Protein AF-0000000069277000 (afdb_homodimer)

InterPro domains:
  IPR004839 Aminotransferase, class I/classII, large domain [PF00155] (6-322)
  IPR015421 Pyridoxal phosphate-dependent transferase, major domain [G3DSA:3.40.640.10] (12-234)
  IPR015422 Pyridoxal phosphate-dependent transferase, small domain [G3DSA:3.90.1150.10] (4-322)
  IPR015424 Pyridoxal phosphate-dependent transferase [SSF53383] (3-326)

Organism: Polarella glacialis (NCBI:txid89957)

Sequence (652 aa):
MLLDFNERTIGVPSSITDALKAYIDKGGLQKYPAYGHLQANIAEYSGVPKEQCMFTNGSDQGIDLIFRCCCDKGTEVIIPAPTFAMYEQAADSEDLVIRRPHFTQEKGFPTEEVLALVSEKTSLIVLSNPNNPTGTLIPKDVIIKIATACPNVAILVDECYFEFMDPSTTVVHEVAALPNLLVCRTFSKTWGIPSLRLGYLISAKENIDALTCVRGPYDINQLAVVAVEAAMKDSAYVFDYVKEVNEISLPLFKEYLDKKGVGYWPTWANFIFCYFEDPVRLEAGMRERGILVRQKKDANNVLGLRISIGTEQQMRKVVEALDELLMLLDFNERTIGVPSSITDALKAYIDKGGLQKYPAYGHLQANIAEYSGVPKEQCMFTNGSDQGIDLIFRCCCDKGTEVIIPAPTFAMYEQAADSEDLVIRRPHFTQEKGFPTEEVLALVSEKTSLIVLSNPNNPTGTLIPKDVIIKIATACPNVAILVDECYFEFMDPSTTVVHEVAALPNLLVCRTFSKTWGIPSLRLGYLISAKENIDALTCVRGPYDINQLAVVAVEAAMKDSAYVFDYVKEVNEISLPLFKEYLDKKGVGYWPTWANFIFCYFEDPVRLEAGMRERGILVRQKKDANNVLGLRISIGTEQQMRKVVEALDELL

Structure (mmCIF, N/CA/C/O backbone):
data_AF-0000000069277000-model_v1
#
loop_
_entity.id
_entity.type
_entity.pdbx_description
1 polymer 'histidinol-phosphate transaminase'
#
loop_
_atom_site.group_PDB
_atom_site.id
_atom_site.type_symbol
_atom_site.label_atom_id
_atom_site.label_alt_id
_atom_site.label_comp_id
_atom_site.label_asym_id
_atom_site.label_entity_id
_atom_site.label_seq_id
_atom_site.pdbx_PDB_ins_code
_atom_site.Cartn_x
_atom_site.Cartn_y
_atom_site.Cartn_z
_atom_site.occupancy
_atom_site.B_iso_or_equiv
_atom_site.auth_seq_id
_atom_site.auth_comp_id
_atom_site.auth_asym_id
_atom_site.auth_atom_id
_atom_site.pdbx_PDB_model_num
ATOM 1 N N . MET A 1 1 ? 0.048 -18.016 -21.359 1 94.25 1 MET A N 1
ATOM 2 C CA . MET A 1 1 ? 0.824 -18.609 -20.281 1 94.25 1 MET A CA 1
ATOM 3 C C . MET A 1 1 ? 1.942 -17.672 -19.828 1 94.25 1 MET A C 1
ATOM 5 O O . MET A 1 1 ? 2.797 -17.281 -20.641 1 94.25 1 MET A O 1
ATOM 9 N N . LEU A 1 2 ? 1.937 -17.281 -18.594 1 92.5 2 LEU A N 1
ATOM 10 C CA . LEU A 1 2 ? 2.883 -16.312 -18.047 1 92.5 2 LEU A CA 1
ATOM 11 C C . LEU A 1 2 ? 4.059 -17.016 -17.375 1 92.5 2 LEU A C 1
ATOM 13 O O . LEU A 1 2 ? 3.938 -17.5 -16.25 1 92.5 2 LEU A O 1
ATOM 17 N N . LEU A 1 3 ? 5.121 -17.047 -18.094 1 97.25 3 LEU A N 1
ATOM 18 C CA . LEU A 1 3 ? 6.34 -17.688 -17.609 1 97.25 3 LEU A CA 1
ATOM 19 C C . LEU A 1 3 ? 7.52 -16.719 -17.656 1 97.25 3 LEU A C 1
ATOM 21 O O . LEU A 1 3 ? 8.641 -17.125 -17.969 1 97.25 3 LEU A O 1
ATOM 25 N N . ASP A 1 4 ? 7.156 -15.445 -17.406 1 96.25 4 ASP A N 1
ATOM 26 C CA . ASP A 1 4 ? 8.203 -14.438 -17.609 1 96.25 4 ASP A CA 1
ATOM 27 C C . ASP A 1 4 ? 8.492 -13.688 -16.312 1 96.25 4 ASP A C 1
ATOM 29 O O . ASP A 1 4 ? 9.523 -13.023 -16.188 1 96.25 4 ASP A O 1
ATOM 33 N N . PHE A 1 5 ? 7.738 -13.766 -15.234 1 93.69 5 PHE A N 1
ATOM 34 C CA . PHE A 1 5 ? 7.957 -13 -14.016 1 93.69 5 PHE A CA 1
ATOM 35 C C . PHE A 1 5 ? 8.164 -13.922 -12.82 1 93.69 5 PHE A C 1
ATOM 37 O O . PHE A 1 5 ? 8.258 -13.461 -11.68 1 93.69 5 PHE A O 1
ATOM 44 N N . ASN A 1 6 ? 8.258 -15.18 -13.023 1 96.88 6 ASN A N 1
ATOM 45 C CA . ASN A 1 6 ? 8.578 -16.188 -12.023 1 96.88 6 ASN A CA 1
ATOM 46 C C . ASN A 1 6 ? 7.488 -16.297 -10.969 1 96.88 6 ASN A C 1
ATOM 48 O O . ASN A 1 6 ? 7.75 -16.719 -9.836 1 96.88 6 ASN A O 1
ATOM 52 N N . GLU A 1 7 ? 6.258 -15.906 -11.266 1 93.44 7 GLU A N 1
ATOM 53 C CA . GLU A 1 7 ? 5.133 -16.031 -10.344 1 93.44 7 GLU A CA 1
ATOM 54 C C . GLU A 1 7 ? 4.512 -17.422 -10.406 1 93.44 7 GLU A C 1
ATOM 56 O O . GLU A 1 7 ? 4.805 -18.188 -11.32 1 93.44 7 GLU A O 1
ATOM 61 N N . ARG A 1 8 ? 3.729 -17.719 -9.352 1 95.25 8 ARG A N 1
ATOM 62 C CA . ARG A 1 8 ? 2.84 -18.875 -9.445 1 95.25 8 ARG A CA 1
ATOM 63 C C . ARG A 1 8 ? 1.986 -18.812 -10.711 1 95.25 8 ARG A C 1
ATOM 65 O O . ARG A 1 8 ? 1.4 -17.766 -11.016 1 95.25 8 ARG A O 1
ATOM 72 N N . THR A 1 9 ? 1.949 -19.938 -11.391 1 96.25 9 THR A N 1
ATOM 73 C CA . THR A 1 9 ? 1.362 -19.891 -12.727 1 96.25 9 THR A CA 1
ATOM 74 C C . THR A 1 9 ? -0.093 -20.344 -12.703 1 96.25 9 THR A C 1
ATOM 76 O O . THR A 1 9 ? -0.776 -20.312 -13.727 1 96.25 9 THR A O 1
ATOM 79 N N . ILE A 1 10 ? -0.607 -20.766 -11.641 1 94.44 10 ILE A N 1
ATOM 80 C CA . ILE A 1 10 ? -2.002 -21.172 -11.516 1 94.44 10 ILE A CA 1
ATOM 81 C C . ILE A 1 10 ? -2.689 -20.344 -10.438 1 94.44 10 ILE A C 1
ATOM 83 O O . ILE A 1 10 ? -2.023 -19.734 -9.602 1 94.44 10 ILE A O 1
ATOM 87 N N . GLY A 1 11 ? -3.883 -20.391 -10.422 1 94.44 11 GLY A N 1
ATOM 88 C CA . GLY A 1 11 ? -4.672 -19.562 -9.523 1 94.44 11 GLY A CA 1
ATOM 89 C C . GLY A 1 11 ? -4.562 -20 -8.07 1 94.44 11 GLY A C 1
ATOM 90 O O . GLY A 1 11 ? -4.121 -21.109 -7.777 1 94.44 11 GLY A O 1
ATOM 91 N N . VAL A 1 12 ? -5.012 -19.047 -7.188 1 97.06 12 VAL A N 1
ATOM 92 C CA . VAL A 1 12 ? -5.066 -19.344 -5.758 1 97.06 12 VAL A CA 1
ATOM 93 C C . VAL A 1 12 ? -6.375 -20.062 -5.434 1 97.06 12 VAL A C 1
ATOM 95 O O . VAL A 1 12 ? -7.32 -20.031 -6.223 1 97.06 12 VAL A O 1
ATOM 98 N N . PRO A 1 13 ? -6.41 -20.797 -4.309 1 96.38 13 PRO A N 1
ATOM 99 C CA . PRO A 1 13 ? -7.645 -21.5 -3.934 1 96.38 13 PRO A CA 1
ATOM 100 C C . PRO A 1 13 ? -8.812 -20.531 -3.713 1 96.38 13 PRO A C 1
ATOM 102 O O . PRO A 1 13 ? -8.602 -19.359 -3.406 1 96.38 13 PRO A O 1
ATOM 105 N N . SER A 1 14 ? -9.961 -21.078 -3.857 1 97.12 14 SER A N 1
ATOM 106 C CA . SER A 1 14 ? -11.188 -20.297 -3.738 1 97.12 14 SER A CA 1
ATOM 107 C C . SER A 1 14 ? -11.352 -19.734 -2.33 1 97.12 14 SER A C 1
ATOM 109 O O . SER A 1 14 ? -12.016 -18.719 -2.139 1 97.12 14 SER A O 1
ATOM 111 N N . SER A 1 15 ? -10.766 -20.391 -1.353 1 98 15 SER A N 1
ATOM 112 C CA . SER A 1 15 ? -10.859 -19.875 0.014 1 98 15 SER A CA 1
ATOM 113 C C . SER A 1 15 ? -10.289 -18.469 0.121 1 98 15 SER A C 1
ATOM 115 O O . SER A 1 15 ? -10.773 -17.656 0.911 1 98 15 SER A O 1
ATOM 117 N N . ILE A 1 16 ? -9.289 -18.141 -0.665 1 98.19 16 ILE A N 1
ATOM 118 C CA . ILE A 1 16 ? -8.672 -16.812 -0.679 1 98.19 16 ILE A CA 1
ATOM 119 C C . ILE A 1 16 ? -9.57 -15.828 -1.421 1 98.19 16 ILE A C 1
ATOM 121 O O . ILE A 1 16 ? -9.859 -14.742 -0.913 1 98.19 16 ILE A O 1
ATOM 125 N N . THR A 1 17 ? -10.047 -16.234 -2.674 1 98.38 17 THR A N 1
ATOM 126 C CA . THR A 1 17 ? -10.914 -15.352 -3.457 1 98.38 17 THR A CA 1
ATOM 127 C C . THR A 1 17 ? -12.227 -15.094 -2.727 1 98.38 17 THR A C 1
ATOM 129 O O . THR A 1 17 ? -12.742 -13.977 -2.744 1 98.38 17 THR A O 1
ATOM 132 N N . ASP A 1 18 ? -12.773 -16.078 -2.057 1 98.44 18 ASP A N 1
ATOM 133 C CA . ASP A 1 18 ? -14.023 -15.938 -1.32 1 98.44 18 ASP A CA 1
ATOM 134 C C . ASP A 1 18 ? -13.859 -14.992 -0.136 1 98.44 18 ASP A C 1
ATOM 136 O O . ASP A 1 18 ? -14.742 -14.18 0.145 1 98.44 18 ASP A O 1
ATOM 140 N N . ALA A 1 19 ? -12.773 -15.07 0.537 1 98.5 19 ALA A N 1
ATOM 141 C CA . ALA A 1 19 ? -12.5 -14.172 1.661 1 98.5 19 ALA A CA 1
ATOM 142 C C . ALA A 1 19 ? -12.422 -12.719 1.202 1 98.5 19 ALA A C 1
ATOM 144 O O . ALA A 1 19 ? -12.953 -11.828 1.864 1 98.5 19 ALA A O 1
ATOM 145 N N . LEU A 1 20 ? -11.773 -12.508 0.091 1 98.62 20 LEU A N 1
ATOM 146 C CA . LEU A 1 20 ? -11.656 -11.164 -0.467 1 98.62 20 LEU A CA 1
ATOM 147 C C . LEU A 1 20 ? -13.031 -10.609 -0.839 1 98.62 20 LEU A C 1
ATOM 149 O O . LEU A 1 20 ? -13.367 -9.477 -0.475 1 98.62 20 LEU A O 1
ATOM 153 N N . LYS A 1 21 ? -13.844 -11.438 -1.537 1 98.38 21 LYS A N 1
ATOM 154 C CA . LYS A 1 21 ? -15.164 -11 -1.975 1 98.38 21 LYS A CA 1
ATOM 155 C C . LYS A 1 21 ? -16.078 -10.727 -0.782 1 98.38 21 LYS A C 1
ATOM 157 O O . LYS A 1 21 ? -16.844 -9.766 -0.785 1 98.38 21 LYS A O 1
ATOM 162 N N . ALA A 1 22 ? -15.945 -11.555 0.169 1 98.5 22 ALA A N 1
ATOM 163 C CA . ALA A 1 22 ? -16.75 -11.359 1.375 1 98.5 22 ALA A CA 1
ATOM 164 C C . ALA A 1 22 ? -16.391 -10.047 2.066 1 98.5 22 ALA A C 1
ATOM 166 O O . ALA A 1 22 ? -17.281 -9.32 2.527 1 98.5 22 ALA A O 1
ATOM 167 N N . TYR A 1 23 ? -15.172 -9.727 2.152 1 98.06 23 TYR A N 1
ATOM 168 C CA . TYR A 1 23 ? -14.727 -8.477 2.756 1 98.06 23 TYR A CA 1
ATOM 169 C C . TYR A 1 23 ? -15.273 -7.277 1.988 1 98.06 23 TYR A C 1
ATOM 171 O O . TYR A 1 23 ? -15.742 -6.309 2.59 1 98.06 23 TYR A O 1
ATOM 179 N N . ILE A 1 24 ? -15.164 -7.312 0.656 1 97.94 24 ILE A N 1
ATOM 180 C CA . ILE A 1 24 ? -15.656 -6.254 -0.217 1 97.94 24 ILE A CA 1
ATOM 181 C C . ILE A 1 24 ? -17.156 -6.066 -0.005 1 97.94 24 ILE A C 1
ATOM 183 O O . ILE A 1 24 ? -17.641 -4.941 0.153 1 97.94 24 ILE A O 1
ATOM 187 N N . ASP A 1 25 ? -17.875 -7.172 0.177 1 97.06 25 ASP A N 1
ATOM 188 C CA . ASP A 1 25 ? -19.328 -7.148 0.302 1 97.06 25 ASP A CA 1
ATOM 189 C C . ASP A 1 25 ? -19.75 -6.586 1.658 1 97.06 25 ASP A C 1
ATOM 191 O O . ASP A 1 25 ? -20.844 -6.023 1.79 1 97.06 25 ASP A O 1
ATOM 195 N N . LYS A 1 26 ? -18.953 -6.633 2.549 1 95.94 26 LYS A N 1
ATOM 196 C CA . LYS A 1 26 ? -19.297 -6.199 3.898 1 95.94 26 LYS A CA 1
ATOM 197 C C . LYS A 1 26 ? -18.922 -4.734 4.117 1 95.94 26 LYS A C 1
ATOM 199 O O . LYS A 1 26 ? -19 -4.234 5.242 1 95.94 26 LYS A O 1
ATOM 204 N N . GLY A 1 27 ? -18.531 -4.121 3.096 1 94.06 27 GLY A N 1
ATOM 205 C CA . GLY A 1 27 ? -18.25 -2.697 3.188 1 94.06 27 GLY A CA 1
ATOM 206 C C . GLY A 1 27 ? -16.891 -2.393 3.758 1 94.06 27 GLY A C 1
ATOM 207 O O . GLY A 1 27 ? -16.719 -1.414 4.488 1 94.06 27 GLY A O 1
ATOM 208 N N . GLY A 1 28 ? -15.945 -3.227 3.443 1 94.19 28 GLY A N 1
ATOM 209 C CA . GLY A 1 28 ? -14.609 -3.082 4 1 94.19 28 GLY A CA 1
ATOM 210 C C . GLY A 1 28 ? -13.781 -2.02 3.301 1 94.19 28 GLY A C 1
ATOM 211 O O . GLY A 1 28 ? -12.781 -1.546 3.846 1 94.19 28 GLY A O 1
ATOM 212 N N . LEU A 1 29 ? -14.219 -1.561 2.109 1 95.69 29 LEU A N 1
ATOM 213 C CA . LEU A 1 29 ? -13.398 -0.687 1.279 1 95.69 29 LEU A CA 1
ATOM 214 C C . LEU A 1 29 ? -13.25 0.69 1.917 1 95.69 29 LEU A C 1
ATOM 216 O O . LEU A 1 29 ? -12.227 1.357 1.739 1 95.69 29 LEU A O 1
ATOM 220 N N . GLN A 1 30 ? -14.234 1.127 2.734 1 92.5 30 GLN A N 1
ATOM 221 C CA . GLN A 1 30 ? -14.242 2.486 3.266 1 92.5 30 GLN A CA 1
ATOM 222 C C . GLN A 1 30 ? -13.555 2.545 4.629 1 92.5 30 GLN A C 1
ATOM 224 O O . GLN A 1 30 ? -13.586 3.58 5.297 1 92.5 30 GLN A O 1
ATOM 229 N N . LYS A 1 31 ? -12.883 1.53 5.012 1 93.12 31 LYS A N 1
ATOM 230 C CA . LYS A 1 31 ? -12.172 1.473 6.281 1 93.12 31 LYS A CA 1
ATOM 231 C C . LYS A 1 31 ? -10.664 1.417 6.062 1 93.12 31 LYS A C 1
ATOM 233 O O . LYS A 1 31 ? -10.188 0.76 5.133 1 93.12 31 LYS A O 1
ATOM 238 N N . TYR A 1 32 ? -10.031 2.086 6.895 1 93.69 32 TYR A N 1
ATOM 239 C CA . TYR A 1 32 ? -8.578 1.993 6.855 1 93.69 32 TYR A CA 1
ATOM 240 C C . TYR A 1 32 ? -8.109 0.6 7.258 1 93.69 32 TYR A C 1
ATOM 242 O O . TYR A 1 32 ? -8.805 -0.11 7.988 1 93.69 32 TYR A O 1
ATOM 250 N N . PRO A 1 33 ? -6.891 0.246 6.863 1 95.88 33 PRO A N 1
ATOM 251 C CA . PRO A 1 33 ? -6.398 -1.102 7.152 1 95.88 33 PRO A CA 1
ATOM 252 C C . PRO A 1 33 ? -6.195 -1.346 8.648 1 95.88 33 PRO A C 1
ATOM 254 O O . PRO A 1 33 ? -5.77 -0.442 9.367 1 95.88 33 PRO A O 1
ATOM 257 N N . ALA A 1 34 ? -6.59 -2.504 9.023 1 94 34 ALA A N 1
ATOM 258 C CA . ALA A 1 34 ? -6.301 -3.08 10.336 1 94 34 ALA A CA 1
ATOM 259 C C . ALA A 1 34 ? -5.492 -4.367 10.203 1 94 34 ALA A C 1
ATOM 261 O O . ALA A 1 34 ? -5.93 -5.32 9.555 1 94 34 ALA A O 1
ATOM 262 N N . TYR A 1 35 ? -4.344 -4.41 10.805 1 95.5 35 TYR A N 1
ATOM 263 C CA . TYR A 1 35 ? -3.4 -5.469 10.461 1 95.5 35 TYR A CA 1
ATOM 264 C C . TYR A 1 35 ? -3.514 -6.629 11.445 1 95.5 35 TYR A C 1
ATOM 266 O O . TYR A 1 35 ? -3.064 -7.742 11.156 1 95.5 35 TYR A O 1
ATOM 274 N N . GLY A 1 36 ? -4.121 -6.434 12.641 1 93.56 36 GLY A N 1
ATOM 275 C CA . GLY A 1 36 ? -4.426 -7.508 13.578 1 93.56 36 GLY A CA 1
ATOM 276 C C . GLY A 1 36 ? -3.252 -8.438 13.812 1 93.56 36 GLY A C 1
ATOM 277 O O . GLY A 1 36 ? -2.193 -8.008 14.281 1 93.56 36 GLY A O 1
ATOM 278 N N . HIS A 1 37 ? -3.418 -9.648 13.414 1 95.31 37 HIS A N 1
ATOM 279 C CA . HIS A 1 37 ? -2.455 -10.703 13.703 1 95.31 37 HIS A CA 1
ATOM 280 C C . HIS A 1 37 ? -1.522 -10.938 12.516 1 95.31 37 HIS A C 1
ATOM 282 O O . HIS A 1 37 ? -0.811 -11.945 12.469 1 95.31 37 HIS A O 1
ATOM 288 N N . LEU A 1 38 ? -1.492 -10.047 11.602 1 97 38 LEU A N 1
ATOM 289 C CA . LEU A 1 38 ? -0.722 -10.242 10.383 1 97 38 LEU A CA 1
ATOM 290 C C . LEU A 1 38 ? 0.749 -10.492 10.695 1 97 38 LEU A C 1
ATOM 292 O O . LEU A 1 38 ? 1.334 -11.461 10.211 1 97 38 LEU A O 1
ATOM 296 N N . GLN A 1 39 ? 1.376 -9.641 11.539 1 96.5 39 GLN A N 1
ATOM 297 C CA . GLN A 1 39 ? 2.783 -9.781 11.898 1 96.5 39 GLN A CA 1
ATOM 298 C C . GLN A 1 39 ? 3.041 -11.117 12.594 1 96.5 39 GLN A C 1
ATOM 300 O O . GLN A 1 39 ? 4.004 -11.812 12.266 1 96.5 39 GLN A O 1
ATOM 305 N N . ALA A 1 40 ? 2.156 -11.5 13.516 1 97.19 40 ALA A N 1
ATOM 306 C CA . ALA A 1 40 ? 2.297 -12.75 14.258 1 97.19 40 ALA A CA 1
ATOM 307 C C . ALA A 1 40 ? 2.184 -13.953 13.32 1 97.19 40 ALA A C 1
ATOM 309 O O . ALA A 1 40 ? 2.945 -14.914 13.445 1 97.19 40 ALA A O 1
ATOM 310 N N . ASN A 1 41 ? 1.223 -13.891 12.43 1 97.38 41 ASN A N 1
ATOM 311 C CA . ASN A 1 41 ? 1.029 -14.984 11.484 1 97.38 41 ASN A CA 1
ATOM 312 C C . ASN A 1 41 ? 2.246 -15.164 10.578 1 97.38 41 ASN A C 1
ATOM 314 O O . ASN A 1 41 ? 2.693 -16.281 10.352 1 97.38 41 ASN A O 1
ATOM 318 N N . ILE A 1 42 ? 2.801 -14.055 10.086 1 97.75 42 ILE A N 1
ATOM 319 C CA . ILE A 1 42 ? 3.967 -14.109 9.211 1 97.75 42 ILE A CA 1
ATOM 320 C C . ILE A 1 42 ? 5.18 -14.602 10 1 97.75 42 ILE A C 1
ATOM 322 O O . ILE A 1 42 ? 5.961 -15.414 9.492 1 97.75 42 ILE A O 1
ATOM 326 N N . ALA A 1 43 ? 5.352 -14.141 11.195 1 98.12 43 ALA A N 1
ATOM 327 C CA . ALA A 1 43 ? 6.445 -14.594 12.055 1 98.12 43 ALA A CA 1
ATOM 328 C C . ALA A 1 43 ? 6.363 -16.094 12.305 1 98.12 43 ALA A C 1
ATOM 330 O O . ALA A 1 43 ? 7.375 -16.797 12.25 1 98.12 43 ALA A O 1
ATOM 331 N N . GLU A 1 44 ? 5.113 -16.594 12.57 1 97.44 44 GLU A N 1
ATOM 332 C CA . GLU A 1 44 ? 4.902 -18.016 12.781 1 97.44 44 GLU A CA 1
ATOM 333 C C . GLU A 1 44 ? 5.277 -18.828 11.547 1 97.44 44 GLU A C 1
ATOM 335 O O . GLU A 1 44 ? 5.988 -19.828 11.641 1 97.44 44 GLU A O 1
ATOM 340 N N . TYR A 1 45 ? 4.883 -18.344 10.484 1 96.56 45 TYR A N 1
ATOM 341 C CA . TYR A 1 45 ? 5.234 -19 9.234 1 96.56 45 TYR A CA 1
ATOM 342 C C . TYR A 1 45 ? 6.742 -19.031 9.039 1 96.56 45 TYR A C 1
ATOM 344 O O . TYR A 1 45 ? 7.293 -20.016 8.547 1 96.56 45 TYR A O 1
ATOM 352 N N . SER A 1 46 ? 7.418 -18 9.391 1 96.88 46 SER A N 1
ATOM 353 C CA . SER A 1 46 ? 8.852 -17.844 9.164 1 96.88 46 SER A CA 1
ATOM 354 C C . SER A 1 46 ? 9.656 -18.547 10.258 1 96.88 46 SER A C 1
ATOM 356 O O . SER A 1 46 ? 10.883 -18.656 10.148 1 96.88 46 SER A O 1
ATOM 358 N N . GLY A 1 47 ? 9 -19 11.344 1 97.31 47 GLY A N 1
ATOM 359 C CA . GLY A 1 47 ? 9.68 -19.672 12.445 1 97.31 47 GLY A CA 1
ATOM 360 C C . GLY A 1 47 ? 10.539 -18.734 13.273 1 97.31 47 GLY A C 1
ATOM 361 O O . GLY A 1 47 ? 11.602 -19.125 13.758 1 97.31 47 GLY A O 1
ATOM 362 N N . VAL A 1 48 ? 10.133 -17.469 13.352 1 97.94 48 VAL A N 1
ATOM 363 C CA . VAL A 1 48 ? 10.898 -16.484 14.125 1 97.94 48 VAL A CA 1
ATOM 364 C C . VAL A 1 48 ? 9.977 -15.773 15.109 1 97.94 48 VAL A C 1
ATOM 366 O O . VAL A 1 48 ? 8.758 -15.805 14.961 1 97.94 48 VAL A O 1
ATOM 369 N N . PRO A 1 49 ? 10.562 -15.18 16.172 1 98 49 PRO A N 1
ATOM 370 C CA . PRO A 1 49 ? 9.75 -14.336 17.047 1 98 49 PRO A CA 1
ATOM 371 C C . PRO A 1 49 ? 9.109 -13.164 16.312 1 98 49 PRO A C 1
ATOM 373 O O . PRO A 1 49 ? 9.695 -12.633 15.367 1 98 49 PRO A O 1
ATOM 376 N N . LYS A 1 50 ? 7.887 -12.859 16.781 1 97.44 50 LYS A N 1
ATOM 377 C CA . LYS A 1 50 ? 7.109 -11.789 16.156 1 97.44 50 LYS A CA 1
ATOM 378 C C . LYS A 1 50 ? 7.918 -10.492 16.078 1 97.44 50 LYS A C 1
ATOM 380 O O . LYS A 1 50 ? 7.82 -9.75 15.109 1 97.44 50 LYS A O 1
ATOM 385 N N . GLU A 1 51 ? 8.812 -10.148 17.031 1 97.75 51 GLU A N 1
ATOM 386 C CA . GLU A 1 51 ? 9.594 -8.922 17.125 1 97.75 51 GLU A CA 1
ATOM 387 C C . GLU A 1 51 ? 10.703 -8.883 16.078 1 97.75 51 GLU A C 1
ATOM 389 O O . GLU A 1 51 ? 11.305 -7.836 15.836 1 97.75 51 GLU A O 1
ATOM 394 N N . GLN A 1 52 ? 10.953 -10.031 15.383 1 98.5 52 GLN A N 1
ATOM 395 C CA . GLN A 1 52 ? 12 -10.109 14.367 1 98.5 52 GLN A CA 1
ATOM 396 C C . GLN A 1 52 ? 11.414 -10.031 12.961 1 98.5 52 GLN A C 1
ATOM 398 O O . GLN A 1 52 ? 12.125 -10.25 11.977 1 98.5 52 GLN A O 1
ATOM 403 N N . CYS A 1 53 ? 10.133 -9.719 12.992 1 98.12 53 CYS A N 1
ATOM 404 C CA . CYS A 1 53 ? 9.438 -9.75 11.703 1 98.12 53 CYS A CA 1
ATOM 405 C C . CYS A 1 53 ? 8.633 -8.477 11.492 1 98.12 53 CYS A C 1
ATOM 407 O O . CYS A 1 53 ? 8.008 -7.969 12.422 1 98.12 53 CYS A O 1
ATOM 409 N N . MET A 1 54 ? 8.68 -7.93 10.281 1 97.44 54 MET A N 1
ATOM 410 C CA . MET A 1 54 ? 7.773 -6.867 9.859 1 97.44 54 MET A CA 1
ATOM 411 C C . MET A 1 54 ? 7.25 -7.121 8.453 1 97.44 54 MET A C 1
ATOM 413 O O . MET A 1 54 ? 7.902 -7.793 7.652 1 97.44 54 MET A O 1
ATOM 417 N N . PHE A 1 55 ? 6.027 -6.789 8.188 1 97.25 55 PHE A N 1
ATOM 418 C CA . PHE A 1 55 ? 5.48 -6.906 6.84 1 97.25 55 PHE A CA 1
ATOM 419 C C . PHE A 1 55 ? 5.73 -5.633 6.039 1 97.25 55 PHE A C 1
ATOM 421 O O . PHE A 1 55 ? 5.914 -4.559 6.613 1 97.25 55 PHE A O 1
ATOM 428 N N . THR A 1 56 ? 5.789 -5.699 4.77 1 96.69 56 THR A N 1
ATOM 429 C CA . THR A 1 56 ? 6.113 -4.629 3.836 1 96.69 56 THR A CA 1
ATOM 430 C C . THR A 1 56 ? 5.223 -4.699 2.6 1 96.69 56 THR A C 1
ATOM 432 O O . THR A 1 56 ? 4.625 -5.738 2.316 1 96.69 56 THR A O 1
ATOM 435 N N . ASN A 1 57 ? 5.055 -3.631 1.869 1 96.31 57 ASN A N 1
ATOM 436 C CA . ASN A 1 57 ? 4.344 -3.562 0.595 1 96.31 57 ASN A CA 1
ATOM 437 C C . ASN A 1 57 ? 5.141 -4.227 -0.525 1 96.31 57 ASN A C 1
ATOM 439 O O . ASN A 1 57 ? 5.699 -3.545 -1.386 1 96.31 57 ASN A O 1
ATOM 443 N N . GLY A 1 58 ? 5.07 -5.551 -0.529 1 95.5 58 GLY A N 1
ATOM 444 C CA . GLY A 1 58 ? 6.004 -6.301 -1.353 1 95.5 58 GLY A CA 1
ATOM 445 C C . GLY A 1 58 ? 7.418 -6.305 -0.804 1 95.5 58 GLY A C 1
ATOM 446 O O . GLY A 1 58 ? 7.754 -5.492 0.06 1 95.5 58 GLY A O 1
ATOM 447 N N . SER A 1 59 ? 8.203 -7.262 -1.253 1 95.69 59 SER A N 1
ATOM 448 C CA . SER A 1 59 ? 9.602 -7.281 -0.817 1 95.69 59 SER A CA 1
ATOM 449 C C . SER A 1 59 ? 10.359 -6.07 -1.349 1 95.69 59 SER A C 1
ATOM 451 O O . SER A 1 59 ? 11.391 -5.691 -0.795 1 95.69 59 SER A O 1
ATOM 453 N N . ASP A 1 60 ? 9.797 -5.434 -2.441 1 94.75 60 ASP A N 1
ATOM 454 C CA . ASP A 1 60 ? 10.43 -4.234 -2.996 1 94.75 60 ASP A CA 1
ATOM 455 C C . ASP A 1 60 ? 10.555 -3.141 -1.939 1 94.75 60 ASP A C 1
ATOM 457 O O . ASP A 1 60 ? 11.594 -2.492 -1.828 1 94.75 60 ASP A O 1
ATOM 461 N N . GLN A 1 61 ? 9.516 -2.998 -1.163 1 94.88 61 GLN A N 1
ATOM 462 C CA . GLN A 1 61 ? 9.594 -1.991 -0.111 1 94.88 61 GLN A CA 1
ATOM 463 C C . GLN A 1 61 ? 10.633 -2.375 0.942 1 94.88 61 GLN A C 1
ATOM 465 O O . GLN A 1 61 ? 11.328 -1.51 1.48 1 94.88 61 GLN A O 1
ATOM 470 N N . GLY A 1 62 ? 10.664 -3.67 1.336 1 95.69 62 GLY A N 1
ATOM 471 C CA . GLY A 1 62 ? 11.695 -4.125 2.254 1 95.69 62 GLY A CA 1
ATOM 472 C C . GLY A 1 62 ? 13.102 -3.807 1.776 1 95.69 62 GLY A C 1
ATOM 473 O O . GLY A 1 62 ? 13.93 -3.312 2.547 1 95.69 62 GLY A O 1
ATOM 474 N N . ILE A 1 63 ? 13.367 -4.074 0.504 1 96.81 63 ILE A N 1
ATOM 475 C CA . ILE A 1 63 ? 14.664 -3.789 -0.103 1 96.81 63 ILE A CA 1
ATOM 476 C C . ILE A 1 63 ? 14.945 -2.289 -0.041 1 96.81 63 ILE A C 1
ATOM 478 O O . ILE A 1 63 ? 16.016 -1.867 0.393 1 96.81 63 ILE A O 1
ATOM 482 N N . ASP A 1 64 ? 14 -1.532 -0.406 1 94.56 64 ASP A N 1
ATOM 483 C CA . ASP A 1 64 ? 14.141 -0.08 -0.397 1 94.56 64 ASP A CA 1
ATOM 484 C C . ASP A 1 64 ? 14.461 0.432 1.007 1 94.56 64 ASP A C 1
ATOM 486 O O . ASP A 1 64 ? 15.352 1.263 1.185 1 94.56 64 ASP A O 1
ATOM 490 N N . LEU A 1 65 ? 13.711 -0.059 2.01 1 94.38 65 LEU A N 1
ATOM 491 C CA . LEU A 1 65 ? 13.906 0.36 3.393 1 94.38 65 LEU A CA 1
ATOM 492 C C . LEU A 1 65 ? 15.32 0.034 3.863 1 94.38 65 LEU A C 1
ATOM 494 O O . LEU A 1 65 ? 15.945 0.833 4.562 1 94.38 65 LEU A O 1
ATOM 498 N N . ILE A 1 66 ? 15.82 -1.108 3.473 1 96.94 66 ILE A N 1
ATOM 499 C CA . ILE A 1 66 ? 17.156 -1.521 3.879 1 96.94 66 ILE A CA 1
ATOM 500 C C . ILE A 1 66 ? 18.188 -0.576 3.277 1 96.94 66 ILE A C 1
ATOM 502 O O . ILE A 1 66 ? 19.078 -0.094 3.98 1 96.94 66 ILE A O 1
ATOM 506 N N . PHE A 1 67 ? 18.094 -0.319 1.982 1 95.62 67 PHE A N 1
ATOM 507 C CA . PHE A 1 67 ? 19.031 0.594 1.346 1 95.62 67 PHE A CA 1
ATOM 508 C C . PHE A 1 67 ? 18.969 1.976 1.986 1 95.62 67 PHE A C 1
ATOM 510 O O . PHE A 1 67 ? 20 2.584 2.273 1 95.62 67 PHE A O 1
ATOM 517 N N . ARG A 1 68 ? 17.734 2.432 2.199 1 91.62 68 ARG A N 1
ATOM 518 C CA . ARG A 1 68 ? 17.5 3.77 2.734 1 91.62 68 ARG A CA 1
ATOM 519 C C . ARG A 1 68 ? 18.047 3.896 4.148 1 91.62 68 ARG A C 1
ATOM 521 O O . ARG A 1 68 ? 18.625 4.93 4.508 1 91.62 68 ARG A O 1
ATOM 528 N N . CYS A 1 69 ? 17.938 2.861 4.93 1 92.75 69 CYS A N 1
ATOM 529 C CA . CYS A 1 69 ? 18.219 2.979 6.355 1 92.75 69 CYS A CA 1
ATOM 530 C C . CYS A 1 69 ? 19.641 2.525 6.672 1 92.75 69 CYS A C 1
ATOM 532 O O . CYS A 1 69 ? 20.234 2.961 7.664 1 92.75 69 CYS A O 1
ATOM 534 N N . CYS A 1 70 ? 20.203 1.693 5.824 1 94.69 70 CYS A N 1
ATOM 535 C CA . CYS A 1 70 ? 21.484 1.104 6.172 1 94.69 70 CYS A CA 1
ATOM 536 C C . CYS A 1 70 ? 22.609 1.775 5.406 1 94.69 70 CYS A C 1
ATOM 538 O O . CYS A 1 70 ? 23.797 1.534 5.688 1 94.69 70 CYS A O 1
ATOM 540 N N . CYS A 1 71 ? 22.312 2.586 4.473 1 94.06 71 CYS A N 1
ATOM 541 C CA . CYS A 1 71 ? 23.375 3.137 3.625 1 94.06 71 CYS A CA 1
ATOM 542 C C . CYS A 1 71 ? 23.344 4.66 3.648 1 94.06 71 CYS A C 1
ATOM 544 O O . CYS A 1 71 ? 22.281 5.27 3.539 1 94.06 71 CYS A O 1
ATOM 546 N N . ASP A 1 72 ? 24.516 5.207 3.742 1 91.88 72 ASP A N 1
ATOM 547 C CA . ASP A 1 72 ? 24.688 6.645 3.578 1 91.88 72 ASP A CA 1
ATOM 548 C C . ASP A 1 72 ? 25.156 6.98 2.16 1 91.88 72 ASP A C 1
ATOM 550 O O . ASP A 1 72 ? 25.859 6.199 1.53 1 91.88 72 ASP A O 1
ATOM 554 N N . LYS A 1 73 ? 24.688 8.133 1.714 1 91.25 73 LYS A N 1
ATOM 555 C CA . LYS A 1 73 ? 25.109 8.625 0.407 1 91.25 73 LYS A CA 1
ATOM 556 C C . LYS A 1 73 ? 26.625 8.508 0.234 1 91.25 73 LYS A C 1
ATOM 558 O O . LYS A 1 73 ? 27.375 8.805 1.157 1 91.25 73 LYS A O 1
ATOM 563 N N . GLY A 1 74 ? 26.984 7.938 -0.935 1 95.06 74 GLY A N 1
ATOM 564 C CA . GLY A 1 74 ? 28.391 7.871 -1.27 1 95.06 74 GLY A CA 1
ATOM 565 C C . GLY A 1 74 ? 29.047 6.586 -0.803 1 95.06 74 GLY A C 1
ATOM 566 O O . GLY A 1 74 ? 30.156 6.262 -1.233 1 95.06 74 GLY A O 1
ATOM 567 N N . THR A 1 75 ? 28.422 5.852 0.028 1 97.94 75 THR A N 1
ATOM 568 C CA . THR A 1 75 ? 29 4.574 0.436 1 97.94 75 THR A CA 1
ATOM 569 C C . THR A 1 75 ? 28.844 3.531 -0.668 1 97.94 75 THR A C 1
ATOM 571 O O . THR A 1 75 ? 28.203 3.791 -1.687 1 97.94 75 THR A O 1
ATOM 574 N N . GLU A 1 76 ? 29.547 2.43 -0.389 1 98.5 76 GLU A N 1
ATOM 575 C CA . GLU A 1 76 ? 29.594 1.39 -1.413 1 98.5 76 GLU A CA 1
ATOM 576 C C . GLU A 1 76 ? 28.641 0.25 -1.09 1 98.5 76 GLU A C 1
ATOM 578 O O . GLU A 1 76 ? 28.5 -0.146 0.07 1 98.5 76 GLU A O 1
ATOM 583 N N . VAL A 1 77 ? 27.969 -0.201 -2.09 1 98.81 77 VAL A N 1
ATOM 584 C CA . VAL A 1 77 ? 27.156 -1.413 -2.002 1 98.81 77 VAL A CA 1
ATOM 585 C C . VAL A 1 77 ? 27.703 -2.463 -2.973 1 98.81 77 VAL A C 1
ATOM 587 O O . VAL A 1 77 ? 28.062 -2.141 -4.105 1 98.81 77 VAL A O 1
ATOM 590 N N . ILE A 1 78 ? 27.859 -3.686 -2.484 1 98.88 78 ILE A N 1
ATOM 591 C CA . ILE A 1 78 ? 28.281 -4.809 -3.312 1 98.88 78 ILE A CA 1
ATOM 592 C C . ILE A 1 78 ? 27.062 -5.605 -3.775 1 98.88 78 ILE A C 1
ATOM 594 O O . ILE A 1 78 ? 26.359 -6.191 -2.957 1 98.88 78 ILE A O 1
ATOM 598 N N . ILE A 1 79 ? 26.797 -5.57 -5.062 1 98.75 79 ILE A N 1
ATOM 599 C CA . ILE A 1 79 ? 25.672 -6.254 -5.699 1 98.75 79 ILE A CA 1
ATOM 600 C C . ILE A 1 79 ? 26.188 -7.195 -6.785 1 98.75 79 ILE A C 1
ATOM 602 O O . ILE A 1 79 ? 26.438 -6.77 -7.914 1 98.75 79 ILE A O 1
ATOM 606 N N . PRO A 1 80 ? 26.469 -8.5 -6.441 1 98.62 80 PRO A N 1
ATOM 607 C CA . PRO A 1 80 ? 26.875 -9.438 -7.492 1 98.62 80 PRO A CA 1
ATOM 608 C C . PRO A 1 80 ? 25.906 -9.438 -8.672 1 98.62 80 PRO A C 1
ATOM 610 O O . PRO A 1 80 ? 24.688 -9.336 -8.484 1 98.62 80 PRO A O 1
ATOM 613 N N . ALA A 1 81 ? 26.422 -9.516 -9.93 1 97.38 81 ALA A N 1
ATOM 614 C CA . ALA A 1 81 ? 25.641 -9.359 -11.148 1 97.38 81 ALA A CA 1
ATOM 615 C C . ALA A 1 81 ? 25.891 -10.516 -12.117 1 97.38 81 ALA A C 1
ATOM 617 O O . ALA A 1 81 ? 26.922 -11.172 -12.055 1 97.38 81 ALA A O 1
ATOM 618 N N . PRO A 1 82 ? 25 -10.789 -12.992 1 97.81 82 PRO A N 1
ATOM 619 C CA . PRO A 1 82 ? 23.688 -10.141 -13.094 1 97.81 82 PRO A CA 1
ATOM 620 C C . PRO A 1 82 ? 22.719 -10.57 -11.992 1 97.81 82 PRO A C 1
ATOM 622 O O . PRO A 1 82 ? 22.859 -11.664 -11.445 1 97.81 82 PRO A O 1
ATOM 625 N N . THR A 1 83 ? 21.859 -9.75 -11.625 1 97.81 83 THR A N 1
ATOM 626 C CA . THR A 1 83 ? 20.891 -10.023 -10.57 1 97.81 83 THR A CA 1
ATOM 627 C C . THR A 1 83 ? 19.641 -9.172 -10.758 1 97.81 83 THR A C 1
ATOM 629 O O . THR A 1 83 ? 19.422 -8.602 -11.828 1 97.81 83 THR A O 1
ATOM 632 N N . PHE A 1 84 ? 18.781 -9.25 -9.859 1 96.56 84 PHE A N 1
ATOM 633 C CA . PHE A 1 84 ? 17.516 -8.523 -9.891 1 96.56 84 PHE A CA 1
ATOM 634 C C . PHE A 1 84 ? 17.75 -7.023 -9.922 1 96.56 84 PHE A C 1
ATOM 636 O O . PHE A 1 84 ? 18.5 -6.484 -9.102 1 96.56 84 PHE A O 1
ATOM 643 N N . ALA A 1 85 ? 17.109 -6.215 -10.828 1 93.25 85 ALA A N 1
ATOM 644 C CA . ALA A 1 85 ? 17.391 -4.828 -11.188 1 93.25 85 ALA A CA 1
ATOM 645 C C . ALA A 1 85 ? 17.031 -3.879 -10.047 1 93.25 85 ALA A C 1
ATOM 647 O O . ALA A 1 85 ? 17.609 -2.793 -9.938 1 93.25 85 ALA A O 1
ATOM 648 N N . MET A 1 86 ? 16.188 -4.305 -9.125 1 93.88 86 MET A N 1
ATOM 649 C CA . MET A 1 86 ? 15.68 -3.414 -8.078 1 93.88 86 MET A CA 1
ATOM 650 C C . MET A 1 86 ? 16.781 -3.059 -7.094 1 93.88 86 MET A C 1
ATOM 652 O O . MET A 1 86 ? 16.766 -1.986 -6.484 1 93.88 86 MET A O 1
ATOM 656 N N . TYR A 1 87 ? 17.75 -3.871 -6.871 1 97.31 87 TYR A N 1
ATOM 657 C CA . TYR A 1 87 ? 18.844 -3.566 -5.965 1 97.31 87 TYR A CA 1
ATOM 658 C C . TYR A 1 87 ? 19.609 -2.336 -6.434 1 97.31 87 TYR A C 1
ATOM 660 O O . TYR A 1 87 ? 19.875 -1.422 -5.645 1 97.31 87 TYR A O 1
ATOM 668 N N . GLU A 1 88 ? 20 -2.387 -7.77 1 96.12 88 GLU A N 1
ATOM 669 C CA . GLU A 1 88 ? 20.766 -1.258 -8.297 1 96.12 88 GLU A CA 1
ATOM 670 C C . GLU A 1 88 ? 19.906 0.007 -8.352 1 96.12 88 GLU A C 1
ATOM 672 O O . GLU A 1 88 ? 20.406 1.112 -8.148 1 96.12 88 GLU A O 1
ATOM 677 N N . GLN A 1 89 ? 18.609 -0.159 -8.641 1 93.38 89 GLN A N 1
ATOM 678 C CA . GLN A 1 89 ? 17.719 0.994 -8.609 1 93.38 89 GLN A CA 1
ATOM 679 C C . GLN A 1 89 ? 17.688 1.633 -7.223 1 93.38 89 GLN A C 1
ATOM 681 O O . GLN A 1 89 ? 17.766 2.857 -7.098 1 93.38 89 GLN A O 1
ATOM 686 N N . ALA A 1 90 ? 17.531 0.836 -6.168 1 94.31 90 ALA A N 1
ATOM 687 C CA . ALA A 1 90 ? 17.531 1.337 -4.793 1 94.31 90 ALA A CA 1
ATOM 688 C C . ALA A 1 90 ? 18.859 1.996 -4.445 1 94.31 90 ALA A C 1
ATOM 690 O O . ALA A 1 90 ? 18.891 3.037 -3.787 1 94.31 90 ALA A O 1
ATOM 691 N N . ALA A 1 91 ? 19.969 1.391 -4.891 1 96.69 91 ALA A N 1
ATOM 692 C CA . ALA A 1 91 ? 21.297 1.953 -4.656 1 96.69 91 ALA A CA 1
ATOM 693 C C . ALA A 1 91 ? 21.422 3.33 -5.301 1 96.69 91 ALA A C 1
ATOM 695 O O . ALA A 1 91 ? 21.953 4.262 -4.684 1 96.69 91 ALA A O 1
ATOM 696 N N . ASP A 1 92 ? 20.984 3.395 -6.562 1 93.62 92 ASP A N 1
ATOM 697 C CA . ASP A 1 92 ? 21.062 4.656 -7.293 1 93.62 92 ASP A CA 1
ATOM 698 C C . ASP A 1 92 ? 20.219 5.738 -6.609 1 93.62 92 ASP A C 1
ATOM 700 O O . ASP A 1 92 ? 20.641 6.895 -6.531 1 93.62 92 ASP A O 1
ATOM 704 N N . SER A 1 93 ? 19.047 5.352 -6.105 1 89.56 93 SER A N 1
ATOM 705 C CA . SER A 1 93 ? 18.172 6.293 -5.418 1 89.56 93 SER A CA 1
ATOM 706 C C . SER A 1 93 ? 18.859 6.891 -4.191 1 89.56 93 SER A C 1
ATOM 708 O O . SER A 1 93 ? 18.562 8.023 -3.805 1 89.56 93 SER A O 1
ATOM 710 N N . GLU A 1 94 ? 19.719 6.109 -3.566 1 90.69 94 GLU A N 1
ATOM 711 C CA . GLU A 1 94 ? 20.438 6.566 -2.375 1 90.69 94 GLU A CA 1
ATOM 712 C C . GLU A 1 94 ? 21.828 7.086 -2.723 1 90.69 94 GLU A C 1
ATOM 714 O O . GLU A 1 94 ? 22.625 7.379 -1.832 1 90.69 94 GLU A O 1
ATOM 719 N N . ASP A 1 95 ? 22.172 7.121 -4.102 1 93.06 95 ASP A N 1
ATOM 720 C CA . ASP A 1 95 ? 23.438 7.648 -4.59 1 93.06 95 ASP A CA 1
ATOM 721 C C . ASP A 1 95 ? 24.625 6.855 -4.031 1 93.06 95 ASP A C 1
ATOM 723 O O . ASP A 1 95 ? 25.578 7.438 -3.504 1 93.06 95 ASP A O 1
ATOM 727 N N . LEU A 1 96 ? 24.547 5.586 -4.121 1 97.19 96 LEU A N 1
ATOM 728 C CA . LEU A 1 96 ? 25.609 4.699 -3.656 1 97.19 96 LEU A CA 1
ATOM 729 C C . LEU A 1 96 ? 26.547 4.328 -4.801 1 97.19 96 LEU A C 1
ATOM 731 O O . LEU A 1 96 ? 26.172 4.418 -5.973 1 97.19 96 LEU A O 1
ATOM 735 N N . VAL A 1 97 ? 27.781 3.998 -4.465 1 98.44 97 VAL A N 1
ATOM 736 C CA . VAL A 1 97 ? 28.734 3.426 -5.418 1 98.44 97 VAL A CA 1
ATOM 737 C C . VAL A 1 97 ? 28.531 1.914 -5.5 1 98.44 97 VAL A C 1
ATOM 739 O O . VAL A 1 97 ? 28.641 1.209 -4.496 1 98.44 97 VAL A O 1
ATOM 742 N N . ILE A 1 98 ? 28.25 1.387 -6.641 1 98.56 98 ILE A N 1
ATOM 743 C CA . ILE A 1 98 ? 27.906 -0.019 -6.816 1 98.56 98 ILE A CA 1
ATOM 744 C C . ILE A 1 98 ? 29.125 -0.805 -7.27 1 98.56 98 ILE A C 1
ATOM 746 O O . ILE A 1 98 ? 29.781 -0.43 -8.242 1 98.56 98 ILE A O 1
ATOM 750 N N . ARG A 1 99 ? 29.531 -1.826 -6.559 1 98.69 99 ARG A N 1
ATOM 751 C CA . ARG A 1 99 ? 30.516 -2.83 -6.938 1 98.69 99 ARG A CA 1
ATOM 752 C C . ARG A 1 99 ? 29.844 -4.125 -7.379 1 98.69 99 ARG A C 1
ATOM 754 O O . ARG A 1 99 ? 29.016 -4.684 -6.648 1 98.69 99 ARG A O 1
ATOM 761 N N . ARG A 1 100 ? 30.203 -4.629 -8.609 1 98 100 ARG A N 1
ATOM 762 C CA . ARG A 1 100 ? 29.469 -5.719 -9.242 1 98 100 ARG A CA 1
ATOM 763 C C . ARG A 1 100 ? 30.375 -6.922 -9.484 1 98 100 ARG A C 1
ATOM 765 O O . ARG A 1 100 ? 30.828 -7.148 -10.602 1 98 100 ARG A O 1
ATOM 772 N N . PRO A 1 101 ? 30.688 -7.695 -8.5 1 98.38 101 PRO A N 1
ATOM 773 C CA . PRO A 1 101 ? 31.281 -8.992 -8.852 1 98.38 101 PRO A CA 1
ATOM 774 C C . PRO A 1 101 ? 30.312 -9.875 -9.641 1 98.38 101 PRO A C 1
ATOM 776 O O . PRO A 1 101 ? 29.094 -9.68 -9.57 1 98.38 101 PRO A O 1
ATOM 779 N N . HIS A 1 102 ? 30.859 -10.805 -10.367 1 97.19 102 HIS A N 1
ATOM 780 C CA . HIS A 1 102 ? 30.016 -11.438 -11.367 1 97.19 102 HIS A CA 1
ATOM 781 C C . HIS A 1 102 ? 29.703 -12.883 -10.992 1 97.19 102 HIS A C 1
ATOM 783 O O . HIS A 1 102 ? 30.594 -13.625 -10.57 1 97.19 102 HIS A O 1
ATOM 789 N N . PHE A 1 103 ? 28.453 -13.242 -11.109 1 96.19 103 PHE A N 1
ATOM 790 C CA . PHE A 1 103 ? 28.062 -14.648 -11.211 1 96.19 103 PHE A CA 1
ATOM 791 C C . PHE A 1 103 ? 28.547 -15.25 -12.523 1 96.19 103 PHE A C 1
ATOM 793 O O . PHE A 1 103 ? 28.453 -14.609 -13.578 1 96.19 103 PHE A O 1
ATOM 800 N N . THR A 1 104 ? 29.078 -16.438 -12.453 1 93.94 104 THR A N 1
ATOM 801 C CA . THR A 1 104 ? 29.391 -17.219 -13.641 1 93.94 104 THR A CA 1
ATOM 802 C C . THR A 1 104 ? 28.828 -18.641 -13.516 1 93.94 104 THR A C 1
ATOM 804 O O . THR A 1 104 ? 28.594 -19.125 -12.406 1 93.94 104 THR A O 1
ATOM 807 N N . GLN A 1 105 ? 28.594 -19.172 -14.602 1 92 105 GLN A N 1
ATOM 808 C CA . GLN A 1 105 ? 28.078 -20.531 -14.586 1 92 105 GLN A CA 1
ATOM 809 C C . GLN A 1 105 ? 29.047 -21.484 -13.891 1 92 105 GLN A C 1
ATOM 811 O O . GLN A 1 105 ? 28.625 -22.422 -13.211 1 92 105 GLN A O 1
ATOM 816 N N . GLU A 1 106 ? 30.328 -21.25 -14.07 1 89.94 106 GLU A N 1
ATOM 817 C CA . GLU A 1 106 ? 31.359 -22.125 -13.547 1 89.94 106 GLU A CA 1
ATOM 818 C C . GLU A 1 106 ? 31.5 -21.984 -12.031 1 89.94 106 GLU A C 1
ATOM 820 O O . GLU A 1 106 ? 31.562 -22.969 -11.305 1 89.94 106 GLU A O 1
ATOM 825 N N . LYS A 1 107 ? 31.422 -20.812 -11.547 1 91.75 107 LYS A N 1
ATOM 826 C CA . LYS A 1 107 ? 31.766 -20.547 -10.148 1 91.75 107 LYS A CA 1
ATOM 827 C C . LYS A 1 107 ? 30.516 -20.359 -9.297 1 91.75 107 LYS A C 1
ATOM 829 O O . LYS A 1 107 ? 30.547 -20.562 -8.078 1 91.75 107 LYS A O 1
ATOM 834 N N . GLY A 1 108 ? 29.422 -20 -10.016 1 95.25 108 GLY A N 1
ATOM 835 C CA . GLY A 1 108 ? 28.25 -19.594 -9.242 1 95.25 108 GLY A CA 1
ATOM 836 C C . GLY A 1 108 ? 28.438 -18.266 -8.531 1 95.25 108 GLY A C 1
ATOM 837 O O . GLY A 1 108 ? 28.812 -17.281 -9.148 1 95.25 108 GLY A O 1
ATOM 838 N N . PHE A 1 109 ? 28.156 -18.188 -7.234 1 97 109 PHE A N 1
ATOM 839 C CA . PHE A 1 109 ? 28.297 -16.984 -6.438 1 97 109 PHE A CA 1
ATOM 840 C C . PHE A 1 109 ? 29.766 -16.656 -6.211 1 97 109 PHE A C 1
ATOM 842 O O . PHE A 1 109 ? 30.547 -17.531 -5.816 1 97 109 PHE A O 1
ATOM 849 N N . PRO A 1 110 ? 30.141 -15.406 -6.395 1 97.81 110 PRO A N 1
ATOM 850 C CA . PRO A 1 110 ? 31.547 -15.016 -6.309 1 97.81 110 PRO A CA 1
ATOM 851 C C . PRO A 1 110 ? 31.969 -14.633 -4.891 1 97.81 110 PRO A C 1
ATOM 853 O O . PRO A 1 110 ? 32.281 -13.469 -4.633 1 97.81 110 PRO A O 1
ATOM 856 N N . THR A 1 111 ? 32.062 -15.562 -4.113 1 97.44 111 THR A N 1
ATOM 857 C CA . THR A 1 111 ? 32.344 -15.375 -2.695 1 97.44 111 THR A CA 1
ATOM 858 C C . THR A 1 111 ? 33.656 -14.594 -2.5 1 97.44 111 THR A C 1
ATOM 860 O O . THR A 1 111 ? 33.688 -13.586 -1.785 1 97.44 111 THR A O 1
ATOM 863 N N . GLU A 1 112 ? 34.75 -15.047 -3.098 1 96.56 112 GLU A N 1
ATOM 864 C CA . GLU A 1 112 ? 36.031 -14.422 -2.891 1 96.56 112 GLU A CA 1
ATOM 865 C C . GLU A 1 112 ? 36.062 -12.992 -3.412 1 96.56 112 GLU A C 1
ATOM 867 O O . GLU A 1 112 ? 36.625 -12.102 -2.775 1 96.56 112 GLU A O 1
ATOM 872 N N . GLU A 1 113 ? 35.438 -12.828 -4.516 1 97.75 113 GLU A N 1
ATOM 873 C CA . GLU A 1 113 ? 35.375 -11.484 -5.082 1 97.75 113 GLU A CA 1
ATOM 874 C C . GLU A 1 113 ? 34.562 -10.539 -4.195 1 97.75 113 GLU A C 1
ATOM 876 O O . GLU A 1 113 ? 34.938 -9.367 -4.039 1 97.75 113 GLU A O 1
ATOM 881 N N . VAL A 1 114 ? 33.5 -11.031 -3.658 1 98.5 114 VAL A N 1
ATOM 882 C CA . VAL A 1 114 ? 32.656 -10.234 -2.756 1 98.5 114 VAL A CA 1
ATOM 883 C C . VAL A 1 114 ? 33.5 -9.828 -1.532 1 98.5 114 VAL A C 1
ATOM 885 O O . VAL A 1 114 ? 33.531 -8.648 -1.178 1 98.5 114 VAL A O 1
ATOM 888 N N . LEU A 1 115 ? 34.125 -10.773 -0.969 1 97.94 115 LEU A N 1
ATOM 889 C CA . LEU A 1 115 ? 34.906 -10.5 0.239 1 97.94 115 LEU A CA 1
ATOM 890 C C . LEU A 1 115 ? 36.062 -9.562 -0.064 1 97.94 115 LEU A C 1
ATOM 892 O O . LEU A 1 115 ? 36.406 -8.711 0.756 1 97.94 115 LEU A O 1
ATOM 896 N N . ALA A 1 116 ? 36.656 -9.672 -1.199 1 97.94 116 ALA A N 1
ATOM 897 C CA . ALA A 1 116 ? 37.812 -8.852 -1.581 1 97.94 116 ALA A CA 1
ATOM 898 C C . ALA A 1 116 ? 37.375 -7.398 -1.808 1 97.94 116 ALA A C 1
ATOM 900 O O . ALA A 1 116 ? 38.219 -6.484 -1.717 1 97.94 116 ALA A O 1
ATOM 901 N N . LEU A 1 117 ? 36.125 -7.195 -2.08 1 98.31 117 LEU A N 1
ATOM 902 C CA . LEU A 1 117 ? 35.656 -5.859 -2.412 1 98.31 117 LEU A CA 1
ATOM 903 C C . LEU A 1 117 ? 35.25 -5.102 -1.153 1 98.31 117 LEU A C 1
ATOM 905 O O . LEU A 1 117 ? 35.062 -3.881 -1.188 1 98.31 117 LEU A O 1
ATOM 909 N N . VAL A 1 118 ? 35.094 -5.809 -0.079 1 97.94 118 VAL A N 1
ATOM 910 C CA . VAL A 1 118 ? 34.656 -5.176 1.164 1 97.94 118 VAL A CA 1
ATOM 911 C C . VAL A 1 118 ? 35.719 -4.176 1.621 1 97.94 118 VAL A C 1
ATOM 913 O O . VAL A 1 118 ? 36.906 -4.469 1.591 1 97.94 118 VAL A O 1
ATOM 916 N N . SER A 1 119 ? 35.281 -3.059 1.973 1 97.38 119 SER A N 1
ATOM 917 C CA . SER A 1 119 ? 36.156 -1.988 2.492 1 97.38 119 SER A CA 1
ATOM 918 C C . SER A 1 119 ? 35.438 -1.194 3.58 1 97.38 119 SER A C 1
ATOM 920 O O . SER A 1 119 ? 34.281 -1.517 3.947 1 97.38 119 SER A O 1
ATOM 922 N N . GLU A 1 120 ? 36.125 -0.115 4.074 1 96.69 120 GLU A N 1
ATOM 923 C CA . GLU A 1 120 ? 35.531 0.752 5.094 1 96.69 120 GLU A CA 1
ATOM 924 C C . GLU A 1 120 ? 34.344 1.538 4.543 1 96.69 120 GLU A C 1
ATOM 926 O O . GLU A 1 120 ? 33.531 2.045 5.305 1 96.69 120 GLU A O 1
ATOM 931 N N . LYS A 1 121 ? 34.281 1.511 3.225 1 97.81 121 LYS A N 1
ATOM 932 C CA . LYS A 1 121 ? 33.219 2.285 2.578 1 97.81 121 LYS A CA 1
ATOM 933 C C . LYS A 1 121 ? 32 1.419 2.299 1 97.81 121 LYS A C 1
ATOM 935 O O . LYS A 1 121 ? 30.938 1.932 1.926 1 97.81 121 LYS A O 1
ATOM 940 N N . THR A 1 122 ? 32.125 0.145 2.494 1 98.69 122 THR A N 1
ATOM 941 C CA . THR A 1 122 ? 31.016 -0.766 2.193 1 98.69 122 THR A CA 1
ATOM 942 C C . THR A 1 122 ? 29.938 -0.682 3.266 1 98.69 122 THR A C 1
ATOM 944 O O . THR A 1 122 ? 30.219 -0.867 4.453 1 98.69 122 THR A O 1
ATOM 947 N N . SER A 1 123 ? 28.75 -0.419 2.842 1 98.5 123 SER A N 1
ATOM 948 C CA . SER A 1 123 ? 27.656 -0.285 3.803 1 98.5 123 SER A CA 1
ATOM 949 C C . SER A 1 123 ? 26.641 -1.42 3.656 1 98.5 123 SER A C 1
ATOM 951 O O . SER A 1 123 ? 25.906 -1.719 4.59 1 98.5 123 SER A O 1
ATOM 953 N N . LEU A 1 124 ? 26.641 -2.057 2.492 1 98.75 124 LEU A N 1
ATOM 954 C CA . LEU A 1 124 ? 25.625 -3.078 2.23 1 98.75 124 LEU A CA 1
ATOM 955 C C . LEU A 1 124 ? 26.141 -4.105 1.226 1 98.75 124 LEU A C 1
ATOM 957 O O . LEU A 1 124 ? 26.828 -3.75 0.263 1 98.75 124 LEU A O 1
ATOM 961 N N . ILE A 1 125 ? 25.953 -5.344 1.496 1 98.94 125 ILE A N 1
ATOM 962 C CA . ILE A 1 125 ? 26.141 -6.445 0.557 1 98.94 125 ILE A CA 1
ATOM 963 C C . ILE A 1 125 ? 24.812 -7.125 0.27 1 98.94 125 ILE A C 1
ATOM 965 O O . ILE A 1 125 ? 24.078 -7.484 1.194 1 98.94 125 ILE A O 1
ATOM 969 N N . VAL A 1 126 ? 24.453 -7.254 -0.988 1 98.88 126 VAL A N 1
ATOM 970 C CA . VAL A 1 126 ? 23.203 -7.871 -1.412 1 98.88 126 VAL A CA 1
ATOM 971 C C . VAL A 1 126 ? 23.453 -9.328 -1.809 1 98.88 126 VAL A C 1
ATOM 973 O O . VAL A 1 126 ? 24.312 -9.609 -2.645 1 98.88 126 VAL A O 1
ATOM 976 N N . LEU A 1 127 ? 22.812 -10.188 -1.19 1 98.81 127 LEU A N 1
ATOM 977 C CA . LEU A 1 127 ? 22.844 -11.617 -1.477 1 98.81 127 LEU A CA 1
ATOM 978 C C . LEU A 1 127 ? 21.469 -12.133 -1.883 1 98.81 127 LEU A C 1
ATOM 980 O O . LEU A 1 127 ? 20.625 -12.406 -1.024 1 98.81 127 LEU A O 1
ATOM 984 N N . SER A 1 128 ? 21.203 -12.148 -3.162 1 98.44 128 SER A N 1
ATOM 985 C CA . SER A 1 128 ? 19.984 -12.727 -3.721 1 98.44 128 SER A CA 1
ATOM 986 C C . SER A 1 128 ? 20.078 -14.25 -3.795 1 98.44 128 SER A C 1
ATOM 988 O O . SER A 1 128 ? 20.906 -14.789 -4.52 1 98.44 128 SER A O 1
ATOM 990 N N . ASN A 1 129 ? 19.266 -15 -3.07 1 98.25 129 ASN A N 1
ATOM 991 C CA . ASN A 1 129 ? 19.406 -16.438 -2.885 1 98.25 129 ASN A CA 1
ATOM 992 C C . ASN A 1 129 ? 18.047 -17.156 -2.941 1 98.25 129 ASN A C 1
ATOM 994 O O . ASN A 1 129 ? 17.312 -17.156 -1.962 1 98.25 129 ASN A O 1
ATOM 998 N N . PRO A 1 130 ? 17.719 -17.906 -3.951 1 97.94 130 PRO A N 1
ATOM 999 C CA . PRO A 1 130 ? 18.578 -18.016 -5.133 1 97.94 130 PRO A CA 1
ATOM 1000 C C . PRO A 1 130 ? 18.562 -16.75 -5.992 1 97.94 130 PRO A C 1
ATOM 1002 O O . PRO A 1 130 ? 17.641 -15.938 -5.871 1 97.94 130 PRO A O 1
ATOM 1005 N N . ASN A 1 131 ? 19.516 -16.609 -6.77 1 98.31 131 ASN A N 1
ATOM 1006 C CA . ASN A 1 131 ? 19.703 -15.375 -7.535 1 98.31 131 ASN A CA 1
ATOM 1007 C C . ASN A 1 131 ? 18.844 -15.367 -8.797 1 98.31 131 ASN A C 1
ATOM 1009 O O . ASN A 1 131 ? 18.766 -16.375 -9.508 1 98.31 131 ASN A O 1
ATOM 1013 N N . ASN A 1 132 ? 18.141 -14.406 -9.031 1 97.88 132 ASN A N 1
ATOM 1014 C CA . ASN A 1 132 ? 17.516 -14.086 -10.305 1 97.88 132 ASN A CA 1
ATOM 1015 C C . ASN A 1 132 ? 18.406 -13.195 -11.172 1 97.88 132 ASN A C 1
ATOM 1017 O O . ASN A 1 132 ? 18.766 -12.094 -10.758 1 97.88 132 ASN A O 1
ATOM 1021 N N . PRO A 1 133 ? 18.828 -13.672 -12.281 1 97.88 133 PRO A N 1
ATOM 1022 C CA . PRO A 1 133 ? 18.141 -14.664 -13.117 1 97.88 133 PRO A CA 1
ATOM 1023 C C . PRO A 1 133 ? 18.859 -16.016 -13.141 1 97.88 133 PRO A C 1
ATOM 1025 O O . PRO A 1 133 ? 18.406 -16.953 -13.797 1 97.88 133 PRO A O 1
ATOM 1028 N N . THR A 1 134 ? 19.969 -16.203 -12.445 1 97.94 134 THR A N 1
ATOM 1029 C CA . THR A 1 134 ? 20.844 -17.344 -12.68 1 97.94 134 THR A CA 1
ATOM 1030 C C . THR A 1 134 ? 20.328 -18.578 -11.961 1 97.94 134 THR A C 1
ATOM 1032 O O . THR A 1 134 ? 20.75 -19.703 -12.242 1 97.94 134 THR A O 1
ATOM 1035 N N . GLY A 1 135 ? 19.406 -18.297 -10.961 1 97.75 135 GLY A N 1
ATOM 1036 C CA . GLY A 1 135 ? 18.906 -19.422 -10.18 1 97.75 135 GLY A CA 1
ATOM 1037 C C . GLY A 1 135 ? 19.922 -19.969 -9.195 1 97.75 135 GLY A C 1
ATOM 1038 O O . GLY A 1 135 ? 19.641 -20.953 -8.508 1 97.75 135 GLY A O 1
ATOM 1039 N N . THR A 1 136 ? 21.047 -19.344 -9.086 1 96.44 136 THR A N 1
ATOM 1040 C CA . THR A 1 136 ? 22.203 -19.844 -8.352 1 96.44 136 THR A CA 1
ATOM 1041 C C . THR A 1 136 ? 21.953 -19.766 -6.844 1 96.44 136 THR A C 1
ATOM 1043 O O . THR A 1 136 ? 21.5 -18.734 -6.344 1 96.44 136 THR A O 1
ATOM 1046 N N . LEU A 1 137 ? 22.281 -20.781 -6.172 1 96.5 137 LEU A N 1
ATOM 1047 C CA . LEU A 1 137 ? 22.219 -20.844 -4.715 1 96.5 137 LEU A CA 1
ATOM 1048 C C . LEU A 1 137 ? 23.484 -20.25 -4.094 1 96.5 137 LEU A C 1
ATOM 1050 O O . LEU A 1 137 ? 24.578 -20.422 -4.633 1 96.5 137 LEU A O 1
ATOM 1054 N N . ILE A 1 138 ? 23.312 -19.594 -3.053 1 97.88 138 ILE A N 1
ATOM 1055 C CA . ILE A 1 138 ? 24.406 -19.234 -2.156 1 97.88 138 ILE A CA 1
ATOM 1056 C C . ILE A 1 138 ? 24.359 -20.109 -0.902 1 97.88 138 ILE A C 1
ATOM 1058 O O . ILE A 1 138 ? 23.391 -20.031 -0.134 1 97.88 138 ILE A O 1
ATOM 1062 N N . PRO A 1 139 ? 25.359 -21 -0.733 1 96.94 139 PRO A N 1
ATOM 1063 C CA . PRO A 1 139 ? 25.344 -21.859 0.449 1 96.94 139 PRO A CA 1
ATOM 1064 C C . PRO A 1 139 ? 25.203 -21.078 1.752 1 96.94 139 PRO A C 1
ATOM 1066 O O . PRO A 1 139 ? 25.781 -19.984 1.888 1 96.94 139 PRO A O 1
ATOM 1069 N N . LYS A 1 140 ? 24.406 -21.562 2.645 1 97.75 140 LYS A N 1
ATOM 1070 C CA . LYS A 1 140 ? 24.125 -20.922 3.926 1 97.75 140 LYS A CA 1
ATOM 1071 C C . LYS A 1 140 ? 25.422 -20.547 4.648 1 97.75 140 LYS A C 1
ATOM 1073 O O . LYS A 1 140 ? 25.531 -19.469 5.207 1 97.75 140 LYS A O 1
ATOM 1078 N N . ASP A 1 141 ? 26.391 -21.422 4.73 1 97.69 141 ASP A N 1
ATOM 1079 C CA . ASP A 1 141 ? 27.641 -21.188 5.426 1 97.69 141 ASP A CA 1
ATOM 1080 C C . ASP A 1 141 ? 28.391 -20 4.812 1 97.69 141 ASP A C 1
ATOM 1082 O O . ASP A 1 141 ? 29.094 -19.266 5.516 1 97.69 141 ASP A O 1
ATOM 1086 N N . VAL A 1 142 ? 28.234 -19.875 3.498 1 98.06 142 VAL A N 1
ATOM 1087 C CA . VAL A 1 142 ? 28.859 -18.75 2.83 1 98.06 142 VAL A CA 1
ATOM 1088 C C . VAL A 1 142 ? 28.203 -17.438 3.273 1 98.06 142 VAL A C 1
ATOM 1090 O O . VAL A 1 142 ? 28.891 -16.453 3.555 1 98.06 142 VAL A O 1
ATOM 1093 N N . ILE A 1 143 ? 26.891 -17.406 3.363 1 98.69 143 ILE A N 1
ATOM 1094 C CA . ILE A 1 143 ? 26.172 -16.219 3.818 1 98.69 143 ILE A CA 1
ATOM 1095 C C . ILE A 1 143 ? 26.578 -15.883 5.25 1 98.69 143 ILE A C 1
ATOM 1097 O O . ILE A 1 143 ? 26.859 -14.727 5.562 1 98.69 143 ILE A O 1
ATOM 1101 N N . ILE A 1 144 ? 26.656 -16.891 6.059 1 98.44 144 ILE A N 1
ATOM 1102 C CA . ILE A 1 144 ? 27.047 -16.703 7.453 1 98.44 144 ILE A CA 1
ATOM 1103 C C . ILE A 1 144 ? 28.484 -16.203 7.516 1 98.44 144 ILE A C 1
ATOM 1105 O O . ILE A 1 144 ? 28.797 -15.297 8.297 1 98.44 144 ILE A O 1
ATOM 1109 N N . LYS A 1 145 ? 29.328 -16.766 6.715 1 98.19 145 LYS A N 1
ATOM 1110 C CA . LYS A 1 145 ? 30.719 -16.328 6.652 1 98.19 145 LYS A CA 1
ATOM 1111 C C . LYS A 1 145 ? 30.812 -14.852 6.293 1 98.19 145 LYS A C 1
ATOM 1113 O O . LYS A 1 145 ? 31.562 -14.102 6.93 1 98.19 145 LYS A O 1
ATOM 1118 N N . ILE A 1 146 ? 30.094 -14.445 5.324 1 98.5 146 ILE A N 1
ATOM 1119 C CA . ILE A 1 146 ? 30.125 -13.047 4.891 1 98.5 146 ILE A CA 1
ATOM 1120 C C . ILE A 1 146 ? 29.594 -12.148 6 1 98.5 146 ILE A C 1
ATOM 1122 O O . ILE A 1 146 ? 30.203 -11.133 6.332 1 98.5 146 ILE A O 1
ATOM 1126 N N . ALA A 1 147 ? 28.5 -12.539 6.574 1 98.5 147 ALA A N 1
ATOM 1127 C CA . ALA A 1 147 ? 27.891 -11.742 7.641 1 98.5 147 ALA A CA 1
ATOM 1128 C C . ALA A 1 147 ? 28.828 -11.625 8.836 1 98.5 147 ALA A C 1
ATOM 1130 O O . ALA A 1 147 ? 28.922 -10.562 9.453 1 98.5 147 ALA A O 1
ATOM 1131 N N . THR A 1 148 ? 29.5 -12.703 9.156 1 98.06 148 THR A N 1
ATOM 1132 C CA . THR A 1 148 ? 30.406 -12.727 10.289 1 98.06 148 THR A CA 1
ATOM 1133 C C . THR A 1 148 ? 31.672 -11.914 9.992 1 98.06 148 THR A C 1
ATOM 1135 O O . THR A 1 148 ? 32.188 -11.234 10.875 1 98.06 148 THR A O 1
ATOM 1138 N N . ALA A 1 149 ? 32.125 -11.953 8.828 1 97.25 149 ALA A N 1
ATOM 1139 C CA . ALA A 1 149 ? 33.344 -11.266 8.438 1 97.25 149 ALA A CA 1
ATOM 1140 C C . ALA A 1 149 ? 33.125 -9.758 8.359 1 97.25 149 ALA A C 1
ATOM 1142 O O . ALA A 1 149 ? 34.094 -8.984 8.445 1 97.25 149 ALA A O 1
ATOM 1143 N N . CYS A 1 150 ? 31.844 -9.391 8.203 1 97.62 150 CYS A N 1
ATOM 1144 C CA . CYS A 1 150 ? 31.547 -7.977 8.008 1 97.62 150 CYS A CA 1
ATOM 1145 C C . CYS A 1 150 ? 30.484 -7.504 8.984 1 97.62 150 CYS A C 1
ATOM 1147 O O . CYS A 1 150 ? 29.422 -7.047 8.562 1 97.62 150 CYS A O 1
ATOM 1149 N N . PRO A 1 151 ? 30.844 -7.469 10.211 1 95.75 151 PRO A N 1
ATOM 1150 C CA . PRO A 1 151 ? 29.812 -7.207 11.219 1 95.75 151 PRO A CA 1
ATOM 1151 C C . PRO A 1 151 ? 29.25 -5.793 11.133 1 95.75 151 PRO A C 1
ATOM 1153 O O . PRO A 1 151 ? 28.156 -5.527 11.633 1 95.75 151 PRO A O 1
ATOM 1156 N N . ASN A 1 152 ? 29.938 -4.863 10.477 1 96.56 152 ASN A N 1
ATOM 1157 C CA . ASN A 1 152 ? 29.484 -3.48 10.391 1 96.56 152 ASN A CA 1
ATOM 1158 C C . ASN A 1 152 ? 28.812 -3.189 9.055 1 96.56 152 ASN A C 1
ATOM 1160 O O . ASN A 1 152 ? 28.469 -2.041 8.758 1 96.56 152 ASN A O 1
ATOM 1164 N N . VAL A 1 153 ? 28.688 -4.145 8.227 1 98.56 153 VAL A N 1
ATOM 1165 C CA . VAL A 1 153 ? 28.062 -4.043 6.91 1 98.56 153 VAL A CA 1
ATOM 1166 C C . VAL A 1 153 ? 26.719 -4.758 6.922 1 98.56 153 VAL A C 1
ATOM 1168 O O . VAL A 1 153 ? 26.625 -5.902 7.363 1 98.56 153 VAL A O 1
ATOM 1171 N N . ALA A 1 154 ? 25.688 -4.082 6.535 1 98.75 154 ALA A N 1
ATOM 1172 C CA . ALA A 1 154 ? 24.391 -4.73 6.402 1 98.75 154 ALA A CA 1
ATOM 1173 C C . ALA A 1 154 ? 24.422 -5.793 5.305 1 98.75 154 ALA A C 1
ATOM 1175 O O . ALA A 1 154 ? 25.031 -5.594 4.254 1 98.75 154 ALA A O 1
ATOM 1176 N N . ILE A 1 155 ? 23.875 -6.914 5.578 1 98.94 155 ILE A N 1
ATOM 1177 C CA . ILE A 1 155 ? 23.766 -8 4.609 1 98.94 155 ILE A CA 1
ATOM 1178 C C . ILE A 1 155 ? 2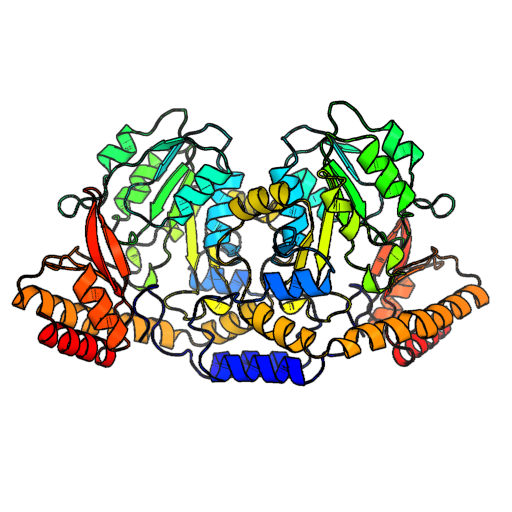2.297 -8.227 4.273 1 98.94 155 ILE A C 1
ATOM 1180 O O . ILE A 1 155 ? 21.531 -8.727 5.102 1 98.94 155 ILE A O 1
ATOM 1184 N N . LEU A 1 156 ? 21.875 -7.812 3.137 1 98.88 156 LEU A N 1
ATOM 1185 C CA . LEU A 1 156 ? 20.547 -8.094 2.631 1 98.88 156 LEU A CA 1
ATOM 1186 C C . LEU A 1 156 ? 20.484 -9.453 1.952 1 98.88 156 LEU A C 1
ATOM 1188 O O . LEU A 1 156 ? 21.172 -9.68 0.952 1 98.88 156 LEU A O 1
ATOM 1192 N N . VAL A 1 157 ? 19.797 -10.336 2.49 1 98.88 157 VAL A N 1
ATOM 1193 C CA . VAL A 1 157 ? 19.562 -11.633 1.87 1 98.88 157 VAL A CA 1
ATOM 1194 C C . VAL A 1 157 ? 18.125 -11.68 1.318 1 98.88 157 VAL A C 1
ATOM 1196 O O . VAL A 1 157 ? 17.156 -11.68 2.082 1 98.88 157 VAL A O 1
ATOM 1199 N N . ASP A 1 158 ? 18.031 -11.672 0.065 1 98.75 158 ASP A N 1
ATOM 1200 C CA . ASP A 1 158 ? 16.734 -11.758 -0.598 1 98.75 158 ASP A CA 1
ATOM 1201 C C . ASP A 1 158 ? 16.328 -13.211 -0.839 1 98.75 158 ASP A C 1
ATOM 1203 O O . ASP A 1 158 ? 16.891 -13.875 -1.71 1 98.75 158 ASP A O 1
ATOM 1207 N N . GLU A 1 159 ? 15.398 -13.656 -0.111 1 98.62 159 GLU A N 1
ATOM 1208 C CA . GLU A 1 159 ? 14.898 -15.031 -0.184 1 98.62 159 GLU A CA 1
ATOM 1209 C C . GLU A 1 159 ? 13.523 -15.086 -0.841 1 98.62 159 GLU A C 1
ATOM 1211 O O . GLU A 1 159 ? 12.648 -15.828 -0.396 1 98.62 159 GLU A O 1
ATOM 1216 N N . CYS A 1 160 ? 13.391 -14.336 -1.917 1 97.38 160 CYS A N 1
ATOM 1217 C CA . CYS A 1 160 ? 12.148 -14.227 -2.682 1 97.38 160 CYS A CA 1
ATOM 1218 C C . CYS A 1 160 ? 11.672 -15.602 -3.137 1 97.38 160 CYS A C 1
ATOM 1220 O O . CYS A 1 160 ? 10.469 -15.836 -3.244 1 97.38 160 CYS A O 1
ATOM 1222 N N . TYR A 1 161 ? 12.602 -16.531 -3.432 1 98.12 161 TYR A N 1
ATOM 1223 C CA . TYR A 1 161 ? 12.266 -17.828 -4.004 1 98.12 161 TYR A CA 1
ATOM 1224 C C . TYR A 1 161 ? 12.594 -18.953 -3.027 1 98.12 161 TYR A C 1
ATOM 1226 O O . TYR A 1 161 ? 12.711 -20.125 -3.426 1 98.12 161 TYR A O 1
ATOM 1234 N N . PHE A 1 162 ? 12.688 -18.688 -1.716 1 94.75 162 PHE A N 1
ATOM 1235 C CA . PHE A 1 162 ? 13.25 -19.625 -0.759 1 94.75 162 PHE A CA 1
ATOM 1236 C C . PHE A 1 162 ? 12.391 -20.891 -0.665 1 94.75 162 PHE A C 1
ATOM 1238 O O . PHE A 1 162 ? 12.891 -21.969 -0.354 1 94.75 162 PHE A O 1
ATOM 1245 N N . GLU A 1 163 ? 11.102 -20.766 -0.988 1 97.56 163 GLU A N 1
ATOM 1246 C CA . GLU A 1 163 ? 10.211 -21.906 -0.86 1 97.56 163 GLU A CA 1
ATOM 1247 C C . GLU A 1 163 ? 10.586 -23.016 -1.837 1 97.56 163 GLU A C 1
ATOM 1249 O O . GLU A 1 163 ? 10.242 -24.188 -1.627 1 97.56 163 GLU A O 1
ATOM 1254 N N . PHE A 1 164 ? 11.273 -22.641 -2.838 1 98 164 PHE A N 1
ATOM 1255 C CA . PHE A 1 164 ? 11.695 -23.625 -3.83 1 98 164 PHE A CA 1
ATOM 1256 C C . PHE A 1 164 ? 12.984 -24.312 -3.402 1 98 164 PHE A C 1
ATOM 1258 O O . PHE A 1 164 ? 13.414 -25.281 -4.027 1 98 164 PHE A O 1
ATOM 1265 N N . MET A 1 165 ? 13.586 -23.812 -2.385 1 97.31 165 MET A N 1
ATOM 1266 C CA . MET A 1 165 ? 14.852 -24.359 -1.91 1 97.31 165 MET A CA 1
ATOM 1267 C C . MET A 1 165 ? 14.633 -25.281 -0.712 1 97.31 165 MET A C 1
ATOM 1269 O O . MET A 1 165 ? 13.539 -25.312 -0.142 1 97.31 165 MET A O 1
ATOM 1273 N N . ASP A 1 166 ? 15.688 -26.078 -0.435 1 96.19 166 ASP A N 1
ATOM 1274 C CA . ASP A 1 166 ? 15.68 -26.797 0.831 1 96.19 166 ASP A CA 1
ATOM 1275 C C . ASP A 1 166 ? 15.523 -25.844 2.012 1 96.19 166 ASP A C 1
ATOM 1277 O O . ASP A 1 166 ? 16.219 -24.828 2.094 1 96.19 166 ASP A O 1
ATOM 1281 N N . PRO A 1 167 ? 14.547 -26.156 2.873 1 92.81 167 PRO A N 1
ATOM 1282 C CA . PRO A 1 167 ? 14.242 -25.25 3.986 1 92.81 167 PRO A CA 1
ATOM 1283 C C . PRO A 1 167 ? 15.469 -24.938 4.848 1 92.81 167 PRO A C 1
ATOM 1285 O O . PRO A 1 167 ? 15.516 -23.906 5.52 1 92.81 167 PRO A O 1
ATOM 1288 N N . SER A 1 168 ? 16.469 -25.797 4.852 1 94.81 168 SER A N 1
ATOM 1289 C CA . SER A 1 168 ? 17.656 -25.594 5.68 1 94.81 168 SER A CA 1
ATOM 1290 C C . SER A 1 168 ? 18.547 -24.5 5.113 1 94.81 168 SER A C 1
ATOM 1292 O O . SER A 1 168 ? 19.469 -24.016 5.797 1 94.81 168 SER A O 1
ATOM 1294 N N . THR A 1 169 ? 18.234 -24.062 3.918 1 95.94 169 THR A N 1
ATOM 1295 C CA . THR A 1 169 ? 19.109 -23.094 3.246 1 95.94 169 THR A CA 1
ATOM 1296 C C . THR A 1 169 ? 18.859 -21.688 3.752 1 95.94 169 THR A C 1
ATOM 1298 O O . THR A 1 169 ? 19.688 -20.797 3.58 1 95.94 169 THR A O 1
ATOM 1301 N N . THR A 1 170 ? 17.734 -21.453 4.336 1 97.56 170 THR A N 1
ATOM 1302 C CA . THR A 1 170 ? 17.359 -20.109 4.773 1 97.56 170 THR A CA 1
ATOM 1303 C C . THR A 1 170 ? 18.234 -19.672 5.949 1 97.56 170 THR A C 1
ATOM 1305 O O . THR A 1 170 ? 18.688 -20.5 6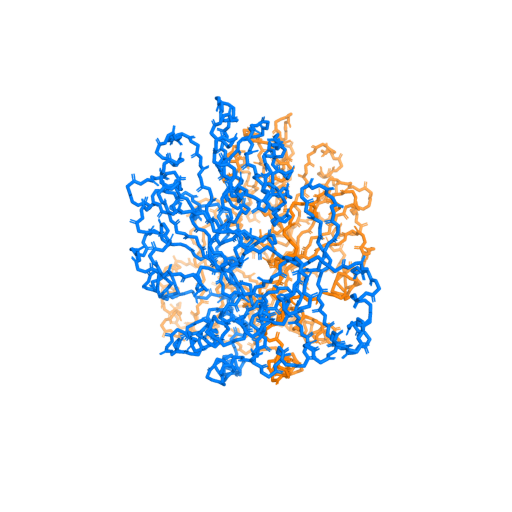.734 1 97.56 170 THR A O 1
ATOM 1308 N N . VAL A 1 171 ? 18.469 -18.328 6.078 1 98.31 171 VAL A N 1
ATOM 1309 C CA . VAL A 1 171 ? 19.312 -17.812 7.152 1 98.31 171 VAL A CA 1
ATOM 1310 C C . VAL A 1 171 ? 18.453 -17.047 8.156 1 98.31 171 VAL A C 1
ATOM 1312 O O . VAL A 1 171 ? 18.969 -16.328 9.016 1 98.31 171 VAL A O 1
ATOM 1315 N N . VAL A 1 172 ? 17.078 -17.25 8.133 1 98.06 172 VAL A N 1
ATOM 1316 C CA . VAL A 1 172 ? 16.188 -16.469 8.992 1 98.06 172 VAL A CA 1
ATOM 1317 C C . VAL A 1 172 ? 16.453 -16.812 10.453 1 98.06 172 VAL A C 1
ATOM 1319 O O . VAL A 1 172 ? 16.266 -15.969 11.336 1 98.06 172 VAL A O 1
ATOM 1322 N N . HIS A 1 173 ? 16.891 -18 10.75 1 97.5 173 HIS A N 1
ATOM 1323 C CA . HIS A 1 173 ? 17.094 -18.422 12.125 1 97.5 173 HIS A CA 1
ATOM 1324 C C . HIS A 1 173 ? 18.438 -17.922 12.664 1 97.5 173 HIS A C 1
ATOM 1326 O O . HIS A 1 173 ? 18.734 -18.109 13.844 1 97.5 173 HIS A O 1
ATOM 1332 N N . GLU A 1 174 ? 19.234 -17.266 11.773 1 98.19 174 GLU A N 1
ATOM 1333 C CA . GLU A 1 174 ? 20.547 -16.766 12.172 1 98.19 174 GLU A CA 1
ATOM 1334 C C . GLU A 1 174 ? 20.484 -15.281 12.539 1 98.19 174 GLU A C 1
ATOM 1336 O O . GLU A 1 174 ? 21.453 -14.719 13.047 1 98.19 174 GLU A O 1
ATOM 1341 N N . VAL A 1 175 ? 19.312 -14.641 12.422 1 97.94 175 VAL A N 1
ATOM 1342 C CA . VAL A 1 175 ? 19.266 -13.188 12.484 1 97.94 175 VAL A CA 1
ATOM 1343 C C . VAL A 1 175 ? 19.469 -12.719 13.922 1 97.94 175 VAL A C 1
ATOM 1345 O O . VAL A 1 175 ? 19.938 -11.602 14.156 1 97.94 175 VAL A O 1
ATOM 1348 N N . ALA A 1 176 ? 19.141 -13.508 14.898 1 95.62 176 ALA A N 1
ATOM 1349 C CA . ALA A 1 176 ? 19.359 -13.141 16.297 1 95.62 176 ALA A CA 1
ATOM 1350 C C . ALA A 1 176 ? 20.844 -13.086 16.625 1 95.62 176 ALA A C 1
ATOM 1352 O O . ALA A 1 176 ? 21.297 -12.195 17.344 1 95.62 176 ALA A O 1
ATOM 1353 N N . ALA A 1 177 ? 21.625 -13.961 16.078 1 96.88 177 ALA A N 1
ATOM 1354 C CA . ALA A 1 177 ? 23.062 -14.047 16.344 1 96.88 177 ALA A CA 1
ATOM 1355 C C . ALA A 1 177 ? 23.844 -13.133 15.406 1 96.88 177 ALA A C 1
ATOM 1357 O O . ALA A 1 177 ? 24.984 -12.773 15.695 1 96.88 177 ALA A O 1
ATOM 1358 N N . LEU A 1 178 ? 23.281 -12.766 14.312 1 98.31 178 LEU A N 1
ATOM 1359 C CA . LEU A 1 178 ? 23.906 -11.906 13.32 1 98.31 178 LEU A CA 1
ATOM 1360 C C . LEU A 1 178 ? 23.047 -10.688 13.023 1 98.31 178 LEU A C 1
ATOM 1362 O O . LEU A 1 178 ? 22.328 -10.664 12.016 1 98.31 178 LEU A O 1
ATOM 1366 N N . PRO A 1 179 ? 23.203 -9.711 13.805 1 96.62 179 PRO A N 1
ATOM 1367 C CA . PRO A 1 179 ? 22.281 -8.578 13.75 1 96.62 179 PRO A CA 1
ATOM 1368 C C . PRO A 1 179 ? 22.406 -7.766 12.461 1 96.62 179 PRO A C 1
ATOM 1370 O O . PRO A 1 179 ? 21.578 -6.91 12.172 1 96.62 179 PRO A O 1
ATOM 1373 N N . ASN A 1 180 ? 23.438 -8.023 11.648 1 98.44 180 ASN A N 1
ATOM 1374 C CA . ASN A 1 180 ? 23.578 -7.297 10.391 1 98.44 180 ASN A CA 1
ATOM 1375 C C . ASN A 1 180 ? 22.859 -8.016 9.25 1 98.44 180 ASN A C 1
ATOM 1377 O O . ASN A 1 180 ? 22.875 -7.559 8.109 1 98.44 180 ASN A O 1
ATOM 1381 N N . LEU A 1 181 ? 22.219 -9.172 9.562 1 98.62 181 LEU A N 1
ATOM 1382 C CA . LEU A 1 181 ? 21.453 -9.914 8.57 1 98.62 181 LEU A CA 1
ATOM 1383 C C . LEU A 1 181 ? 20.031 -9.359 8.453 1 98.62 181 LEU A C 1
ATOM 1385 O O . LEU A 1 181 ? 19.344 -9.211 9.461 1 98.62 181 LEU A O 1
ATOM 1389 N N . LEU A 1 182 ? 19.609 -9.008 7.277 1 98.88 182 LEU A N 1
ATOM 1390 C CA . LEU A 1 182 ? 18.25 -8.609 6.922 1 98.88 182 LEU A CA 1
ATOM 1391 C C . LEU A 1 182 ? 17.719 -9.453 5.773 1 98.88 182 LEU A C 1
ATOM 1393 O O . LEU A 1 182 ? 18.25 -9.406 4.66 1 98.88 182 LEU A O 1
ATOM 1397 N N . VAL A 1 183 ? 16.688 -10.234 6.062 1 98.88 183 VAL A N 1
ATOM 1398 C CA . VAL A 1 183 ? 16.172 -11.195 5.094 1 98.88 183 VAL A CA 1
ATOM 1399 C C . VAL A 1 183 ? 14.828 -10.711 4.555 1 98.88 183 VAL A C 1
ATOM 1401 O O . VAL A 1 183 ? 13.914 -10.406 5.324 1 98.88 183 VAL A O 1
ATOM 1404 N N . CYS A 1 184 ? 14.695 -10.594 3.26 1 98.69 184 CYS A N 1
ATOM 1405 C CA . CYS A 1 184 ? 13.453 -10.188 2.605 1 98.69 184 CYS A CA 1
ATOM 1406 C C . CYS A 1 184 ? 12.75 -11.391 1.976 1 98.69 184 CYS A C 1
ATOM 1408 O O . CYS A 1 184 ? 13.406 -12.242 1.371 1 98.69 184 CYS A O 1
ATOM 1410 N N . ARG A 1 185 ? 11.461 -11.453 2.119 1 98.5 185 ARG A N 1
ATOM 1411 C CA . ARG A 1 185 ? 10.617 -12.469 1.502 1 98.5 185 ARG A CA 1
ATOM 1412 C C . ARG A 1 185 ? 9.328 -11.859 0.952 1 98.5 185 ARG A C 1
ATOM 1414 O O . ARG A 1 185 ? 9.031 -10.695 1.211 1 98.5 185 ARG A O 1
ATOM 1421 N N . THR A 1 186 ? 8.602 -12.578 0.153 1 97.75 186 THR A N 1
ATOM 1422 C CA . THR A 1 186 ? 7.445 -12.047 -0.556 1 97.75 186 THR A CA 1
ATOM 1423 C C . THR A 1 186 ? 6.316 -13.078 -0.587 1 97.75 186 THR A C 1
ATOM 1425 O O . THR A 1 186 ? 6.555 -14.273 -0.395 1 97.75 186 THR A O 1
ATOM 1428 N N . PHE A 1 187 ? 5.156 -12.641 -0.845 1 98.06 187 PHE A N 1
ATOM 1429 C CA . PHE A 1 187 ? 4.012 -13.508 -1.099 1 98.06 187 PHE A CA 1
ATOM 1430 C C . PHE A 1 187 ? 3.643 -13.5 -2.576 1 98.06 187 PHE A C 1
ATOM 143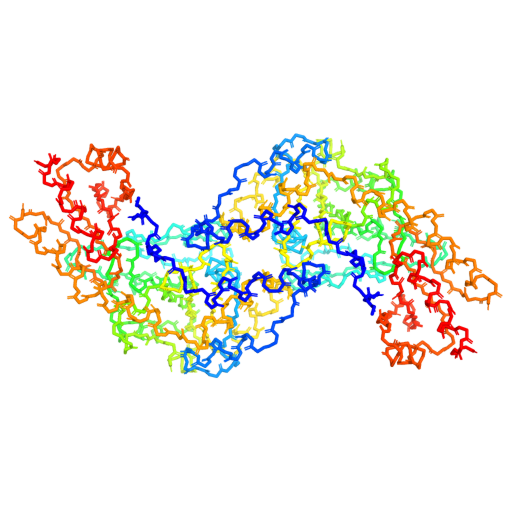2 O O . PHE A 1 187 ? 2.613 -14.055 -2.969 1 98.06 187 PHE A O 1
ATOM 1439 N N . SER A 1 188 ? 4.465 -12.938 -3.4 1 96.56 188 SER A N 1
ATOM 1440 C CA . SER A 1 188 ? 4.164 -12.711 -4.809 1 96.56 188 SER A CA 1
ATOM 1441 C C . SER A 1 188 ? 4.398 -13.969 -5.637 1 96.56 188 SER A C 1
ATOM 1443 O O . SER A 1 188 ? 3.848 -14.117 -6.73 1 96.56 188 SER A O 1
ATOM 1445 N N . LYS A 1 189 ? 5.332 -14.82 -5.18 1 96.69 189 LYS A N 1
ATOM 1446 C CA . LYS A 1 189 ? 5.766 -15.945 -6 1 96.69 189 LYS A CA 1
ATOM 1447 C C . LYS A 1 189 ? 4.961 -17.203 -5.672 1 96.69 189 LYS A C 1
ATOM 1449 O O . LYS A 1 189 ? 3.855 -17.391 -6.184 1 96.69 189 LYS A O 1
ATOM 1454 N N . THR A 1 190 ? 5.336 -17.953 -4.668 1 96.94 190 THR A N 1
ATOM 1455 C CA . THR A 1 190 ? 4.707 -19.234 -4.391 1 96.94 190 THR A CA 1
ATOM 1456 C C . THR A 1 190 ? 3.293 -19.031 -3.848 1 96.94 190 THR A C 1
ATOM 1458 O O . THR A 1 190 ? 2.404 -19.859 -4.102 1 96.94 190 THR A O 1
ATOM 1461 N N . TRP A 1 191 ? 3.07 -17.953 -3.162 1 97.5 191 TRP A N 1
ATOM 1462 C CA . TRP A 1 191 ? 1.766 -17.734 -2.547 1 97.5 191 TRP A CA 1
ATOM 1463 C C . TRP A 1 191 ? 0.771 -17.188 -3.564 1 97.5 191 TRP A C 1
ATOM 1465 O O . TRP A 1 191 ? -0.441 -17.219 -3.34 1 97.5 191 TRP A O 1
ATOM 1475 N N . GLY A 1 192 ? 1.214 -16.594 -4.598 1 97.06 192 GLY A N 1
ATOM 1476 C CA . GLY A 1 192 ? 0.405 -16.344 -5.777 1 97.06 192 GLY A CA 1
ATOM 1477 C C . GLY A 1 192 ? -0.42 -15.07 -5.668 1 97.06 192 GLY A C 1
ATOM 1478 O O . GLY A 1 192 ? -1.511 -14.984 -6.234 1 97.06 192 GLY A O 1
ATOM 1479 N N . ILE A 1 193 ? 0.112 -14.109 -4.965 1 97.06 193 ILE A N 1
ATOM 1480 C CA . ILE A 1 193 ? -0.708 -12.914 -4.84 1 97.06 193 ILE A CA 1
ATOM 1481 C C . ILE A 1 193 ? 0.151 -11.672 -5.074 1 97.06 193 ILE A C 1
ATOM 1483 O O . ILE A 1 193 ? 0.12 -10.727 -4.281 1 97.06 193 ILE A O 1
ATOM 1487 N N . PRO A 1 194 ? 0.873 -11.633 -6.234 1 97.06 194 PRO A N 1
ATOM 1488 C CA . PRO A 1 194 ? 1.697 -10.461 -6.547 1 97.06 194 PRO A CA 1
ATOM 1489 C C . PRO A 1 194 ? 0.872 -9.195 -6.734 1 97.06 194 PRO A C 1
ATOM 1491 O O . PRO A 1 194 ? 1.376 -8.086 -6.523 1 97.06 194 PRO A O 1
ATOM 1494 N N . SER A 1 195 ? -0.42 -9.344 -7.121 1 97.38 195 SER A N 1
ATOM 1495 C CA . SER A 1 195 ? -1.288 -8.203 -7.395 1 97.38 195 SER A CA 1
ATOM 1496 C C . SER A 1 195 ? -1.562 -7.402 -6.129 1 97.38 195 SER A C 1
ATOM 1498 O O . SER A 1 195 ? -1.962 -6.238 -6.199 1 97.38 195 SER A O 1
ATOM 1500 N N . LEU A 1 196 ? -1.395 -7.996 -4.969 1 98.12 196 LEU A N 1
ATOM 1501 C CA . LEU A 1 196 ? -1.829 -7.395 -3.713 1 98.12 196 LEU A CA 1
ATOM 1502 C C . LEU A 1 196 ? -0.664 -6.707 -3.008 1 98.12 196 LEU A C 1
ATOM 1504 O O . LEU A 1 196 ? -0.872 -5.898 -2.102 1 98.12 196 LEU A O 1
ATOM 1508 N N . ARG A 1 197 ? 0.569 -6.969 -3.447 1 97.06 197 ARG A N 1
ATOM 1509 C CA . ARG A 1 197 ? 1.789 -6.324 -2.971 1 97.06 197 ARG A CA 1
ATOM 1510 C C . ARG A 1 197 ? 1.977 -6.543 -1.474 1 97.06 197 ARG A C 1
ATOM 1512 O O . ARG A 1 197 ? 1.777 -5.625 -0.677 1 97.06 197 ARG A O 1
ATOM 1519 N N . LEU A 1 198 ? 2.434 -7.727 -1.062 1 97.81 198 LEU A N 1
ATOM 1520 C CA . LEU A 1 198 ? 2.73 -8.047 0.33 1 97.81 198 LEU A CA 1
ATOM 1521 C C . LEU A 1 198 ? 4.035 -8.828 0.443 1 97.81 198 LEU A C 1
ATOM 1523 O O . LEU A 1 198 ? 4.254 -9.789 -0.293 1 97.81 198 LEU A O 1
ATOM 1527 N N . GLY A 1 199 ? 4.91 -8.352 1.185 1 97.75 199 GLY A N 1
ATOM 1528 C CA . GLY A 1 199 ? 6.156 -9 1.565 1 97.75 199 GLY A CA 1
ATOM 1529 C C . GLY A 1 199 ? 6.496 -8.82 3.033 1 97.75 199 GLY A C 1
ATOM 1530 O O . GLY A 1 199 ? 5.66 -8.367 3.82 1 97.75 199 GLY A O 1
ATOM 1531 N N . TYR A 1 200 ? 7.676 -9.289 3.404 1 98.19 200 TYR A N 1
ATOM 1532 C CA . TYR A 1 200 ? 8.062 -9.133 4.801 1 98.19 200 TYR A CA 1
ATOM 1533 C C . TYR A 1 200 ? 9.578 -9.203 4.957 1 98.19 200 TYR A C 1
ATOM 1535 O O . TYR A 1 200 ? 10.281 -9.633 4.039 1 98.19 200 TYR A O 1
ATOM 1543 N N . LEU A 1 201 ? 10.008 -8.672 5.977 1 98.19 201 LEU A N 1
ATOM 1544 C CA . LEU A 1 201 ? 11.414 -8.57 6.352 1 98.19 201 LEU A CA 1
ATOM 1545 C C . LEU A 1 201 ? 11.648 -9.195 7.723 1 98.19 201 LEU A C 1
ATOM 1547 O O . LEU A 1 201 ? 10.867 -8.992 8.648 1 98.19 201 LEU A O 1
ATOM 1551 N N . ILE A 1 202 ? 12.695 -10.047 7.855 1 98.75 202 ILE A N 1
ATOM 1552 C CA . ILE A 1 202 ? 13.109 -10.695 9.094 1 98.75 202 ILE A CA 1
ATOM 1553 C C . ILE A 1 202 ? 14.523 -10.25 9.461 1 98.75 202 ILE A C 1
ATOM 1555 O O . ILE A 1 202 ? 15.43 -10.266 8.625 1 98.75 202 ILE A O 1
ATOM 1559 N N . SER A 1 203 ? 14.711 -9.82 10.609 1 98.81 203 SER A N 1
ATOM 1560 C CA . SER A 1 203 ? 16 -9.414 11.148 1 98.81 203 SER A CA 1
ATOM 1561 C C . SER A 1 203 ? 15.977 -9.352 12.672 1 98.81 203 SER A C 1
ATOM 1563 O O . SER A 1 203 ? 14.992 -9.766 13.289 1 98.81 203 SER A O 1
ATOM 1565 N N . ALA A 1 204 ? 17.141 -8.984 13.258 1 98.31 204 ALA A N 1
ATOM 1566 C CA . ALA A 1 204 ? 17.172 -8.758 14.703 1 98.31 204 ALA A CA 1
ATOM 1567 C C . ALA A 1 204 ? 16.141 -7.719 15.117 1 98.31 204 ALA A C 1
ATOM 1569 O O . ALA A 1 204 ? 15.805 -6.824 14.344 1 98.31 204 ALA A O 1
ATOM 1570 N N . LYS A 1 205 ? 15.562 -7.922 16.328 1 97.31 205 LYS A N 1
ATOM 1571 C CA . LYS A 1 205 ? 14.516 -7.062 16.859 1 97.31 205 LYS A CA 1
ATOM 1572 C C . LYS A 1 205 ? 14.891 -5.59 16.734 1 97.31 205 LYS A C 1
ATOM 1574 O O . LYS A 1 205 ? 14.055 -4.762 16.359 1 97.31 205 LYS A O 1
ATOM 1579 N N . GLU A 1 206 ? 16.125 -5.223 17.031 1 97 206 GLU A N 1
ATOM 1580 C CA . GLU A 1 206 ? 16.562 -3.832 17 1 97 206 GLU A CA 1
ATOM 1581 C C . GLU A 1 206 ? 16.453 -3.246 15.594 1 97 206 GLU A C 1
ATOM 1583 O O . GLU A 1 206 ? 16.078 -2.082 15.43 1 97 206 GLU A O 1
ATOM 1588 N N . ASN A 1 207 ? 16.812 -4.055 14.562 1 97.56 207 ASN A N 1
ATOM 1589 C CA . ASN A 1 207 ? 16.672 -3.623 13.172 1 97.56 207 ASN A CA 1
ATOM 1590 C C . ASN A 1 207 ? 15.203 -3.402 12.812 1 97.56 207 ASN A C 1
ATOM 1592 O O . ASN A 1 207 ? 14.859 -2.4 12.18 1 97.56 207 ASN A O 1
ATOM 1596 N N . ILE A 1 208 ? 14.32 -4.352 13.227 1 97.62 208 ILE A N 1
ATOM 1597 C CA . ILE A 1 208 ? 12.891 -4.277 12.914 1 97.62 208 ILE A CA 1
ATOM 1598 C C . ILE A 1 208 ? 12.281 -3.037 13.562 1 97.62 208 ILE A C 1
ATOM 1600 O O . ILE A 1 208 ? 11.508 -2.316 12.93 1 97.62 208 ILE A O 1
ATOM 1604 N N . ASP A 1 209 ? 12.641 -2.787 14.812 1 95.06 209 ASP A N 1
ATOM 1605 C CA . ASP A 1 209 ? 12.164 -1.591 15.5 1 95.06 209 ASP A CA 1
ATOM 1606 C C . ASP A 1 209 ? 12.562 -0.327 14.742 1 95.06 209 ASP A C 1
ATOM 1608 O O . ASP A 1 209 ? 11.742 0.574 14.555 1 95.06 209 ASP A O 1
ATOM 1612 N N . ALA A 1 210 ? 13.789 -0.262 14.266 1 92.94 210 ALA A N 1
ATOM 1613 C CA . ALA A 1 210 ? 14.289 0.903 13.539 1 92.94 210 ALA A CA 1
ATOM 1614 C C . ALA A 1 210 ? 13.578 1.057 12.195 1 92.94 210 ALA A C 1
ATOM 1616 O O . ALA A 1 210 ? 13.164 2.158 11.828 1 92.94 210 ALA A O 1
ATOM 1617 N N . LEU A 1 211 ? 13.422 -0.076 11.531 1 94.38 211 LEU A N 1
ATOM 1618 C CA . LEU A 1 211 ? 12.812 -0.039 10.203 1 94.38 211 LEU A CA 1
ATOM 1619 C C . LEU A 1 211 ? 11.328 0.319 10.297 1 94.38 211 LEU A C 1
ATOM 1621 O O . LEU A 1 211 ? 10.797 0.985 9.406 1 94.38 211 LEU A O 1
ATOM 1625 N N . THR A 1 212 ? 10.688 -0.109 11.336 1 90.75 212 THR A N 1
ATOM 1626 C CA . THR A 1 212 ? 9.273 0.168 11.539 1 90.75 212 THR A CA 1
ATOM 1627 C C . THR A 1 212 ? 9.039 1.661 11.75 1 90.75 212 THR A C 1
ATOM 1629 O O . THR A 1 212 ? 7.984 2.188 11.391 1 90.75 212 THR A O 1
ATOM 1632 N N . CYS A 1 213 ? 9.961 2.365 12.258 1 85.75 213 CYS A N 1
ATOM 1633 C CA . CYS A 1 213 ? 9.852 3.799 12.5 1 85.75 213 CYS A CA 1
ATOM 1634 C C . CYS A 1 213 ? 9.891 4.578 11.195 1 85.75 213 CYS A C 1
ATOM 1636 O O . CYS A 1 213 ? 9.445 5.723 11.133 1 85.75 213 CYS A O 1
ATOM 1638 N N . VAL A 1 214 ? 10.43 4.051 10.18 1 84.56 214 VAL A N 1
ATOM 1639 C CA . VAL A 1 214 ? 10.617 4.723 8.898 1 84.56 214 VAL A CA 1
ATOM 1640 C C . VAL A 1 214 ? 9.414 4.445 7.992 1 84.56 214 VAL A C 1
ATOM 1642 O O . VAL A 1 214 ? 9.016 5.309 7.211 1 84.56 214 VAL A O 1
ATOM 1645 N N . ARG A 1 215 ? 8.812 3.293 8.234 1 79.5 215 ARG A N 1
ATOM 1646 C CA . ARG A 1 215 ? 7.695 2.908 7.379 1 79.5 215 ARG A CA 1
ATOM 1647 C C . ARG A 1 215 ? 6.414 3.633 7.781 1 79.5 215 ARG A C 1
ATOM 1649 O O . ARG A 1 215 ? 6.262 4.031 8.938 1 79.5 215 ARG A O 1
ATOM 1656 N N . GLY A 1 216 ? 5.547 3.902 6.785 1 75.5 216 GLY A N 1
ATOM 1657 C CA . GLY A 1 216 ? 4.262 4.512 7.074 1 75.5 216 GLY A CA 1
ATOM 1658 C C . GLY A 1 216 ? 3.307 3.578 7.793 1 75.5 216 GLY A C 1
ATOM 1659 O O . GLY A 1 216 ? 3.492 2.359 7.777 1 75.5 216 GLY A O 1
ATOM 1660 N N . PRO A 1 217 ? 2.299 4.148 8.477 1 73.19 217 PRO A N 1
ATOM 1661 C CA . PRO A 1 217 ? 1.356 3.365 9.281 1 73.19 217 PRO A CA 1
ATOM 1662 C C . PRO A 1 217 ? 0.469 2.457 8.43 1 73.19 217 PRO A C 1
ATOM 1664 O O . PRO A 1 217 ? -0.011 1.43 8.914 1 73.19 217 PRO A O 1
ATOM 1667 N N . TYR A 1 218 ? 0.243 2.799 7.242 1 85.88 218 TYR A N 1
ATOM 1668 C CA . TYR A 1 218 ? -0.713 2.059 6.426 1 85.88 218 TYR A CA 1
ATOM 1669 C C . TYR A 1 218 ? -0.121 1.721 5.062 1 85.88 218 TYR A C 1
ATOM 1671 O O . TYR A 1 218 ? -0.783 1.883 4.035 1 85.88 218 TYR A O 1
ATOM 1679 N N . ASP A 1 219 ? 1.009 1.134 5.125 1 90.81 219 ASP A N 1
ATOM 1680 C CA . ASP A 1 219 ? 1.688 0.83 3.869 1 90.81 219 ASP A CA 1
ATOM 1681 C C . ASP A 1 219 ? 1.022 -0.346 3.156 1 90.81 219 ASP A C 1
ATOM 1683 O O . ASP A 1 219 ? 1.11 -0.468 1.934 1 90.81 219 ASP A O 1
ATOM 1687 N N . ILE A 1 220 ? 0.317 -1.142 3.936 1 96.19 220 ILE A N 1
ATOM 1688 C CA . ILE A 1 220 ? -0.239 -2.359 3.355 1 96.19 220 ILE A CA 1
ATOM 1689 C C . ILE A 1 220 ? -1.75 -2.209 3.191 1 96.19 220 ILE A C 1
ATOM 1691 O O . ILE A 1 220 ? -2.445 -1.812 4.129 1 96.19 220 ILE A O 1
ATOM 1695 N N . ASN A 1 221 ? -2.215 -2.477 2.006 1 97.94 221 ASN A N 1
ATOM 1696 C CA . ASN A 1 221 ? -3.654 -2.443 1.775 1 97.94 221 ASN A CA 1
ATOM 1697 C C . ASN A 1 221 ? -4.363 -3.592 2.488 1 97.94 221 ASN A C 1
ATOM 1699 O O . ASN A 1 221 ? -3.766 -4.645 2.723 1 97.94 221 ASN A O 1
ATOM 1703 N N . GLN A 1 222 ? -5.57 -3.393 2.85 1 98.25 222 GLN A N 1
ATOM 1704 C CA . GLN A 1 222 ? -6.32 -4.328 3.678 1 98.25 222 GLN A CA 1
ATOM 1705 C C . GLN A 1 222 ? -6.59 -5.633 2.93 1 98.25 222 GLN A C 1
ATOM 1707 O O . GLN A 1 222 ? -6.695 -6.695 3.543 1 98.25 222 GLN A O 1
ATOM 1712 N N . LEU A 1 223 ? -6.742 -5.574 1.641 1 98.62 223 LEU A N 1
ATOM 1713 C CA . LEU A 1 223 ? -7.059 -6.777 0.882 1 98.62 223 LEU A CA 1
ATOM 1714 C C . LEU A 1 223 ? -5.887 -7.758 0.901 1 98.62 223 LEU A C 1
ATOM 1716 O O . LEU A 1 223 ? -6.09 -8.969 0.884 1 98.62 223 LEU A O 1
ATOM 1720 N N . ALA A 1 224 ? -4.641 -7.246 0.944 1 98.44 224 ALA A N 1
ATOM 1721 C CA . ALA A 1 224 ? -3.482 -8.117 1.114 1 98.44 224 ALA A CA 1
ATOM 1722 C C . ALA A 1 224 ? -3.555 -8.875 2.441 1 98.44 224 ALA A C 1
ATOM 1724 O O . ALA A 1 224 ? -3.264 -10.07 2.498 1 98.44 224 ALA A O 1
ATOM 1725 N N . VAL A 1 225 ? -4.035 -8.188 3.488 1 98.19 225 VAL A N 1
ATOM 1726 C CA . VAL A 1 225 ? -4.176 -8.781 4.816 1 98.19 225 VAL A CA 1
ATOM 1727 C C . VAL A 1 225 ? -5.227 -9.883 4.777 1 98.19 225 VAL A C 1
ATOM 1729 O O . VAL A 1 225 ? -4.98 -11 5.238 1 98.19 225 VAL A O 1
ATOM 1732 N N . VAL A 1 226 ? -6.324 -9.578 4.184 1 98.25 226 VAL A N 1
ATOM 1733 C CA . VAL A 1 226 ? -7.422 -10.531 4.082 1 98.25 226 VAL A CA 1
ATOM 1734 C C . VAL A 1 226 ? -6.965 -11.766 3.316 1 98.25 226 VAL A C 1
ATOM 1736 O O . VAL A 1 226 ? -7.207 -12.898 3.748 1 98.25 226 VAL A O 1
ATOM 1739 N N . ALA A 1 227 ? -6.305 -11.547 2.25 1 98.25 227 ALA A N 1
ATOM 1740 C CA . ALA A 1 227 ? -5.883 -12.641 1.386 1 98.25 227 ALA A CA 1
ATOM 1741 C C . ALA A 1 227 ? -4.867 -13.539 2.092 1 98.25 227 ALA A C 1
ATOM 1743 O O . ALA A 1 227 ? -4.992 -14.766 2.07 1 98.25 227 ALA A O 1
ATOM 1744 N N . VAL A 1 228 ? -3.865 -12.961 2.699 1 97.94 228 VAL A N 1
ATOM 1745 C CA . VAL A 1 228 ? -2.791 -13.758 3.281 1 97.94 228 VAL A CA 1
ATOM 1746 C C . VAL A 1 228 ? -3.307 -14.5 4.512 1 97.94 228 VAL A C 1
ATOM 1748 O O . VAL A 1 228 ? -2.9 -15.633 4.773 1 97.94 228 VAL A O 1
ATOM 1751 N N . GLU A 1 229 ? -4.191 -13.906 5.316 1 97 229 GLU A N 1
ATOM 1752 C CA . GLU A 1 229 ? -4.793 -14.594 6.457 1 97 229 GLU A CA 1
ATOM 1753 C C . GLU A 1 229 ? -5.582 -15.82 6.012 1 97 229 GLU A C 1
ATOM 1755 O O . GLU A 1 229 ? -5.504 -16.875 6.641 1 97 229 GLU A O 1
ATOM 1760 N N . ALA A 1 230 ? -6.305 -15.641 4.984 1 97.44 230 ALA A N 1
ATOM 1761 C CA . ALA A 1 230 ? -7.02 -16.781 4.426 1 97.44 230 ALA A CA 1
ATOM 1762 C C . ALA A 1 230 ? -6.047 -17.844 3.896 1 97.44 230 ALA A C 1
ATOM 1764 O O . ALA A 1 230 ? -6.238 -19.031 4.113 1 97.44 230 ALA A O 1
ATOM 1765 N N . ALA A 1 231 ? -5.039 -17.422 3.195 1 97.25 231 ALA A N 1
ATOM 1766 C CA . ALA A 1 231 ? -4.062 -18.312 2.584 1 97.25 231 ALA A CA 1
ATOM 1767 C C . ALA A 1 231 ? -3.312 -19.109 3.646 1 97.25 231 ALA A C 1
ATOM 1769 O O . ALA A 1 231 ? -3.031 -20.297 3.453 1 97.25 231 ALA A O 1
ATOM 1770 N N . MET A 1 232 ? -2.992 -18.531 4.742 1 95.94 232 MET A N 1
ATOM 1771 C CA . MET A 1 232 ? -2.162 -19.156 5.77 1 95.94 232 MET A CA 1
ATOM 1772 C C . MET A 1 232 ? -2.959 -20.172 6.562 1 95.94 232 MET A C 1
ATOM 1774 O O . MET A 1 232 ? -2.381 -21.031 7.234 1 95.94 232 MET A O 1
ATOM 1778 N N . LYS A 1 233 ? -4.281 -20.141 6.539 1 94.5 233 LYS A N 1
ATOM 1779 C CA . LYS A 1 233 ? -5.105 -21.141 7.191 1 94.5 233 LYS A CA 1
ATOM 1780 C C . LYS A 1 233 ? -4.926 -22.516 6.535 1 94.5 233 LYS A C 1
ATOM 1782 O O . LYS A 1 233 ? -5.07 -23.547 7.188 1 94.5 233 LYS A O 1
ATOM 1787 N N . ASP A 1 234 ? -4.637 -22.516 5.34 1 93.19 234 ASP A N 1
ATOM 1788 C CA . ASP A 1 234 ? -4.324 -23.734 4.594 1 93.19 234 ASP A CA 1
ATOM 1789 C C . ASP A 1 234 ? -3.264 -23.469 3.527 1 93.19 234 ASP A C 1
ATOM 1791 O O . ASP A 1 234 ? -3.594 -23.219 2.369 1 93.19 234 ASP A O 1
ATOM 1795 N N . SER A 1 235 ? -2.043 -23.594 3.959 1 94.81 235 SER A N 1
ATOM 1796 C CA . SER A 1 235 ? -0.93 -23.203 3.098 1 94.81 235 SER A CA 1
ATOM 1797 C C . SER A 1 235 ? -0.464 -24.375 2.238 1 94.81 235 SER A C 1
ATOM 1799 O O . SER A 1 235 ? 0.516 -24.266 1.499 1 94.81 235 SER A O 1
ATOM 1801 N N . ALA A 1 236 ? -1.169 -25.562 2.203 1 96.31 236 ALA A N 1
ATOM 1802 C CA . ALA A 1 236 ? -0.775 -26.75 1.45 1 96.31 236 ALA A CA 1
ATOM 1803 C C . ALA A 1 236 ? -0.658 -26.438 -0.04 1 96.31 236 ALA A C 1
ATOM 1805 O O . ALA A 1 236 ? 0.2 -26.984 -0.729 1 96.31 236 ALA A O 1
ATOM 1806 N N . TYR A 1 237 ? -1.54 -25.531 -0.484 1 96.62 237 TYR A N 1
ATOM 1807 C CA . TYR A 1 237 ? -1.544 -25.25 -1.914 1 96.62 237 TYR A CA 1
ATOM 1808 C C . TYR A 1 237 ? -0.214 -24.641 -2.354 1 96.62 237 TYR A C 1
ATOM 1810 O O . TYR A 1 237 ? 0.193 -24.797 -3.508 1 96.62 237 TYR A O 1
ATOM 1818 N N . VAL A 1 238 ? 0.465 -23.984 -1.515 1 97.5 238 VAL A N 1
ATOM 1819 C CA . VAL A 1 238 ? 1.767 -23.391 -1.812 1 97.5 238 VAL A CA 1
ATOM 1820 C C . VAL A 1 238 ? 2.799 -24.5 -2.02 1 97.5 238 VAL A C 1
ATOM 1822 O O . VAL A 1 238 ? 3.492 -24.531 -3.039 1 97.5 238 VAL A O 1
ATOM 1825 N N . PHE A 1 239 ? 2.846 -25.422 -1.137 1 97.12 239 PHE A N 1
ATOM 1826 C CA . PHE A 1 239 ? 3.896 -26.438 -1.119 1 97.12 239 PHE A CA 1
ATOM 1827 C C . PHE A 1 239 ? 3.602 -27.531 -2.127 1 97.12 239 PHE A C 1
ATOM 1829 O O . PHE A 1 239 ? 4.523 -28.156 -2.66 1 97.12 239 PHE A O 1
ATOM 1836 N N . ASP A 1 240 ? 2.277 -27.75 -2.346 1 97.44 240 ASP A N 1
ATOM 1837 C CA . ASP A 1 240 ? 1.932 -28.656 -3.432 1 97.44 240 ASP A CA 1
ATOM 1838 C C . ASP A 1 240 ? 2.451 -28.141 -4.773 1 97.44 240 ASP A C 1
ATOM 1840 O O . ASP A 1 240 ? 2.986 -28.906 -5.574 1 97.44 240 ASP A O 1
ATOM 1844 N N . TYR A 1 241 ? 2.287 -26.922 -4.973 1 97.62 241 TYR A N 1
ATOM 1845 C CA . TYR A 1 241 ? 2.779 -26.312 -6.199 1 97.62 241 TYR A CA 1
ATOM 1846 C C . TYR A 1 241 ? 4.301 -26.375 -6.273 1 97.62 241 TYR A C 1
ATOM 1848 O O . TYR A 1 241 ? 4.859 -26.766 -7.297 1 97.62 241 TYR A O 1
ATOM 1856 N N . VAL A 1 242 ? 4.98 -26.047 -5.191 1 98.25 242 VAL A N 1
ATOM 1857 C CA . VAL A 1 242 ? 6.438 -26.094 -5.125 1 98.25 242 VAL A CA 1
ATOM 1858 C C . VAL A 1 242 ? 6.934 -27.5 -5.402 1 98.25 242 VAL A C 1
ATOM 1860 O O . VAL A 1 242 ? 7.891 -27.703 -6.156 1 98.25 242 VAL A O 1
ATOM 1863 N N . LYS A 1 243 ? 6.297 -28.438 -4.816 1 98.25 243 LYS A N 1
ATOM 1864 C CA . LYS A 1 243 ? 6.66 -29.844 -5.023 1 98.25 243 LYS A CA 1
ATOM 1865 C C . LYS A 1 243 ? 6.559 -30.234 -6.496 1 98.25 243 LYS A C 1
ATOM 1867 O O . LYS A 1 243 ? 7.461 -30.875 -7.039 1 98.25 243 LYS A O 1
ATOM 1872 N N . GLU A 1 244 ? 5.484 -29.859 -7.035 1 98.44 244 GLU A N 1
ATOM 1873 C CA . GLU A 1 244 ? 5.328 -30.188 -8.453 1 98.44 244 GLU A CA 1
ATOM 1874 C C . GLU A 1 244 ? 6.406 -29.5 -9.297 1 98.44 244 GLU A C 1
ATOM 1876 O O . GLU A 1 244 ? 7.016 -30.141 -10.156 1 98.44 244 GLU A O 1
ATOM 1881 N N . VAL A 1 245 ? 6.641 -28.328 -9.078 1 98.5 245 VAL A N 1
ATOM 1882 C CA . VAL A 1 245 ? 7.641 -27.578 -9.844 1 98.5 245 VAL A CA 1
ATOM 1883 C C . VAL A 1 245 ? 9.016 -28.219 -9.664 1 98.5 245 VAL A C 1
ATOM 1885 O O . VAL A 1 245 ? 9.703 -28.516 -10.641 1 98.5 245 VAL A O 1
ATOM 1888 N N . ASN A 1 246 ? 9.375 -28.516 -8.438 1 98.38 246 ASN A N 1
ATOM 1889 C CA . ASN A 1 246 ? 10.703 -29.016 -8.117 1 98.38 246 ASN A CA 1
ATOM 1890 C C . ASN A 1 246 ? 10.891 -30.453 -8.586 1 98.38 246 ASN A C 1
ATOM 1892 O O . ASN A 1 246 ? 11.961 -30.812 -9.078 1 98.38 246 ASN A O 1
ATOM 1896 N N . GLU A 1 247 ? 9.906 -31.281 -8.438 1 98.44 247 GLU A N 1
ATOM 1897 C CA . GLU A 1 247 ? 10.094 -32.719 -8.578 1 98.44 247 GLU A CA 1
ATOM 1898 C C . GLU A 1 247 ? 9.672 -33.188 -9.961 1 98.44 247 GLU A C 1
ATOM 1900 O O . GLU A 1 247 ? 10.062 -34.281 -10.398 1 98.44 247 GLU A O 1
ATOM 1905 N N . ILE A 1 248 ? 8.844 -32.375 -10.508 1 98.56 248 ILE A N 1
ATOM 1906 C CA . ILE A 1 248 ? 8.305 -32.875 -11.766 1 98.56 248 ILE A CA 1
ATOM 1907 C C . ILE A 1 248 ? 8.664 -31.922 -12.906 1 98.56 248 ILE A C 1
ATOM 1909 O O . ILE A 1 248 ? 9.391 -32.281 -13.828 1 98.56 248 ILE A O 1
ATOM 1913 N N . SER A 1 249 ? 8.219 -30.766 -12.867 1 98.75 249 SER A N 1
ATOM 1914 C CA . SER A 1 249 ? 8.281 -29.844 -13.992 1 98.75 249 SER A CA 1
ATOM 1915 C C . SER A 1 249 ? 9.719 -29.453 -14.312 1 98.75 249 SER A C 1
ATOM 1917 O O . SER A 1 249 ? 10.125 -29.453 -15.477 1 98.75 249 SER A O 1
ATOM 1919 N N . LEU A 1 250 ? 10.438 -29.062 -13.266 1 98.56 250 LEU A N 1
ATOM 1920 C CA . LEU A 1 250 ? 11.812 -28.641 -13.461 1 98.56 250 LEU A CA 1
ATOM 1921 C C . LEU A 1 250 ? 12.664 -29.766 -14.031 1 98.56 250 LEU A C 1
ATOM 1923 O O . LEU A 1 250 ? 13.367 -29.578 -15.023 1 98.56 250 LEU A O 1
ATOM 1927 N N . PRO A 1 251 ? 12.609 -31 -13.523 1 98.5 251 PRO A N 1
ATOM 1928 C CA . PRO A 1 251 ? 13.359 -32.094 -14.125 1 98.5 251 PRO A CA 1
ATOM 1929 C C . PRO A 1 251 ? 12.945 -32.375 -15.57 1 98.5 251 PRO A C 1
ATOM 1931 O O . PRO A 1 251 ? 13.797 -32.688 -16.406 1 98.5 251 PRO A O 1
ATOM 1934 N N . LEU A 1 252 ? 11.703 -32.25 -15.758 1 98.38 252 LEU A N 1
ATOM 1935 C CA . LEU A 1 252 ? 11.219 -32.469 -17.125 1 98.38 252 LEU A CA 1
ATOM 1936 C C . LEU A 1 252 ? 11.883 -31.5 -18.094 1 98.38 252 LEU A C 1
ATOM 1938 O O . LEU A 1 252 ? 12.344 -31.891 -19.156 1 98.38 252 LEU A O 1
ATOM 1942 N N . PHE A 1 253 ? 11.93 -30.328 -17.781 1 98.56 253 PHE A N 1
ATOM 1943 C CA . PHE A 1 253 ? 12.484 -29.312 -18.672 1 98.56 253 PHE A CA 1
ATOM 1944 C C . PHE A 1 253 ? 13.992 -29.453 -18.781 1 98.56 253 PHE A C 1
ATOM 1946 O O . PHE A 1 253 ? 14.562 -29.297 -19.859 1 98.56 253 PHE A O 1
ATOM 1953 N N . LYS A 1 254 ? 14.68 -29.766 -17.703 1 98.44 254 LYS A N 1
ATOM 1954 C CA . LYS A 1 254 ? 16.125 -30.016 -17.734 1 98.44 254 LYS A CA 1
ATOM 1955 C C . LYS A 1 254 ? 16.453 -31.172 -18.672 1 98.44 254 LYS A C 1
ATOM 1957 O O . LYS A 1 254 ? 17.422 -31.094 -19.438 1 98.44 254 LYS A O 1
ATOM 1962 N N . GLU A 1 255 ? 15.688 -32.188 -18.531 1 98.31 255 GLU A N 1
ATOM 1963 C CA . GLU A 1 255 ? 15.891 -33.312 -19.422 1 98.31 255 GLU A CA 1
ATOM 1964 C C . GLU A 1 255 ? 15.781 -32.906 -20.875 1 98.31 255 GLU A C 1
ATOM 1966 O O . GLU A 1 255 ? 16.578 -33.344 -21.719 1 98.31 255 GLU A O 1
ATOM 1971 N N . TYR A 1 256 ? 14.836 -32.156 -21.156 1 97.75 256 TYR A N 1
ATOM 1972 C CA . TYR A 1 256 ? 14.664 -31.703 -22.531 1 97.75 256 TYR A CA 1
ATOM 1973 C C . TYR A 1 256 ? 15.875 -30.891 -22.984 1 97.75 256 TYR A C 1
ATOM 1975 O O . TYR A 1 256 ? 16.406 -31.109 -24.062 1 97.75 256 TYR A O 1
ATOM 1983 N N . LEU A 1 257 ? 16.297 -30 -22.125 1 98.31 257 LEU A N 1
ATOM 1984 C CA . LEU A 1 257 ? 17.453 -29.172 -22.469 1 98.31 257 LEU A CA 1
ATOM 1985 C C . LEU A 1 257 ? 18.688 -30.031 -22.688 1 98.31 257 LEU A C 1
ATOM 1987 O O . LEU A 1 257 ? 19.453 -29.797 -23.625 1 98.31 257 LEU A O 1
ATOM 1991 N N . ASP A 1 258 ? 18.875 -30.984 -21.891 1 97.94 258 ASP A N 1
ATOM 1992 C CA . ASP A 1 258 ? 20 -31.906 -22.031 1 97.94 258 ASP A CA 1
ATOM 1993 C C . ASP A 1 258 ? 19.938 -32.656 -23.359 1 97.94 258 ASP A C 1
ATOM 1995 O O . ASP A 1 258 ? 20.938 -32.781 -24.062 1 97.94 258 ASP A O 1
ATOM 1999 N N . LYS A 1 259 ? 18.828 -33.188 -23.609 1 97.38 259 LYS A N 1
ATOM 2000 C CA . LYS A 1 259 ? 18.641 -33.938 -24.844 1 97.38 259 LYS A CA 1
ATOM 2001 C C . LYS A 1 259 ? 18.938 -33.062 -26.062 1 97.38 259 LYS A C 1
ATOM 2003 O O . LYS A 1 259 ? 19.469 -33.531 -27.062 1 97.38 259 LYS A O 1
ATOM 2008 N N . LYS A 1 260 ? 18.672 -31.875 -25.875 1 96.94 260 LYS A N 1
ATOM 2009 C CA . LYS A 1 260 ? 18.844 -30.969 -27.016 1 96.94 260 LYS A CA 1
ATOM 2010 C C . LYS A 1 260 ? 20.234 -30.328 -27 1 96.94 260 LYS A C 1
ATOM 2012 O O . LYS A 1 260 ? 20.594 -29.609 -27.938 1 96.94 260 LYS A O 1
ATOM 2017 N N . GLY A 1 261 ? 20.891 -30.578 -26.031 1 96.88 261 GLY A N 1
ATOM 2018 C CA . GLY A 1 261 ? 22.219 -29.984 -25.938 1 96.88 261 GLY A CA 1
ATOM 2019 C C . GLY A 1 261 ? 22.188 -28.5 -25.656 1 96.88 261 GLY A C 1
ATOM 2020 O O . GLY A 1 261 ? 23.094 -27.766 -26.062 1 96.88 261 GLY A O 1
ATOM 2021 N N . VAL A 1 262 ? 21.281 -27.938 -25.031 1 97.12 262 VAL A N 1
ATOM 2022 C CA . VAL A 1 262 ? 21.141 -26.531 -24.688 1 97.12 262 VAL A CA 1
ATOM 2023 C C . VAL A 1 262 ? 21.781 -26.266 -23.328 1 97.12 262 VAL A C 1
ATOM 2025 O O . VAL A 1 262 ? 21.438 -26.922 -22.328 1 97.12 262 VAL A O 1
ATOM 2028 N N . GLY A 1 263 ? 22.609 -25.375 -23.359 1 96.44 263 GLY A N 1
ATOM 2029 C CA . GLY A 1 263 ? 23.234 -24.984 -22.109 1 96.44 263 GLY A CA 1
ATOM 2030 C C . GLY A 1 263 ? 22.297 -24.188 -21.219 1 96.44 263 GLY A C 1
ATOM 2031 O O . GLY A 1 263 ? 21.5 -23.359 -21.703 1 96.44 263 GLY A O 1
ATOM 2032 N N . TYR A 1 264 ? 22.453 -24.266 -19.953 1 97.06 264 TYR A N 1
ATOM 2033 C CA . TYR A 1 264 ? 21.641 -23.516 -19 1 97.06 264 TYR A CA 1
ATOM 2034 C C . TYR A 1 264 ? 22.344 -23.453 -17.641 1 97.06 264 TYR A C 1
ATOM 2036 O O . TYR A 1 264 ? 23.25 -24.234 -17.359 1 97.06 264 TYR A O 1
ATOM 2044 N N . TRP A 1 265 ? 21.875 -22.516 -16.891 1 97.5 265 TRP A N 1
ATOM 2045 C CA . TRP A 1 265 ? 22.359 -22.359 -15.523 1 97.5 265 TRP A CA 1
ATOM 2046 C C . TRP A 1 265 ? 21.703 -23.375 -14.602 1 97.5 265 TRP A C 1
ATOM 2048 O O . TRP A 1 265 ? 20.5 -23.625 -14.703 1 97.5 265 TRP A O 1
ATOM 2058 N N . PRO A 1 266 ? 22.562 -23.969 -13.703 1 94.44 266 PRO A N 1
ATOM 2059 C CA . PRO A 1 266 ? 21.875 -24.688 -12.625 1 94.44 266 PRO A CA 1
ATOM 2060 C C . PRO A 1 266 ? 20.938 -23.781 -11.828 1 94.44 266 PRO A C 1
ATOM 2062 O O . PRO A 1 266 ? 21.219 -22.594 -11.633 1 94.44 266 PRO A O 1
ATOM 2065 N N . THR A 1 267 ? 19.797 -24.328 -11.422 1 96.62 267 THR A N 1
ATOM 2066 C CA . THR A 1 267 ? 18.844 -23.453 -10.773 1 96.62 267 THR A CA 1
ATOM 2067 C C . THR A 1 267 ? 18.297 -24.094 -9.492 1 96.62 267 THR A C 1
ATOM 2069 O O . THR A 1 267 ? 18.141 -25.312 -9.422 1 96.62 267 THR A O 1
ATOM 2072 N N . TRP A 1 268 ? 18.109 -23.297 -8.508 1 97.19 268 TRP A N 1
ATOM 2073 C CA . TRP A 1 268 ? 17.453 -23.656 -7.262 1 97.19 268 TRP A CA 1
ATOM 2074 C C . TRP A 1 268 ? 16.172 -22.844 -7.066 1 97.19 268 TRP A C 1
ATOM 2076 O O . TRP A 1 268 ? 15.711 -22.656 -5.941 1 97.19 268 TRP A O 1
ATOM 2086 N N . ALA A 1 269 ? 15.641 -22.234 -8.094 1 97.69 269 ALA A N 1
ATOM 2087 C CA . ALA A 1 269 ? 14.406 -21.453 -8.148 1 97.69 269 ALA A CA 1
ATOM 2088 C C . ALA A 1 269 ? 13.422 -22.031 -9.148 1 97.69 269 ALA A C 1
ATOM 2090 O O . ALA A 1 269 ? 13.664 -23.109 -9.711 1 97.69 269 ALA A O 1
ATOM 2091 N N . ASN A 1 270 ? 12.289 -21.406 -9.383 1 98.25 270 ASN A N 1
ATOM 2092 C CA . ASN A 1 270 ? 11.281 -21.875 -10.336 1 98.25 270 ASN A CA 1
ATOM 2093 C C . ASN A 1 270 ? 11.508 -21.266 -11.719 1 98.25 270 ASN A C 1
ATOM 2095 O O . ASN A 1 270 ? 10.555 -20.906 -12.414 1 98.25 270 ASN A O 1
ATOM 2099 N N . PHE A 1 271 ? 12.734 -21.141 -12.117 1 98.62 271 PHE A N 1
ATOM 2100 C CA . PHE A 1 271 ? 13.086 -20.672 -13.453 1 98.62 271 PHE A CA 1
ATOM 2101 C C . PHE A 1 271 ? 14.445 -21.219 -13.883 1 98.62 271 PHE A C 1
ATOM 2103 O O . PHE A 1 271 ? 15.25 -21.625 -13.039 1 98.62 271 PHE A O 1
ATOM 2110 N N . ILE A 1 272 ? 14.688 -21.281 -15.172 1 98.38 272 ILE A N 1
ATOM 2111 C CA . ILE A 1 272 ? 15.969 -21.672 -15.734 1 98.38 272 ILE A CA 1
ATOM 2112 C C . ILE A 1 272 ? 16.422 -20.641 -16.75 1 98.38 272 ILE A C 1
ATOM 2114 O O . ILE A 1 272 ? 15.633 -20.188 -17.594 1 98.38 272 ILE A O 1
ATOM 2118 N N . PHE A 1 273 ? 17.594 -20.188 -16.594 1 98.62 273 PHE A N 1
ATOM 2119 C CA . PHE A 1 273 ? 18.266 -19.312 -17.547 1 98.62 273 PHE A CA 1
ATOM 2120 C C . PHE A 1 273 ? 19.031 -20.125 -18.578 1 98.62 273 PHE A C 1
ATOM 2122 O O . PHE A 1 273 ? 20.062 -20.719 -18.266 1 98.62 273 PHE A O 1
ATOM 2129 N N . CYS A 1 274 ? 18.531 -20.156 -19.875 1 97.75 274 CYS A N 1
ATOM 2130 C CA . CYS A 1 274 ? 18.969 -21.062 -20.938 1 97.75 274 CYS A CA 1
ATOM 2131 C C . CYS A 1 274 ? 19.609 -20.281 -22.078 1 97.75 274 CYS A C 1
ATOM 2133 O O . CYS A 1 274 ? 19.25 -19.125 -22.344 1 97.75 274 CYS A O 1
ATOM 2135 N N . TYR A 1 275 ? 20.469 -20.984 -22.719 1 97.81 275 TYR A N 1
ATOM 2136 C CA . TYR A 1 275 ? 21.156 -20.406 -23.875 1 97.81 275 TYR A CA 1
ATOM 2137 C C . TYR A 1 275 ? 20.766 -21.109 -25.156 1 97.81 275 TYR A C 1
ATOM 2139 O O . TYR A 1 275 ? 21.391 -22.094 -25.562 1 97.81 275 TYR A O 1
ATOM 2147 N N . PHE A 1 276 ? 19.891 -20.531 -25.812 1 96.38 276 PHE A N 1
ATOM 2148 C CA . PHE A 1 276 ? 19.484 -20.984 -27.125 1 96.38 276 PHE A CA 1
ATOM 2149 C C . PHE A 1 276 ? 20.25 -20.219 -28.219 1 96.38 276 PHE A C 1
ATOM 2151 O O . PHE A 1 276 ? 20.781 -19.141 -27.969 1 96.38 276 PHE A O 1
ATOM 2158 N N . GLU A 1 277 ? 20.5 -20.703 -29.391 1 91.25 277 GLU A N 1
ATOM 2159 C CA . GLU A 1 277 ? 21.234 -20.078 -30.484 1 91.25 277 GLU A CA 1
ATOM 2160 C C . GLU A 1 277 ? 20.625 -18.734 -30.859 1 91.25 277 GLU A C 1
ATOM 2162 O O . GLU A 1 277 ? 21.344 -17.75 -31.031 1 91.25 277 GLU A O 1
ATOM 2167 N N . ASP A 1 278 ? 19.312 -18.547 -30.906 1 94.44 278 ASP A N 1
ATOM 2168 C CA . ASP A 1 278 ? 18.609 -17.297 -31.25 1 94.44 278 ASP A CA 1
ATOM 2169 C C . ASP A 1 278 ? 17.484 -17.016 -30.266 1 94.44 278 ASP A C 1
ATOM 2171 O O . ASP A 1 278 ? 16.312 -17.172 -30.594 1 94.44 278 ASP A O 1
ATOM 2175 N N . PRO A 1 279 ? 17.953 -16.531 -29.172 1 96.69 279 PRO A N 1
ATOM 2176 C CA . PRO A 1 279 ? 16.953 -16.359 -28.125 1 96.69 279 PRO A CA 1
ATOM 2177 C C . PRO A 1 279 ? 15.906 -15.297 -28.469 1 96.69 279 PRO A C 1
ATOM 2179 O O . PRO A 1 279 ? 14.758 -15.398 -28.047 1 96.69 279 PRO A O 1
ATOM 2182 N N . VAL A 1 280 ? 16.234 -14.289 -29.25 1 97.75 280 VAL A N 1
ATOM 2183 C CA . VAL A 1 280 ? 15.289 -13.25 -29.641 1 97.75 280 VAL A CA 1
ATOM 2184 C C . VAL A 1 280 ? 14.195 -13.852 -30.516 1 97.75 280 VAL A C 1
ATOM 2186 O O . VAL A 1 280 ? 13 -13.648 -30.25 1 97.75 280 VAL A O 1
ATOM 2189 N N . ARG A 1 281 ? 14.602 -14.422 -31.547 1 97.06 281 ARG A N 1
ATOM 2190 C CA . ARG A 1 281 ? 13.641 -15.078 -32.438 1 97.06 281 ARG A CA 1
ATOM 2191 C C . ARG A 1 281 ? 12.797 -16.094 -31.672 1 97.06 281 ARG A C 1
ATOM 2193 O O . ARG A 1 281 ? 11.586 -16.188 -31.891 1 97.06 281 ARG A O 1
ATOM 2200 N N . LEU A 1 282 ? 13.5 -16.922 -30.844 1 97.81 282 LEU A N 1
ATOM 2201 C CA . LEU A 1 282 ? 12.781 -17.938 -30.094 1 97.81 282 LEU A CA 1
ATOM 2202 C C . LEU A 1 282 ? 11.758 -17.312 -29.172 1 97.81 282 LEU A C 1
ATOM 2204 O O . LEU A 1 282 ? 10.625 -17.797 -29.062 1 97.81 282 LEU A O 1
ATOM 2208 N N . GLU A 1 283 ? 12.125 -16.281 -28.438 1 97.88 283 GLU A N 1
ATOM 2209 C CA . GLU A 1 283 ? 11.188 -15.586 -27.562 1 97.88 283 GLU A CA 1
ATOM 2210 C C . GLU A 1 283 ? 9.984 -15.062 -28.328 1 97.88 283 GLU A C 1
ATOM 2212 O O . GLU A 1 283 ? 8.844 -15.203 -27.875 1 97.88 283 GLU A O 1
ATOM 2217 N N . ALA A 1 284 ? 10.172 -14.492 -29.484 1 98.06 284 ALA A N 1
ATOM 2218 C CA . ALA A 1 284 ? 9.086 -14 -30.328 1 98.06 284 ALA A CA 1
ATOM 2219 C C . ALA A 1 284 ? 8.156 -15.133 -30.75 1 98.06 284 ALA A C 1
ATOM 2221 O O . ALA A 1 284 ? 6.934 -14.984 -30.734 1 98.06 284 ALA A O 1
ATOM 2222 N N . GLY A 1 285 ? 8.797 -16.141 -31.172 1 97.81 285 GLY A N 1
ATOM 2223 C CA . GLY A 1 285 ? 8 -17.297 -31.547 1 97.81 285 GLY A CA 1
ATOM 2224 C C . GLY A 1 285 ? 7.156 -17.844 -30.422 1 97.81 285 GLY A C 1
ATOM 2225 O O . GLY A 1 285 ? 6.008 -18.234 -30.625 1 97.81 285 GLY A O 1
ATOM 2226 N N . MET A 1 286 ? 7.734 -17.984 -29.281 1 98.12 286 MET A N 1
ATOM 2227 C CA . MET A 1 286 ? 6.988 -18.438 -28.109 1 98.12 286 MET A CA 1
ATOM 2228 C C . MET A 1 286 ? 5.855 -17.469 -27.781 1 98.12 286 MET A C 1
ATOM 2230 O O . MET A 1 286 ? 4.738 -17.891 -27.484 1 98.12 286 MET A O 1
ATOM 2234 N N . ARG A 1 287 ? 6.156 -16.156 -27.75 1 96.81 287 ARG A N 1
ATOM 2235 C CA . ARG A 1 287 ? 5.141 -15.133 -27.5 1 96.81 287 ARG A CA 1
ATOM 2236 C C . ARG A 1 287 ? 3.973 -15.266 -28.469 1 96.81 287 ARG A C 1
ATOM 2238 O O . ARG A 1 287 ? 2.812 -15.133 -28.062 1 96.81 287 ARG A O 1
ATOM 2245 N N . GLU A 1 288 ? 4.137 -15.469 -29.75 1 97.94 288 GLU A N 1
ATOM 2246 C CA . GLU A 1 288 ? 3.107 -15.672 -30.766 1 97.94 288 GLU A CA 1
ATOM 2247 C C . GLU A 1 288 ? 2.213 -16.859 -30.406 1 97.94 288 GLU A C 1
ATOM 2249 O O . GLU A 1 288 ? 1.061 -16.922 -30.844 1 97.94 288 GLU A O 1
ATOM 2254 N N . ARG A 1 289 ? 2.801 -17.688 -29.703 1 96.75 289 ARG A N 1
ATOM 2255 C CA . ARG A 1 289 ? 2.064 -18.875 -29.312 1 96.75 289 ARG A CA 1
ATOM 2256 C C . ARG A 1 289 ? 1.438 -18.719 -27.922 1 96.75 289 ARG A C 1
ATOM 2258 O O . ARG A 1 289 ? 0.924 -19.672 -27.359 1 96.75 289 ARG A O 1
ATOM 2265 N N . GLY A 1 290 ? 1.608 -17.609 -27.328 1 96.81 290 GLY A N 1
ATOM 2266 C CA . GLY A 1 290 ? 0.97 -17.297 -26.047 1 96.81 290 GLY A CA 1
ATOM 2267 C C . GLY A 1 290 ? 1.805 -17.703 -24.844 1 96.81 290 GLY A C 1
ATOM 2268 O O . GLY A 1 290 ? 1.278 -17.859 -23.75 1 96.81 290 GLY A O 1
ATOM 2269 N N . ILE A 1 291 ? 3.064 -17.969 -25.062 1 98.12 291 ILE A N 1
ATOM 2270 C CA . ILE A 1 291 ? 3.984 -18.312 -23.984 1 98.12 291 ILE A CA 1
ATOM 2271 C C . ILE A 1 291 ? 4.98 -17.172 -23.781 1 98.12 291 ILE A C 1
ATOM 2273 O O . ILE A 1 291 ? 5.82 -16.922 -24.641 1 98.12 291 ILE A O 1
ATOM 2277 N N . LEU A 1 292 ? 4.859 -16.516 -22.625 1 97.62 292 LEU A N 1
ATOM 2278 C CA . LEU A 1 292 ? 5.719 -15.367 -22.344 1 97.62 292 LEU A CA 1
ATOM 2279 C C . LEU A 1 292 ? 6.922 -15.781 -21.5 1 97.62 292 LEU A C 1
ATOM 2281 O O . LEU A 1 292 ? 6.766 -16.344 -20.422 1 97.62 292 LEU A O 1
ATOM 2285 N N . VAL A 1 293 ? 8.125 -15.672 -22.078 1 98.12 293 VAL A N 1
ATOM 2286 C CA . VAL A 1 293 ? 9.398 -15.898 -21.391 1 98.12 293 VAL A CA 1
ATOM 2287 C C . VAL A 1 293 ? 10.242 -14.625 -21.453 1 98.12 293 VAL A C 1
ATOM 2289 O O . VAL A 1 293 ? 9.859 -13.641 -22.078 1 98.12 293 VAL A O 1
ATOM 2292 N N . ARG A 1 294 ? 11.359 -14.602 -20.812 1 97.25 294 ARG A N 1
ATOM 2293 C CA . ARG A 1 294 ? 12.078 -13.344 -20.656 1 97.25 294 ARG A CA 1
ATOM 2294 C C . ARG A 1 294 ? 13.523 -13.469 -21.141 1 97.25 294 ARG A C 1
ATOM 2296 O O . ARG A 1 294 ? 14.203 -14.438 -20.797 1 97.25 294 ARG A O 1
ATOM 2303 N N . GLN A 1 295 ? 13.883 -12.461 -21.969 1 97.56 295 GLN A N 1
ATOM 2304 C CA . GLN A 1 295 ? 15.289 -12.352 -22.344 1 97.56 295 GLN A CA 1
ATOM 2305 C C . GLN A 1 295 ? 16.125 -11.797 -21.188 1 97.56 295 GLN A C 1
ATOM 2307 O O . GLN A 1 295 ? 15.719 -10.852 -20.516 1 97.56 295 GLN A O 1
ATOM 2312 N N . LYS A 1 296 ? 17.266 -12.477 -20.922 1 97.75 296 LYS A N 1
ATOM 2313 C CA . LYS A 1 296 ? 18.234 -12.031 -19.906 1 97.75 296 LYS A CA 1
ATOM 2314 C C . LYS A 1 296 ? 19.656 -12.141 -20.422 1 97.75 296 LYS A C 1
ATOM 2316 O O . LYS A 1 296 ? 19.969 -13.016 -21.25 1 97.75 296 LYS A O 1
ATOM 2321 N N . LYS A 1 297 ? 20.469 -11.227 -20 1 96.69 297 LYS A N 1
ATOM 2322 C CA . LYS A 1 297 ? 21.891 -11.281 -20.297 1 96.69 297 LYS A CA 1
ATOM 2323 C C . LYS A 1 297 ? 22.703 -11.727 -19.078 1 96.69 297 LYS A C 1
ATOM 2325 O O . LYS A 1 297 ? 22.375 -11.367 -17.953 1 96.69 297 LYS A O 1
ATOM 2330 N N . ASP A 1 298 ? 23.703 -12.484 -19.359 1 96.19 298 ASP A N 1
ATOM 2331 C CA . ASP A 1 298 ? 24.609 -12.867 -18.281 1 96.19 298 ASP A CA 1
ATOM 2332 C C . ASP A 1 298 ? 25.734 -11.852 -18.141 1 96.19 298 ASP A C 1
ATOM 2334 O O . ASP A 1 298 ? 25.672 -10.758 -18.703 1 96.19 298 ASP A O 1
ATOM 2338 N N . ALA A 1 299 ? 26.719 -12.172 -17.328 1 91.06 299 ALA A N 1
ATOM 2339 C CA . ALA A 1 299 ? 27.781 -11.242 -17 1 91.06 299 ALA A CA 1
ATOM 2340 C C . ALA A 1 299 ? 28.609 -10.898 -18.25 1 91.06 299 ALA A C 1
ATOM 2342 O O . ALA A 1 299 ? 29.25 -9.844 -18.312 1 91.06 299 ALA A O 1
ATOM 2343 N N . ASN A 1 300 ? 28.641 -11.805 -19.188 1 93.5 300 ASN A N 1
ATOM 2344 C CA . ASN A 1 300 ? 29.375 -11.586 -20.422 1 93.5 300 ASN A CA 1
ATOM 2345 C C . ASN A 1 300 ? 28.484 -10.984 -21.516 1 93.5 300 ASN A C 1
ATOM 2347 O O . ASN A 1 300 ? 28.875 -10.961 -22.688 1 93.5 300 ASN A O 1
ATOM 2351 N N . ASN A 1 301 ? 27.281 -10.594 -21.125 1 94.94 301 ASN A N 1
ATOM 2352 C CA . ASN A 1 301 ? 26.328 -9.945 -22.016 1 94.94 301 ASN A CA 1
ATOM 2353 C C . ASN A 1 301 ? 25.797 -10.914 -23.062 1 94.94 301 ASN A C 1
ATOM 2355 O O . ASN A 1 301 ? 25.328 -10.492 -24.125 1 94.94 301 ASN A O 1
ATOM 2359 N N . VAL A 1 302 ? 26.016 -12.141 -22.75 1 95.88 302 VAL A N 1
ATOM 2360 C CA . VAL A 1 302 ? 25.406 -13.133 -23.625 1 95.88 302 VAL A CA 1
ATOM 2361 C C . VAL A 1 302 ? 23.922 -13.258 -23.312 1 95.88 302 VAL A C 1
ATOM 2363 O O . VAL A 1 302 ? 23.531 -13.438 -22.156 1 95.88 302 VAL A O 1
ATOM 2366 N N . LEU A 1 303 ? 23.156 -13.133 -24.359 1 97.94 303 LEU A N 1
ATOM 2367 C CA . LEU A 1 303 ? 21.703 -13.141 -24.234 1 97.94 303 LEU A CA 1
ATOM 2368 C C . LEU A 1 303 ? 21.188 -14.57 -24.141 1 97.94 303 LEU A C 1
ATOM 2370 O O . LEU A 1 303 ? 21.578 -15.438 -24.922 1 97.94 303 LEU A O 1
ATOM 2374 N N . GLY A 1 304 ? 20.359 -14.805 -23.219 1 97.88 304 GLY A N 1
ATOM 2375 C CA . GLY A 1 304 ? 19.609 -16.031 -23.062 1 97.88 304 GLY A CA 1
ATOM 2376 C C . GLY A 1 304 ? 18.141 -15.812 -22.75 1 97.88 304 GLY A C 1
ATOM 2377 O O . GLY A 1 304 ? 17.641 -14.695 -22.891 1 97.88 304 GLY A O 1
ATOM 2378 N N . LEU A 1 305 ? 17.484 -16.906 -22.484 1 98.5 305 LEU A N 1
ATOM 2379 C CA . LEU A 1 305 ? 16.078 -16.844 -22.078 1 98.5 305 LEU A CA 1
ATOM 2380 C C . LEU A 1 305 ? 15.906 -17.422 -20.688 1 98.5 305 LEU A C 1
ATOM 2382 O O . LEU A 1 305 ? 16.375 -18.531 -20.391 1 98.5 305 LEU A O 1
ATOM 2386 N N . ARG A 1 306 ? 15.367 -16.578 -19.844 1 98.44 306 ARG A N 1
ATOM 2387 C CA . ARG A 1 306 ? 14.914 -17.125 -18.578 1 98.44 306 ARG A CA 1
ATOM 2388 C C . ARG A 1 306 ? 13.461 -17.578 -18.656 1 98.44 306 ARG A C 1
ATOM 2390 O O . ARG A 1 306 ? 12.57 -16.766 -18.922 1 98.44 306 ARG A O 1
ATOM 2397 N N . ILE A 1 307 ? 13.266 -18.859 -18.422 1 98.69 307 ILE A N 1
ATOM 2398 C CA . ILE A 1 307 ? 11.938 -19.453 -18.531 1 98.69 307 ILE A CA 1
ATOM 2399 C C . ILE A 1 307 ? 11.453 -19.891 -17.156 1 98.69 307 ILE A C 1
ATOM 2401 O O . ILE A 1 307 ? 12.078 -20.734 -16.516 1 98.69 307 ILE A O 1
ATOM 2405 N N . SER A 1 308 ? 10.367 -19.203 -16.703 1 98.38 308 SER A N 1
ATOM 2406 C CA . SER A 1 308 ? 9.719 -19.656 -15.477 1 98.38 308 SER A CA 1
ATOM 2407 C C . SER A 1 308 ? 9.133 -21.047 -15.625 1 98.38 308 SER A C 1
ATOM 2409 O O . SER A 1 308 ? 8.625 -21.406 -16.688 1 98.38 308 SER A O 1
ATOM 2411 N N . ILE A 1 309 ? 9.305 -21.828 -14.562 1 98.62 309 ILE A N 1
ATOM 2412 C CA . ILE A 1 309 ? 8.805 -23.203 -14.562 1 98.62 309 ILE A CA 1
ATOM 2413 C C . ILE A 1 309 ? 7.402 -23.234 -13.953 1 98.62 309 ILE A C 1
ATOM 2415 O O . ILE A 1 309 ? 7.203 -22.812 -12.812 1 98.62 309 ILE A O 1
ATOM 2419 N N . GLY A 1 310 ? 6.434 -23.625 -14.734 1 97.75 310 GLY A N 1
ATOM 2420 C CA . GLY A 1 310 ? 5.066 -23.812 -14.273 1 97.75 310 GLY A CA 1
ATOM 2421 C C . GLY A 1 310 ? 4.73 -25.25 -13.961 1 97.75 310 GLY A C 1
ATOM 2422 O O . GLY A 1 310 ? 5.594 -26.016 -13.531 1 97.75 310 GLY A O 1
ATOM 2423 N N . THR A 1 311 ? 3.541 -25.656 -14.148 1 97.62 311 THR A N 1
ATOM 2424 C CA . THR A 1 311 ? 3.096 -27.031 -13.922 1 97.62 311 THR A CA 1
ATOM 2425 C C . THR A 1 311 ? 3.662 -27.953 -14.992 1 97.62 311 THR A C 1
ATOM 2427 O O . THR A 1 311 ? 4.188 -27.5 -16.016 1 97.62 311 THR A O 1
ATOM 2430 N N . GLU A 1 312 ? 3.471 -29.188 -14.672 1 98.38 312 GLU A N 1
ATOM 2431 C CA . GLU A 1 312 ? 3.898 -30.172 -15.656 1 98.38 312 GLU A CA 1
ATOM 2432 C C . GLU A 1 312 ? 3.221 -29.953 -17 1 98.38 312 GLU A C 1
ATOM 2434 O O . GLU A 1 312 ? 3.879 -29.969 -18.047 1 98.38 312 GLU A O 1
ATOM 2439 N N . GLN A 1 313 ? 1.981 -29.797 -16.891 1 98 313 GLN A N 1
ATOM 2440 C CA . GLN A 1 313 ? 1.23 -29.594 -18.109 1 98 313 GLN A CA 1
ATOM 2441 C C . GLN A 1 313 ? 1.734 -28.359 -18.875 1 98 313 GLN A C 1
ATOM 2443 O O . GLN A 1 313 ? 1.904 -28.406 -20.094 1 98 313 GLN A O 1
ATOM 2448 N N . GLN A 1 314 ? 2.004 -27.375 -18.203 1 98.38 314 GLN A N 1
ATOM 2449 C CA . GLN A 1 314 ? 2.498 -26.156 -18.812 1 98.38 314 GLN A CA 1
ATOM 2450 C C . GLN A 1 314 ? 3.883 -26.359 -19.422 1 98.38 314 GLN A C 1
ATOM 2452 O O . GLN A 1 314 ? 4.152 -25.906 -20.531 1 98.38 314 GLN A O 1
ATOM 2457 N N . MET A 1 315 ? 4.715 -27.078 -18.719 1 98.5 315 MET A N 1
ATOM 2458 C CA . MET A 1 315 ? 6.074 -27.281 -19.219 1 98.5 315 MET A CA 1
ATOM 2459 C C . MET A 1 315 ? 6.082 -28.219 -20.422 1 98.5 315 MET A C 1
ATOM 2461 O O . MET A 1 315 ? 6.922 -28.078 -21.312 1 98.5 315 MET A O 1
ATOM 2465 N N . ARG A 1 316 ? 5.176 -29.141 -20.516 1 98.06 316 ARG A N 1
ATOM 2466 C CA . ARG A 1 316 ? 5.055 -29.969 -21.703 1 98.06 316 ARG A CA 1
ATOM 2467 C C . ARG A 1 316 ? 4.684 -29.141 -22.922 1 98.06 316 ARG A C 1
ATOM 2469 O O . ARG A 1 316 ? 5.18 -29.375 -24.016 1 98.06 316 ARG A O 1
ATOM 2476 N N . LYS A 1 317 ? 3.855 -28.219 -22.656 1 98.06 317 LYS A N 1
ATOM 2477 C CA . LYS A 1 317 ? 3.516 -27.312 -23.75 1 98.06 317 LYS A CA 1
ATOM 2478 C C . LYS A 1 317 ? 4.719 -26.469 -24.172 1 98.06 317 LYS A C 1
ATOM 2480 O O . LYS A 1 317 ? 4.906 -26.172 -25.359 1 98.06 317 LYS A O 1
ATOM 2485 N N . VAL A 1 318 ? 5.453 -26.078 -23.25 1 98.5 318 VAL A N 1
ATOM 2486 C CA . VAL A 1 318 ? 6.672 -25.328 -23.547 1 98.5 318 VAL A CA 1
ATOM 2487 C C . VAL A 1 318 ? 7.613 -26.188 -24.391 1 98.5 318 VAL A C 1
ATOM 2489 O O . VAL A 1 318 ? 8.156 -25.734 -25.391 1 98.5 318 VAL A O 1
ATOM 2492 N N . VAL A 1 319 ? 7.805 -27.391 -24.016 1 98.06 319 VAL A N 1
ATOM 2493 C CA . VAL A 1 319 ? 8.68 -28.312 -24.734 1 98.06 319 VAL A CA 1
ATOM 2494 C C . VAL A 1 319 ? 8.18 -28.5 -26.172 1 98.06 319 VAL A C 1
ATOM 2496 O O . VAL A 1 319 ? 8.961 -28.484 -27.109 1 98.06 319 VAL A O 1
ATOM 2499 N N . GLU A 1 320 ? 6.934 -28.719 -26.234 1 97.44 320 GLU A N 1
ATOM 2500 C CA . GLU A 1 320 ? 6.348 -28.859 -27.562 1 97.44 320 GLU A CA 1
ATOM 2501 C C . GLU A 1 320 ? 6.613 -27.641 -28.422 1 97.44 320 GLU A C 1
ATOM 2503 O O . GLU A 1 320 ? 7.004 -27.75 -29.594 1 97.44 320 GLU A O 1
ATOM 2508 N N . ALA A 1 321 ? 6.391 -26.516 -27.906 1 97.94 321 ALA A N 1
ATOM 2509 C CA . ALA A 1 321 ? 6.617 -25.266 -28.641 1 97.94 321 ALA A CA 1
ATOM 2510 C C . ALA A 1 321 ? 8.086 -25.109 -29.016 1 97.94 321 ALA A C 1
ATOM 2512 O O . ALA A 1 321 ? 8.398 -24.719 -30.141 1 97.94 321 ALA A O 1
ATOM 2513 N N . LEU A 1 322 ? 8.93 -25.453 -28.141 1 97.19 322 LEU A N 1
ATOM 2514 C CA . LEU A 1 322 ? 10.359 -25.359 -28.422 1 97.19 322 LEU A CA 1
ATOM 2515 C C . LEU A 1 322 ? 10.758 -26.328 -29.516 1 97.19 322 LEU A C 1
ATOM 2517 O O . LEU A 1 322 ? 11.578 -26 -30.391 1 97.19 322 LEU A O 1
ATOM 2521 N N . ASP A 1 323 ? 10.219 -27.484 -29.516 1 96 323 ASP A N 1
ATOM 2522 C CA . ASP A 1 323 ? 10.516 -28.469 -30.547 1 96 323 ASP A CA 1
ATOM 2523 C C . ASP A 1 323 ? 10.156 -27.922 -31.938 1 96 323 ASP A C 1
ATOM 2525 O O . ASP A 1 323 ? 10.867 -28.172 -32.906 1 96 323 ASP A O 1
ATOM 2529 N N . GLU A 1 324 ? 9.117 -27.328 -31.906 1 95.31 324 GLU A N 1
ATOM 2530 C CA . GLU A 1 324 ? 8.672 -26.781 -33.188 1 95.31 324 GLU A CA 1
ATOM 2531 C C . GLU A 1 324 ? 9.555 -25.609 -33.625 1 95.31 324 GLU A C 1
ATOM 2533 O O . GLU A 1 324 ? 9.75 -25.406 -34.812 1 95.31 324 GLU A O 1
ATOM 2538 N N . LEU A 1 325 ? 10.031 -24.953 -32.719 1 96.38 325 LEU A N 1
ATOM 2539 C CA . LEU A 1 325 ? 10.719 -23.719 -33.062 1 96.38 325 LEU A CA 1
ATOM 2540 C C . LEU A 1 325 ? 12.211 -23.953 -33.281 1 96.38 325 LEU A C 1
ATOM 2542 O O . LEU A 1 325 ? 12.891 -23.141 -33.875 1 96.38 325 LEU A O 1
ATOM 2546 N N . LEU A 1 326 ? 12.703 -24.922 -32.75 1 91.12 326 LEU A N 1
ATOM 2547 C CA . LEU A 1 326 ? 14.125 -25.219 -32.875 1 91.12 326 LEU A CA 1
ATOM 2548 C C . LEU A 1 326 ? 14.398 -26.094 -34.094 1 91.12 326 LEU A C 1
ATOM 2550 O O . LEU A 1 326 ? 13.531 -26.844 -34.531 1 91.12 326 LEU A O 1
ATOM 2554 N N . MET B 1 1 ? -20.875 3.67 13.836 1 94.19 1 MET B N 1
ATOM 2555 C CA . MET B 1 1 ? -20.688 4.824 12.961 1 94.19 1 MET B CA 1
ATOM 2556 C C . MET B 1 1 ? -19.281 5.387 13.102 1 94.19 1 MET B C 1
ATOM 2558 O O . MET B 1 1 ? -18.859 5.77 14.195 1 94.19 1 MET B O 1
ATOM 2562 N N . LEU B 1 2 ? -18.516 5.395 12.008 1 92.81 2 LEU B N 1
ATOM 2563 C CA . LEU B 1 2 ? -17.109 5.809 11.992 1 92.81 2 LEU B CA 1
ATOM 2564 C C . LEU B 1 2 ? -17 7.289 11.633 1 92.81 2 LEU B C 1
ATOM 2566 O O . LEU B 1 2 ? -17.094 7.656 10.461 1 92.81 2 LEU B O 1
ATOM 2570 N N . LEU B 1 3 ? -16.766 8.062 12.641 1 97.31 3 LEU B N 1
ATOM 2571 C CA . LEU B 1 3 ? -16.625 9.508 12.453 1 97.31 3 LEU B CA 1
ATOM 2572 C C . LEU B 1 3 ? -15.336 10.008 13.078 1 97.31 3 LEU B C 1
ATOM 2574 O O . LEU B 1 3 ? -15.305 11.102 13.648 1 97.31 3 LEU B O 1
ATOM 2578 N N . ASP B 1 4 ? -14.344 9.133 12.984 1 96.12 4 ASP B N 1
ATOM 2579 C CA . ASP B 1 4 ? -13.117 9.469 13.695 1 96.12 4 ASP B CA 1
ATOM 2580 C C . ASP B 1 4 ? -11.938 9.594 12.734 1 96.12 4 ASP B C 1
ATOM 2582 O O . ASP B 1 4 ? -10.898 10.148 13.086 1 96.12 4 ASP B O 1
ATOM 2586 N N . PHE B 1 5 ? -11.977 9.156 11.5 1 93.69 5 PHE B N 1
ATOM 2587 C CA . PHE B 1 5 ? -10.836 9.188 10.594 1 93.69 5 PHE B CA 1
ATOM 2588 C C . PHE B 1 5 ? -11.148 10.047 9.375 1 93.69 5 PHE B C 1
ATOM 2590 O O . PHE B 1 5 ? -10.352 10.109 8.43 1 93.69 5 PHE B O 1
ATOM 2597 N N . ASN B 1 6 ? -12.211 10.711 9.32 1 96.94 6 ASN B N 1
ATOM 2598 C CA . ASN B 1 6 ? -12.594 11.68 8.297 1 96.94 6 ASN B CA 1
ATOM 2599 C C . ASN B 1 6 ? -12.812 11 6.945 1 96.94 6 ASN B C 1
ATOM 2601 O O . ASN B 1 6 ? -12.68 11.641 5.898 1 96.94 6 ASN B O 1
ATOM 2605 N N . GLU B 1 7 ? -13.117 9.703 6.941 1 93 7 GLU B N 1
ATOM 2606 C CA . GLU B 1 7 ? -13.398 8.992 5.699 1 93 7 GLU B CA 1
ATOM 2607 C C . GLU B 1 7 ? -14.859 9.164 5.285 1 93 7 GLU B C 1
ATOM 2609 O O . GLU B 1 7 ? -15.68 9.625 6.078 1 93 7 GLU B O 1
ATOM 2614 N N . ARG B 1 8 ? -15.086 8.891 3.994 1 95.31 8 ARG B N 1
ATOM 2615 C CA . ARG B 1 8 ? -16.469 8.711 3.557 1 95.31 8 ARG B CA 1
ATOM 2616 C C . ARG B 1 8 ? -17.203 7.719 4.449 1 95.31 8 ARG B C 1
ATOM 2618 O O . ARG B 1 8 ? -16.688 6.641 4.75 1 95.31 8 ARG B O 1
ATOM 2625 N N . THR B 1 9 ? -18.422 8.117 4.84 1 95.94 9 THR B N 1
ATOM 2626 C CA . THR B 1 9 ? -19.062 7.336 5.895 1 95.94 9 THR B CA 1
ATOM 2627 C C . THR B 1 9 ? -20.062 6.348 5.297 1 95.94 9 THR B C 1
ATOM 2629 O O . THR B 1 9 ? -20.688 5.57 6.027 1 95.94 9 THR B O 1
ATOM 2632 N N . ILE B 1 10 ? -20.25 6.297 4.074 1 94.19 10 ILE B N 1
ATOM 2633 C CA . ILE B 1 10 ? -21.141 5.352 3.414 1 94.19 10 ILE B CA 1
ATOM 2634 C C . ILE B 1 10 ? -20.375 4.566 2.355 1 94.19 10 ILE B C 1
ATOM 2636 O O . ILE B 1 10 ? -19.297 4.98 1.933 1 94.19 10 ILE B O 1
ATOM 2640 N N . GLY B 1 11 ? -20.938 3.564 1.955 1 93.94 11 GLY B N 1
ATOM 2641 C CA . GLY B 1 11 ? -20.281 2.66 1.027 1 93.94 11 GLY B CA 1
ATOM 2642 C C . GLY B 1 11 ? -20.109 3.25 -0.36 1 93.94 11 GLY B C 1
ATOM 2643 O O . GLY B 1 11 ? -20.766 4.23 -0.709 1 93.94 11 GLY B O 1
ATOM 2644 N N . VAL B 1 12 ? -19.188 2.6 -1.163 1 97.06 12 VAL B N 1
ATOM 2645 C CA . VAL B 1 12 ? -18.984 2.971 -2.561 1 97.06 12 VAL B CA 1
ATOM 2646 C C . VAL B 1 12 ? -20.031 2.295 -3.432 1 97.06 12 VAL B C 1
ATOM 2648 O O . VAL B 1 12 ? -20.672 1.33 -3.008 1 97.06 12 VAL B O 1
ATOM 2651 N N . PRO B 1 13 ? -20.281 2.799 -4.57 1 96.31 13 PRO B N 1
ATOM 2652 C CA . PRO B 1 13 ? -21.266 2.18 -5.465 1 96.31 13 PRO B CA 1
ATOM 2653 C C . PRO B 1 13 ? -20.891 0.753 -5.859 1 96.31 13 PRO B C 1
ATOM 2655 O O . PRO B 1 13 ? -19.719 0.396 -5.844 1 96.31 13 PRO B O 1
ATOM 2658 N N . SER B 1 14 ? -21.875 0.04 -6.242 1 97.12 14 SER B N 1
ATOM 2659 C CA . SER B 1 14 ? -21.703 -1.362 -6.605 1 97.12 14 SER B CA 1
ATOM 2660 C C . SER B 1 14 ? -20.828 -1.507 -7.848 1 97.12 14 SER B C 1
ATOM 2662 O O . SER B 1 14 ? -20.188 -2.539 -8.047 1 97.12 14 SER B O 1
ATOM 2664 N N . SER B 1 15 ? -20.781 -0.47 -8.656 1 98 15 SER B N 1
ATOM 2665 C CA . SER B 1 15 ? -19.938 -0.531 -9.844 1 98 15 SER B CA 1
ATOM 2666 C C . SER B 1 15 ? -18.469 -0.744 -9.469 1 98 15 SER B C 1
ATOM 2668 O O . SER B 1 15 ? -17.734 -1.407 -10.195 1 98 15 SER B O 1
ATOM 2670 N N . ILE B 1 16 ? -18.047 -0.256 -8.391 1 98.12 16 ILE B N 1
ATOM 2671 C CA . ILE B 1 16 ? -16.672 -0.398 -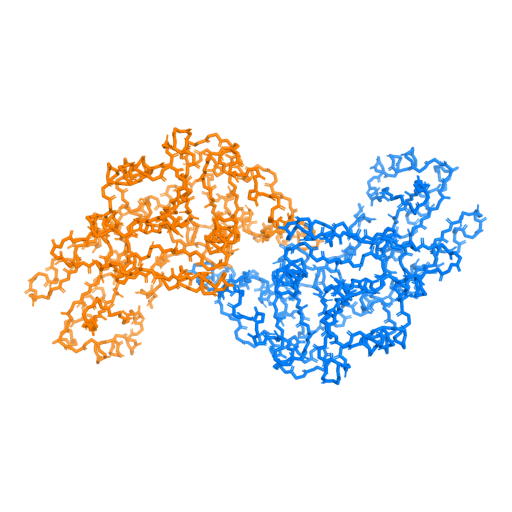7.914 1 98.12 16 ILE B CA 1
ATOM 2672 C C . ILE B 1 16 ? -16.469 -1.797 -7.336 1 98.12 16 ILE B C 1
ATOM 2674 O O . ILE B 1 16 ? -15.508 -2.49 -7.691 1 98.12 16 ILE B O 1
ATOM 2678 N N . THR B 1 17 ? -17.422 -2.244 -6.434 1 98.44 17 THR B N 1
ATOM 2679 C CA . THR B 1 17 ? -17.312 -3.566 -5.824 1 98.44 17 THR B CA 1
ATOM 2680 C C . THR B 1 17 ? -17.406 -4.66 -6.883 1 98.44 17 THR B C 1
ATOM 2682 O O . THR B 1 17 ? -16.688 -5.66 -6.828 1 98.44 17 THR B O 1
ATOM 2685 N N . ASP B 1 18 ? -18.281 -4.508 -7.816 1 98.38 18 ASP B N 1
ATOM 2686 C CA . ASP B 1 18 ? -18.438 -5.488 -8.891 1 98.38 18 ASP B CA 1
ATOM 2687 C C . ASP B 1 18 ? -17.172 -5.59 -9.734 1 98.38 18 ASP B C 1
ATOM 2689 O O . ASP B 1 18 ? -16.781 -6.688 -10.125 1 98.38 18 ASP B O 1
ATOM 2693 N N . ALA B 1 19 ? -16.531 -4.461 -10.023 1 98.44 19 ALA B N 1
ATOM 2694 C CA . ALA B 1 19 ? -15.297 -4.469 -10.797 1 98.44 19 ALA B CA 1
ATOM 2695 C C . ALA B 1 19 ? -14.195 -5.223 -10.055 1 98.44 19 ALA B C 1
ATOM 2697 O O . ALA B 1 19 ? -13.445 -5.992 -10.664 1 98.44 19 ALA B O 1
ATOM 2698 N N . LEU B 1 20 ? -14.133 -5.02 -8.789 1 98.62 20 LEU B N 1
ATOM 2699 C CA . LEU B 1 20 ? -13.133 -5.707 -7.977 1 98.62 20 LEU B CA 1
ATOM 2700 C C . LEU B 1 20 ? -13.375 -7.211 -7.973 1 98.62 20 LEU B C 1
ATOM 2702 O O . LEU B 1 20 ? -12.453 -7.996 -8.203 1 98.62 20 LEU B O 1
ATOM 2706 N N . LYS B 1 21 ? -14.609 -7.637 -7.758 1 98.5 21 LYS B N 1
ATOM 2707 C CA . LYS B 1 21 ? -14.953 -9.055 -7.707 1 98.5 21 LYS B CA 1
ATOM 2708 C C . LYS B 1 21 ? -14.734 -9.719 -9.062 1 98.5 21 LYS B C 1
ATOM 2710 O O . LYS B 1 21 ? -14.25 -10.852 -9.133 1 98.5 21 LYS B O 1
ATOM 2715 N N . ALA B 1 22 ? -15.086 -8.992 -10.07 1 98.5 22 ALA B N 1
ATOM 2716 C CA . ALA B 1 22 ? -14.859 -9.531 -11.414 1 98.5 22 ALA B CA 1
ATOM 2717 C C . ALA B 1 22 ? -13.375 -9.758 -11.672 1 98.5 22 ALA B C 1
ATOM 2719 O O . ALA B 1 22 ? -12.984 -10.773 -12.25 1 98.5 22 ALA B O 1
ATOM 2720 N N . TYR B 1 23 ? -12.523 -8.844 -11.297 1 98.12 23 TYR B N 1
ATOM 2721 C CA . TYR B 1 23 ? -11.086 -8.984 -11.469 1 98.12 23 TYR B CA 1
ATOM 2722 C C . TYR B 1 23 ? -10.562 -10.203 -10.711 1 98.12 23 TYR B C 1
ATOM 2724 O O . TYR B 1 23 ? -9.758 -10.977 -11.242 1 98.12 23 TYR B O 1
ATOM 2732 N N . ILE B 1 24 ? -11.031 -10.383 -9.422 1 98 24 ILE B N 1
ATOM 2733 C CA . ILE B 1 24 ? -10.641 -11.508 -8.578 1 98 24 ILE B CA 1
ATOM 2734 C C . ILE B 1 24 ? -11.062 -12.82 -9.242 1 98 24 ILE B C 1
ATOM 2736 O O . ILE B 1 24 ? -10.273 -13.758 -9.336 1 98 24 ILE B O 1
ATOM 2740 N N . ASP B 1 25 ? -12.227 -12.836 -9.852 1 97.12 25 ASP B N 1
ATOM 2741 C CA . ASP B 1 25 ? -12.781 -14.039 -10.453 1 97.12 25 ASP B CA 1
ATOM 2742 C C . ASP B 1 25 ? -12.039 -14.398 -11.742 1 97.12 25 ASP B C 1
ATOM 2744 O O . ASP B 1 25 ? -12 -15.57 -12.125 1 97.12 25 ASP B O 1
ATOM 2748 N N . LYS B 1 26 ? -11.469 -13.539 -12.266 1 95.5 26 LYS B N 1
ATOM 2749 C CA . LYS B 1 26 ? -10.797 -13.781 -13.547 1 95.5 26 LYS B CA 1
ATOM 2750 C C . LYS B 1 26 ? -9.336 -14.172 -13.328 1 95.5 26 LYS B C 1
ATOM 2752 O O . LYS B 1 26 ? -8.57 -14.258 -14.289 1 95.5 26 LYS B O 1
ATOM 2757 N N . GLY B 1 27 ? -8.969 -14.352 -12.156 1 94.12 27 GLY B N 1
ATOM 2758 C CA . GLY B 1 27 ? -7.617 -14.812 -11.867 1 94.12 27 GLY B CA 1
ATOM 2759 C C . GLY B 1 27 ? -6.59 -13.695 -11.875 1 94.12 27 GLY B C 1
ATOM 2760 O O . GLY B 1 27 ? -5.449 -13.898 -12.297 1 94.12 27 GLY B O 1
ATOM 2761 N N . GLY B 1 28 ? -7.043 -12.531 -11.422 1 93.69 28 GLY B N 1
ATOM 2762 C CA . GLY B 1 28 ? -6.164 -11.375 -11.469 1 93.69 28 GLY B CA 1
ATOM 2763 C C . GLY B 1 28 ? -5.145 -11.352 -10.344 1 93.69 28 GLY B C 1
ATOM 2764 O O . GLY B 1 28 ? -4.141 -10.641 -10.422 1 93.69 28 GLY B O 1
ATOM 2765 N N . LEU B 1 29 ? -5.289 -12.188 -9.359 1 95.88 29 LEU B N 1
ATOM 2766 C CA . LEU B 1 29 ? -4.48 -12.102 -8.148 1 95.88 29 LEU B CA 1
ATOM 2767 C C . LEU B 1 29 ? -3.043 -12.539 -8.43 1 95.88 29 LEU B C 1
ATOM 2769 O O . LEU B 1 29 ? -2.107 -12.047 -7.793 1 95.88 29 LEU B O 1
ATOM 2773 N N . GLN B 1 30 ? -2.865 -13.453 -9.359 1 92.94 30 GLN B N 1
ATOM 2774 C CA . GLN B 1 30 ? -1.544 -14.023 -9.586 1 92.94 30 GLN B CA 1
ATOM 2775 C C . GLN B 1 30 ? -0.76 -13.203 -10.609 1 92.94 30 GLN B C 1
ATOM 2777 O O . GLN B 1 30 ? 0.324 -13.609 -11.039 1 92.94 30 GLN B O 1
ATOM 2782 N N . LYS B 1 31 ? -1.196 -12.07 -10.945 1 93.38 31 LYS B N 1
ATOM 2783 C CA . LYS B 1 31 ? -0.52 -11.195 -11.898 1 93.38 31 LYS B CA 1
ATOM 2784 C C . LYS B 1 31 ? 0 -9.938 -11.211 1 93.38 31 LYS B C 1
ATOM 2786 O O . LYS B 1 31 ? -0.657 -9.391 -10.32 1 93.38 31 LYS B O 1
ATOM 2791 N N . TYR B 1 32 ? 1.132 -9.523 -11.641 1 93.56 32 TYR B N 1
ATOM 2792 C CA . TYR B 1 32 ? 1.663 -8.25 -11.156 1 93.56 32 TYR B CA 1
ATOM 2793 C C . TYR B 1 32 ? 0.819 -7.082 -11.648 1 93.56 32 TYR B C 1
ATOM 2795 O O . TYR B 1 32 ? 0.163 -7.176 -12.688 1 93.56 32 TYR B O 1
ATOM 2803 N N . PRO B 1 33 ? 0.923 -6.004 -10.938 1 95.75 33 PRO B N 1
ATOM 2804 C CA . PRO B 1 33 ? 0.109 -4.844 -11.312 1 95.75 33 PRO B CA 1
ATOM 2805 C C . PRO B 1 33 ? 0.492 -4.266 -12.672 1 95.75 33 PRO B C 1
ATOM 2807 O O . PRO B 1 33 ? 1.675 -4.234 -13.023 1 95.75 33 PRO B O 1
ATOM 2810 N N . ALA B 1 34 ? -0.497 -3.934 -13.406 1 94.5 34 ALA B N 1
ATOM 2811 C CA . ALA B 1 34 ? -0.425 -3.15 -14.633 1 94.5 34 ALA B CA 1
ATOM 2812 C C . ALA B 1 34 ? -1.201 -1.844 -14.5 1 94.5 34 ALA B C 1
ATOM 2814 O O . ALA B 1 34 ? -2.41 -1.855 -14.25 1 94.5 34 ALA B O 1
ATOM 2815 N N . TYR B 1 35 ? -0.59 -0.763 -14.656 1 95.44 35 TYR B N 1
ATOM 2816 C CA . TYR B 1 35 ? -1.189 0.501 -14.242 1 95.44 35 TYR B CA 1
ATOM 2817 C C . TYR B 1 35 ? -1.893 1.18 -15.414 1 95.44 35 TYR B C 1
ATOM 2819 O O . TYR B 1 35 ? -2.74 2.053 -15.211 1 95.44 35 TYR B O 1
ATOM 2827 N N . GLY B 1 36 ? -1.569 0.826 -16.672 1 93.69 36 GLY B N 1
ATOM 2828 C CA . GLY B 1 36 ? -2.291 1.291 -17.844 1 93.69 36 GLY B CA 1
ATOM 2829 C C . GLY B 1 36 ? -2.502 2.793 -17.859 1 93.69 36 GLY B C 1
ATOM 2830 O O . GLY B 1 36 ? -1.537 3.561 -17.828 1 93.69 36 GLY B O 1
ATOM 2831 N N . HIS B 1 37 ? -3.709 3.158 -17.797 1 95.25 37 HIS B N 1
ATOM 2832 C CA . HIS B 1 37 ? -4.086 4.559 -17.953 1 95.25 37 HIS B CA 1
ATOM 2833 C C . HIS B 1 37 ? -4.285 5.234 -16.594 1 95.25 37 HIS B C 1
ATOM 2835 O O . HIS B 1 37 ? -4.84 6.332 -16.516 1 95.25 37 HIS B O 1
ATOM 2841 N N . LEU B 1 38 ? -3.848 4.648 -15.562 1 96.94 38 LEU B N 1
ATOM 2842 C CA . LEU B 1 38 ? -4.086 5.148 -14.211 1 96.94 38 LEU B CA 1
ATOM 2843 C C . LEU B 1 38 ? -3.566 6.574 -14.062 1 96.94 38 LEU B C 1
ATOM 2845 O O . LEU B 1 38 ? -4.293 7.465 -13.609 1 96.94 38 LEU B O 1
ATOM 2849 N N . GLN B 1 39 ? -2.279 6.84 -14.469 1 96.56 39 GLN B N 1
ATOM 2850 C CA . GLN B 1 39 ? -1.682 8.164 -14.367 1 96.56 39 GLN B CA 1
ATOM 2851 C C . GLN B 1 39 ? -2.467 9.188 -15.188 1 96.56 39 GLN B C 1
ATOM 2853 O O . GLN B 1 39 ? -2.756 10.289 -14.703 1 96.56 39 GLN B O 1
ATOM 2858 N N . ALA B 1 40 ? -2.852 8.812 -16.422 1 97.19 40 ALA B N 1
ATOM 2859 C CA . ALA B 1 40 ? -3.598 9.703 -17.297 1 97.19 40 ALA B CA 1
ATOM 2860 C C . ALA B 1 40 ? -4.969 10.031 -16.719 1 97.19 40 ALA B C 1
ATOM 2862 O O . ALA B 1 40 ? -5.414 11.18 -16.766 1 97.19 40 ALA B O 1
ATOM 2863 N N . ASN B 1 41 ? -5.648 9 -16.188 1 97.38 41 ASN B N 1
ATOM 2864 C CA . ASN B 1 41 ? -6.965 9.195 -15.602 1 97.38 41 ASN B CA 1
ATOM 2865 C C . ASN B 1 41 ? -6.902 10.141 -14.398 1 97.38 41 ASN B C 1
ATOM 2867 O O . ASN B 1 41 ? -7.734 11.039 -14.266 1 97.38 41 ASN B O 1
ATOM 2871 N N . ILE B 1 42 ? -5.887 9.977 -13.555 1 97.81 42 ILE B N 1
ATOM 2872 C CA . ILE B 1 42 ? -5.727 10.82 -12.375 1 97.81 42 ILE B CA 1
ATOM 2873 C C . ILE B 1 42 ? -5.367 12.242 -12.797 1 97.81 42 ILE B C 1
ATOM 2875 O O . ILE B 1 42 ? -5.883 13.211 -12.227 1 97.81 42 ILE B O 1
ATOM 2879 N N . ALA B 1 43 ? -4.496 12.367 -13.758 1 98.12 43 ALA B N 1
ATOM 2880 C CA . ALA B 1 43 ? -4.125 13.68 -14.281 1 98.12 43 ALA B CA 1
ATOM 2881 C C . ALA B 1 43 ? -5.34 14.414 -14.836 1 98.12 43 ALA B C 1
ATOM 2883 O O . ALA B 1 43 ? -5.516 15.609 -14.594 1 98.12 43 ALA B O 1
ATOM 2884 N N . GLU B 1 44 ? -6.191 13.688 -15.578 1 97.5 44 GLU B N 1
ATOM 2885 C CA . GLU B 1 44 ? -7.406 14.273 -16.141 1 97.5 44 GLU B CA 1
ATOM 2886 C C . GLU B 1 44 ? -8.344 14.758 -15.031 1 97.5 44 GLU B C 1
ATOM 2888 O O . GLU B 1 44 ? -8.844 15.875 -15.086 1 97.5 44 GLU B O 1
ATOM 2893 N N . TYR B 1 45 ? -8.508 13.961 -14.094 1 96.62 45 TYR B N 1
ATOM 2894 C CA . TYR B 1 45 ? -9.336 14.352 -12.953 1 96.62 45 TYR B CA 1
ATOM 2895 C C . TYR B 1 45 ? -8.781 15.602 -12.281 1 96.62 45 TYR B C 1
ATOM 2897 O O . TYR B 1 45 ? -9.547 16.469 -11.844 1 96.62 45 TYR B O 1
ATOM 2905 N N . SER B 1 46 ? -7.465 15.719 -12.195 1 97 46 SER B N 1
ATOM 2906 C CA . SER B 1 46 ? -6.805 16.812 -11.484 1 97 46 SER B CA 1
ATOM 2907 C C . SER B 1 46 ? -6.68 18.047 -12.367 1 97 46 SER B C 1
ATOM 2909 O O . SER B 1 46 ? -6.285 19.109 -11.898 1 97 46 SER B O 1
ATOM 2911 N N . GLY B 1 47 ? -6.969 17.906 -13.68 1 97.31 47 GLY B N 1
ATOM 2912 C CA . GLY B 1 47 ? -6.875 19.016 -14.609 1 97.31 47 GLY B CA 1
ATOM 2913 C C . GLY B 1 47 ? -5.445 19.438 -14.914 1 97.31 47 GLY B C 1
ATOM 2914 O O . GLY B 1 47 ? -5.16 20.625 -15.094 1 97.31 47 GLY B O 1
ATOM 2915 N N . VAL B 1 48 ? -4.539 18.469 -14.875 1 98.06 48 VAL B N 1
ATOM 2916 C CA . VAL B 1 48 ? -3.139 18.766 -15.141 1 98.06 48 VAL B CA 1
ATOM 2917 C C . VAL B 1 48 ? -2.607 17.828 -16.219 1 98.06 48 VAL B C 1
ATOM 2919 O O . VAL B 1 48 ? -3.213 16.781 -16.484 1 98.06 48 VAL B O 1
ATOM 2922 N N . PRO B 1 49 ? -1.479 18.203 -16.891 1 97.94 49 PRO B N 1
ATOM 2923 C CA . PRO B 1 49 ? -0.821 17.266 -17.797 1 97.94 49 PRO B CA 1
ATOM 2924 C C . PRO B 1 49 ? -0.361 15.992 -17.078 1 97.94 49 PRO B C 1
ATOM 2926 O O . PRO B 1 49 ? 0.025 16.047 -15.914 1 97.94 49 PRO B O 1
ATOM 2929 N N . LYS B 1 50 ? -0.455 14.906 -17.812 1 97.44 50 LYS B N 1
ATOM 2930 C CA . LYS B 1 50 ? -0.085 13.594 -17.297 1 97.44 50 LYS B CA 1
ATOM 2931 C C . LYS B 1 50 ? 1.319 13.617 -16.688 1 97.44 50 LYS B C 1
ATOM 2933 O O . LYS B 1 50 ? 1.579 12.969 -15.68 1 97.44 50 LYS B O 1
ATOM 2938 N N . GLU B 1 51 ? 2.268 14.383 -17.234 1 97.81 51 GLU B N 1
ATOM 2939 C CA . GLU B 1 51 ? 3.668 14.438 -16.828 1 97.81 51 GLU B CA 1
ATOM 2940 C C . GLU B 1 51 ? 3.83 15.156 -15.5 1 97.81 51 GLU B C 1
ATOM 2942 O O . GLU B 1 51 ? 4.891 15.086 -14.875 1 97.81 51 GLU B O 1
ATOM 2947 N N . GLN B 1 52 ? 2.758 15.805 -15 1 98.5 52 GLN B N 1
ATOM 2948 C CA . GLN B 1 52 ? 2.799 16.531 -13.734 1 98.5 52 GLN B CA 1
ATOM 2949 C C . GLN B 1 52 ? 2.15 15.734 -12.609 1 98.5 52 GLN B C 1
ATOM 2951 O O . GLN B 1 52 ? 1.948 16.25 -11.508 1 98.5 52 GLN B O 1
ATOM 2956 N N . CYS B 1 53 ? 1.858 14.477 -12.984 1 98 53 CYS B N 1
ATOM 2957 C CA . CYS B 1 53 ? 1.102 13.664 -12.039 1 98 53 CYS B CA 1
ATOM 2958 C C . CYS B 1 53 ? 1.751 12.297 -11.852 1 98 53 CYS B C 1
ATOM 2960 O O . CYS B 1 53 ? 2.219 11.695 -12.82 1 98 53 CYS B O 1
ATOM 2962 N N . MET B 1 54 ? 1.856 11.875 -10.586 1 97.38 54 MET B N 1
ATOM 2963 C CA . MET B 1 54 ? 2.225 10.492 -10.281 1 97.38 54 MET B CA 1
ATOM 2964 C C . MET B 1 54 ? 1.317 9.906 -9.203 1 97.38 54 MET B C 1
ATOM 2966 O O . MET B 1 54 ? 0.765 10.648 -8.391 1 97.38 54 MET B O 1
ATOM 2970 N N . PHE B 1 55 ? 0.983 8.625 -9.305 1 97.06 55 PHE B N 1
ATOM 2971 C CA . PHE B 1 55 ? 0.202 7.965 -8.266 1 97.06 55 PHE B CA 1
ATOM 2972 C C . PHE B 1 55 ? 1.112 7.391 -7.188 1 97.06 55 PHE B C 1
ATOM 2974 O O . PHE B 1 55 ? 2.291 7.125 -7.438 1 97.06 55 PHE B O 1
ATOM 2981 N N . THR B 1 56 ? 0.649 7.258 -6.008 1 96.75 56 THR B N 1
ATOM 2982 C CA . THR B 1 56 ? 1.391 6.816 -4.832 1 96.75 56 THR B CA 1
ATOM 2983 C C . THR B 1 56 ? 0.549 5.863 -3.988 1 96.75 56 THR B C 1
ATOM 2985 O O . THR B 1 56 ? -0.676 5.824 -4.121 1 96.75 56 THR B O 1
ATOM 2988 N N . ASN B 1 57 ? 1.127 5.023 -3.148 1 96.38 57 ASN B N 1
ATOM 2989 C CA . ASN B 1 57 ? 0.455 4.145 -2.197 1 96.38 57 ASN B CA 1
ATOM 2990 C C . ASN B 1 57 ? -0.13 4.93 -1.025 1 96.38 57 ASN B C 1
ATOM 2992 O O . ASN B 1 57 ? 0.408 4.895 0.083 1 96.38 57 ASN B O 1
ATOM 2996 N N . GLY B 1 58 ? -1.295 5.539 -1.327 1 95.5 58 GLY B N 1
ATOM 2997 C CA . GLY B 1 58 ? -1.807 6.547 -0.414 1 95.5 58 GLY B CA 1
ATOM 2998 C C . GLY B 1 58 ? -1.021 7.844 -0.457 1 95.5 58 GLY B C 1
ATOM 2999 O O . GLY B 1 58 ? 0.087 7.887 -0.996 1 95.5 58 GLY B O 1
ATOM 3000 N N . SER B 1 59 ? -1.648 8.891 0.035 1 95.88 59 SER B N 1
ATOM 3001 C CA . SER B 1 59 ? -0.922 10.156 0.079 1 95.88 59 SER B CA 1
ATOM 3002 C C . SER B 1 59 ? 0.246 10.086 1.057 1 95.88 59 SER B C 1
ATOM 3004 O O . SER B 1 59 ? 1.19 10.875 0.96 1 95.88 59 SER B O 1
ATOM 3006 N N . ASP B 1 60 ? 0.204 9.109 1.994 1 94.75 60 ASP B N 1
ATOM 3007 C CA . ASP B 1 60 ? 1.297 8.922 2.945 1 94.75 60 ASP B CA 1
ATOM 3008 C C . ASP B 1 60 ? 2.619 8.688 2.221 1 94.75 60 ASP B C 1
ATOM 3010 O O . ASP B 1 60 ? 3.646 9.258 2.59 1 94.75 60 ASP B O 1
ATOM 3014 N N . GLN B 1 61 ? 2.578 7.844 1.184 1 94.75 61 GLN B N 1
ATOM 3015 C CA . GLN B 1 61 ? 3.805 7.609 0.43 1 94.75 61 GLN B CA 1
ATOM 3016 C C . GLN B 1 61 ? 4.273 8.883 -0.269 1 94.75 61 GLN B C 1
ATOM 3018 O O . GLN B 1 61 ? 5.477 9.141 -0.367 1 94.75 61 GLN B O 1
ATOM 3023 N N . GLY B 1 62 ? 3.314 9.656 -0.863 1 95.75 62 GLY B N 1
ATOM 3024 C CA . GLY B 1 62 ? 3.682 10.93 -1.463 1 95.75 62 GLY B CA 1
ATOM 3025 C C . GLY B 1 62 ? 4.387 11.867 -0.498 1 95.75 62 GLY B C 1
ATOM 3026 O O . GLY B 1 62 ? 5.414 12.453 -0.837 1 95.75 62 GLY B O 1
ATOM 3027 N N . ILE B 1 63 ? 3.85 11.961 0.675 1 97 63 ILE B N 1
ATOM 3028 C CA . ILE B 1 63 ? 4.441 12.789 1.717 1 97 63 ILE B CA 1
ATOM 3029 C C . ILE B 1 63 ? 5.844 12.281 2.047 1 97 63 ILE B C 1
ATOM 3031 O O . ILE B 1 63 ? 6.801 13.062 2.082 1 97 63 ILE B O 1
ATOM 3035 N N . ASP B 1 64 ? 5.973 11.047 2.242 1 94.44 64 ASP B N 1
ATOM 3036 C CA . ASP B 1 64 ? 7.258 10.438 2.561 1 94.44 64 ASP B CA 1
ATOM 3037 C C . ASP B 1 64 ? 8.289 10.719 1.47 1 94.44 64 ASP B C 1
ATOM 3039 O O . ASP B 1 64 ? 9.43 11.086 1.764 1 94.44 64 ASP B O 1
ATOM 3043 N N . LEU B 1 65 ? 7.883 10.516 0.178 1 94.38 65 LEU B N 1
ATOM 3044 C CA . LEU B 1 65 ? 8.773 10.742 -0.952 1 94.38 65 LEU B CA 1
ATOM 3045 C C . LEU B 1 65 ? 9.258 12.188 -0.98 1 94.38 65 LEU B C 1
ATOM 3047 O O . LEU B 1 65 ? 10.43 12.445 -1.264 1 94.38 65 LEU B O 1
ATOM 3051 N N . ILE B 1 66 ? 8.391 13.102 -0.68 1 96.94 66 ILE B N 1
ATOM 3052 C CA . ILE B 1 66 ? 8.75 14.508 -0.698 1 96.94 66 ILE B CA 1
ATOM 3053 C C . ILE B 1 66 ? 9.789 14.789 0.387 1 96.94 66 ILE B C 1
ATOM 3055 O O . ILE B 1 66 ? 10.805 15.438 0.129 1 96.94 66 ILE B O 1
ATOM 3059 N N . PHE B 1 67 ? 9.539 14.312 1.574 1 95.75 67 PHE B N 1
ATOM 3060 C CA . PHE B 1 67 ? 10.5 14.531 2.65 1 95.75 67 PHE B CA 1
ATOM 3061 C C . PHE B 1 67 ? 11.836 13.891 2.311 1 95.75 67 PHE B C 1
ATOM 3063 O O . PHE B 1 67 ? 12.891 14.508 2.502 1 95.75 67 PHE B O 1
ATOM 3070 N N . ARG B 1 68 ? 11.773 12.672 1.811 1 91.44 68 ARG B N 1
ATOM 3071 C CA . ARG B 1 68 ? 12.977 11.906 1.496 1 91.44 68 ARG B CA 1
ATOM 3072 C C . ARG B 1 68 ? 13.781 12.586 0.396 1 91.44 68 ARG B C 1
ATOM 3074 O O . ARG B 1 68 ? 15.016 12.617 0.454 1 91.44 68 ARG B O 1
ATOM 3081 N N . CYS B 1 69 ? 13.133 13.141 -0.588 1 92.75 69 CYS B N 1
ATOM 3082 C CA . CYS B 1 69 ? 13.82 13.594 -1.79 1 92.75 69 CYS B CA 1
ATOM 3083 C C . CYS B 1 69 ? 14.156 15.078 -1.693 1 92.75 69 CYS B C 1
ATOM 3085 O O . CYS B 1 69 ? 15.102 15.547 -2.326 1 92.75 69 CYS B O 1
ATOM 3087 N N . CYS B 1 70 ? 13.406 15.812 -0.905 1 94.44 70 CYS B N 1
ATOM 3088 C CA . CYS B 1 70 ? 13.578 17.266 -0.913 1 94.44 70 CYS B CA 1
ATOM 3089 C C . CYS B 1 70 ? 14.375 17.719 0.3 1 94.44 70 CYS B C 1
ATOM 3091 O O . CYS B 1 70 ? 14.773 18.891 0.378 1 94.44 70 CYS B O 1
ATOM 3093 N N . CYS B 1 71 ? 14.625 16.859 1.215 1 94.31 71 CYS B N 1
ATOM 3094 C CA . CYS B 1 71 ? 15.258 17.312 2.451 1 94.31 71 CYS B CA 1
ATOM 3095 C C . CYS B 1 71 ? 16.531 16.531 2.723 1 94.31 71 CYS B C 1
ATOM 3097 O O . CYS B 1 71 ? 16.562 15.305 2.598 1 94.31 71 CYS B O 1
ATOM 3099 N N . ASP B 1 72 ? 17.531 17.25 3.119 1 91.88 72 ASP B N 1
ATOM 3100 C CA . ASP B 1 72 ? 18.766 16.641 3.611 1 91.88 72 ASP B CA 1
ATOM 3101 C C . ASP B 1 72 ? 18.766 16.594 5.137 1 91.88 72 ASP B C 1
ATOM 3103 O O . ASP B 1 72 ? 18.203 17.453 5.801 1 91.88 72 ASP B O 1
ATOM 3107 N N . LYS B 1 73 ? 19.391 15.555 5.629 1 91.25 73 LYS B N 1
ATOM 3108 C CA . LYS B 1 73 ? 19.547 15.414 7.074 1 91.25 73 LYS B CA 1
ATOM 3109 C C . LYS B 1 73 ? 20.031 16.719 7.699 1 91.25 73 LYS B C 1
ATOM 3111 O O . LYS B 1 73 ? 20.906 17.391 7.152 1 91.25 73 LYS B O 1
ATOM 3116 N N . GLY B 1 74 ? 19.312 17.047 8.742 1 95.12 74 GLY B N 1
ATOM 3117 C CA . GLY B 1 74 ? 19.75 18.219 9.5 1 95.12 74 GLY B CA 1
ATOM 3118 C C . GLY B 1 74 ? 19.094 19.5 9.031 1 95.12 74 GLY B C 1
ATOM 3119 O O . GLY B 1 74 ? 19.156 20.516 9.727 1 95.12 74 GLY B O 1
ATOM 3120 N N . THR B 1 75 ? 18.484 19.531 7.945 1 97.94 75 THR B N 1
ATOM 3121 C CA . THR B 1 75 ? 17.781 20.719 7.5 1 97.94 75 THR B CA 1
ATOM 3122 C C . THR B 1 75 ? 16.469 20.906 8.266 1 97.94 75 THR B C 1
ATOM 3124 O O . THR B 1 75 ? 16.078 20.031 9.047 1 97.94 75 THR B O 1
ATOM 3127 N N . GLU B 1 76 ? 15.945 22.125 8 1 98.44 76 GLU B N 1
ATOM 3128 C CA . GLU B 1 76 ? 14.75 22.5 8.75 1 98.44 76 GLU B CA 1
ATOM 3129 C C . GLU B 1 76 ? 13.484 22.312 7.918 1 98.44 76 GLU B C 1
ATOM 3131 O O . GLU B 1 76 ? 13.477 22.609 6.719 1 98.44 76 GLU B O 1
ATOM 3136 N N . VAL B 1 77 ? 12.477 21.828 8.57 1 98.81 77 VAL B N 1
ATOM 3137 C CA . VAL B 1 77 ? 11.141 21.781 7.988 1 98.81 77 VAL B CA 1
ATOM 3138 C C . VAL B 1 77 ? 10.172 22.578 8.852 1 98.81 77 VAL B C 1
ATOM 3140 O O . VAL B 1 77 ? 10.227 22.516 10.086 1 98.81 77 VAL B O 1
ATOM 3143 N N . ILE B 1 78 ? 9.367 23.422 8.172 1 98.88 78 ILE B N 1
ATOM 3144 C CA . ILE B 1 78 ? 8.328 24.188 8.852 1 98.88 78 ILE B CA 1
ATOM 3145 C C . ILE B 1 78 ? 6.988 23.469 8.727 1 98.88 78 ILE B C 1
ATOM 3147 O O . ILE B 1 78 ? 6.461 23.312 7.621 1 98.88 78 ILE B O 1
ATOM 3151 N N . ILE B 1 79 ? 6.441 23 9.867 1 98.81 79 ILE B N 1
ATOM 3152 C CA . ILE B 1 79 ? 5.176 22.281 9.953 1 98.81 79 ILE B CA 1
ATOM 3153 C C . ILE B 1 79 ? 4.246 22.984 10.938 1 98.81 79 ILE B C 1
ATOM 3155 O O . ILE B 1 79 ? 4.34 22.781 12.148 1 98.81 79 ILE B O 1
ATOM 3159 N N . PRO B 1 80 ? 3.391 23.953 10.422 1 98.62 80 PRO B N 1
ATOM 3160 C CA . PRO B 1 80 ? 2.42 24.547 11.344 1 98.62 80 PRO B CA 1
ATOM 3161 C C . PRO B 1 80 ? 1.62 23.516 12.117 1 98.62 80 PRO B C 1
ATOM 3163 O O . PRO B 1 80 ? 1.25 22.469 11.57 1 98.62 80 PRO B O 1
ATOM 3166 N N . ALA B 1 81 ? 1.326 23.812 13.43 1 97.31 81 ALA B N 1
ATOM 3167 C CA . ALA B 1 81 ? 0.717 22.844 14.328 1 97.31 81 ALA B CA 1
ATOM 3168 C C . ALA B 1 81 ? -0.474 23.438 15.07 1 97.31 81 ALA B C 1
ATOM 3170 O O . ALA B 1 81 ? -0.558 24.656 15.227 1 97.31 81 ALA B O 1
ATOM 3171 N N . PRO B 1 82 ? -1.406 22.656 15.555 1 97.81 82 PRO B N 1
ATOM 3172 C CA . PRO B 1 82 ? -1.446 21.203 15.359 1 97.81 82 PRO B CA 1
ATOM 3173 C C . PRO B 1 82 ? -1.846 20.812 13.945 1 97.81 82 PRO B C 1
ATOM 3175 O O . PRO B 1 82 ? -2.535 21.562 13.258 1 97.81 82 PRO B O 1
ATOM 3178 N N . THR B 1 83 ? -1.379 19.734 13.5 1 97.94 83 THR B N 1
ATOM 3179 C CA . THR B 1 83 ? -1.663 19.25 12.156 1 97.94 83 THR B CA 1
ATOM 3180 C C . THR B 1 83 ? -1.553 17.719 12.094 1 97.94 83 THR B C 1
ATOM 3182 O O . THR B 1 83 ? -1.532 17.047 13.133 1 97.94 83 THR B O 1
ATOM 3185 N N . PHE B 1 84 ? -1.662 17.188 10.984 1 96.56 84 PHE B N 1
ATOM 3186 C CA . PHE B 1 84 ? -1.599 15.75 10.742 1 96.56 84 PHE B CA 1
ATOM 3187 C C . PHE B 1 84 ? -0.244 15.188 11.156 1 96.56 84 PHE B C 1
ATOM 3189 O O . PHE B 1 84 ? 0.799 15.703 10.75 1 96.56 84 PHE B O 1
ATOM 3196 N N . ALA B 1 85 ? -0.127 14.047 11.93 1 93.19 85 ALA B N 1
ATOM 3197 C CA . ALA B 1 85 ? 1.04 13.523 12.633 1 93.19 85 ALA B CA 1
ATOM 3198 C C . ALA B 1 85 ? 2.066 12.969 11.648 1 93.19 85 ALA B C 1
ATOM 3200 O O . ALA B 1 85 ? 3.264 12.93 11.953 1 93.19 85 ALA B O 1
ATOM 3201 N N . MET B 1 86 ? 1.656 12.617 10.43 1 93.62 86 MET B N 1
ATOM 3202 C CA . MET B 1 86 ? 2.539 11.953 9.477 1 93.62 86 MET B CA 1
ATOM 3203 C C . MET B 1 86 ? 3.641 12.898 9 1 93.62 86 MET B C 1
ATOM 3205 O O . MET B 1 86 ? 4.734 12.453 8.648 1 93.62 86 MET B O 1
ATOM 3209 N N . TYR B 1 87 ? 3.438 14.141 8.977 1 97.38 87 TYR B N 1
ATOM 3210 C CA . TYR B 1 87 ? 4.469 15.078 8.555 1 97.38 87 TYR B CA 1
ATOM 3211 C C . TYR B 1 87 ? 5.672 15.023 9.492 1 97.38 87 TYR B C 1
ATOM 3213 O O . TYR B 1 87 ? 6.812 14.93 9.031 1 97.38 87 TYR B O 1
ATOM 3221 N N . GLU B 1 88 ? 5.352 15.102 10.797 1 96.12 88 GLU B N 1
ATOM 3222 C CA . GLU B 1 88 ? 6.449 15.07 11.758 1 96.12 88 GLU B CA 1
ATOM 3223 C C . GLU B 1 88 ? 7.125 13.703 11.781 1 96.12 88 GLU B C 1
ATOM 3225 O O . GLU B 1 88 ? 8.336 13.602 11.984 1 96.12 88 GLU B O 1
ATOM 3230 N N . GLN B 1 89 ? 6.344 12.695 11.602 1 93.38 89 GLN B N 1
ATOM 3231 C CA . GLN B 1 89 ? 6.934 11.359 11.508 1 93.38 89 GLN B CA 1
ATOM 3232 C C . GLN B 1 89 ? 7.918 11.273 10.344 1 93.38 89 GLN B C 1
ATOM 3234 O O . GLN B 1 89 ? 9.023 10.742 10.5 1 93.38 89 GLN B O 1
ATOM 3239 N N . ALA B 1 90 ? 7.555 11.719 9.156 1 94.19 90 ALA B N 1
ATOM 3240 C CA . ALA B 1 90 ? 8.43 11.734 7.988 1 94.19 90 ALA B CA 1
ATOM 3241 C C . ALA B 1 90 ? 9.672 12.586 8.242 1 94.19 90 ALA B C 1
ATOM 3243 O O . ALA B 1 90 ? 10.781 12.219 7.844 1 94.19 90 ALA B O 1
ATOM 3244 N N . ALA B 1 91 ? 9.484 13.734 8.906 1 96.69 91 ALA B N 1
ATOM 3245 C CA . ALA B 1 91 ? 10.609 14.609 9.242 1 96.69 91 ALA B CA 1
ATOM 3246 C C . ALA B 1 91 ? 11.609 13.906 10.148 1 96.69 91 ALA B C 1
ATOM 3248 O O . ALA B 1 91 ? 12.82 13.992 9.938 1 96.69 91 ALA B O 1
ATOM 3249 N N . ASP B 1 92 ? 11.055 13.242 11.148 1 93.56 92 ASP B N 1
ATOM 3250 C CA . ASP B 1 92 ? 11.906 12.531 12.102 1 93.56 92 ASP B CA 1
ATOM 3251 C C . ASP B 1 92 ? 12.672 11.406 11.414 1 93.56 92 ASP B C 1
ATOM 3253 O O . ASP B 1 92 ? 13.852 11.18 11.703 1 93.56 92 ASP B O 1
ATOM 3257 N N . SER B 1 93 ? 12.016 10.711 10.508 1 89.62 93 SER B N 1
ATOM 3258 C CA . SER B 1 93 ? 12.656 9.633 9.766 1 89.62 93 SER B CA 1
ATOM 3259 C C . SER B 1 93 ? 13.859 10.141 8.977 1 89.62 93 SER B C 1
ATOM 3261 O O . SER B 1 93 ? 14.82 9.398 8.75 1 89.62 93 SER B O 1
ATOM 3263 N N . GLU B 1 94 ? 13.781 11.375 8.5 1 90.81 94 GLU B N 1
ATOM 3264 C CA . GLU B 1 94 ? 14.867 11.961 7.723 1 90.81 94 GLU B CA 1
ATOM 3265 C C . GLU B 1 94 ? 15.789 12.805 8.602 1 90.81 94 GLU B C 1
ATOM 3267 O O . GLU B 1 94 ? 16.672 13.5 8.102 1 90.81 94 GLU B O 1
ATOM 3272 N N . ASP B 1 95 ? 15.523 12.797 9.977 1 93.5 95 ASP B N 1
ATOM 3273 C CA . ASP B 1 95 ? 16.344 13.516 10.945 1 93.5 95 ASP B CA 1
ATOM 3274 C C . ASP B 1 95 ? 16.375 15.008 10.656 1 93.5 95 ASP B C 1
ATOM 3276 O O . ASP B 1 95 ? 17.438 15.625 10.594 1 93.5 95 ASP B O 1
ATOM 3280 N N . LEU B 1 96 ? 15.234 15.602 10.477 1 97.31 96 LEU B N 1
ATOM 3281 C CA . LEU B 1 96 ? 15.094 17.031 10.219 1 97.31 96 LEU B CA 1
ATOM 3282 C C . LEU B 1 96 ? 14.812 17.781 11.516 1 97.31 96 LEU B C 1
ATOM 3284 O O . LEU B 1 96 ? 14.344 17.203 12.492 1 97.31 96 LEU B O 1
ATOM 3288 N N . VAL B 1 97 ? 15.156 19.062 11.523 1 98.38 97 VAL B N 1
ATOM 3289 C CA . VAL B 1 97 ? 14.766 19.969 12.594 1 98.38 97 VAL B CA 1
ATOM 3290 C C . VAL B 1 97 ? 13.375 20.531 12.305 1 98.38 97 VAL B C 1
ATOM 3292 O O . VAL B 1 97 ? 13.164 21.172 11.273 1 98.38 97 VAL B O 1
ATOM 3295 N N . ILE B 1 98 ? 12.438 20.406 13.172 1 98.56 98 ILE B N 1
ATOM 3296 C CA . ILE B 1 98 ? 11.047 20.781 12.945 1 98.56 98 ILE B CA 1
ATOM 3297 C C . ILE B 1 98 ? 10.766 22.125 13.602 1 98.56 98 ILE B C 1
ATOM 3299 O O . ILE B 1 98 ? 11.047 22.328 14.789 1 98.56 98 ILE B O 1
ATOM 3303 N N . ARG B 1 99 ? 10.297 23.109 12.859 1 98.69 99 ARG B N 1
ATOM 3304 C CA . ARG B 1 99 ? 9.734 24.375 13.336 1 98.69 99 ARG B CA 1
ATOM 3305 C C . ARG B 1 99 ? 8.211 24.359 13.266 1 98.69 99 ARG B C 1
ATOM 3307 O O . ARG B 1 99 ? 7.637 24.078 12.211 1 98.69 99 ARG B O 1
ATOM 3314 N N . ARG B 1 100 ? 7.52 24.734 14.398 1 98 100 ARG B N 1
ATOM 3315 C CA . ARG B 1 100 ? 6.078 24.547 14.539 1 98 100 ARG B CA 1
ATOM 3316 C C . ARG B 1 100 ? 5.375 25.875 14.805 1 98 100 ARG B C 1
ATOM 3318 O O . ARG B 1 100 ? 4.996 26.172 15.945 1 98 100 ARG B O 1
ATOM 3325 N N . PRO B 1 101 ? 5.176 26.672 13.859 1 98.38 101 PRO B N 1
ATOM 3326 C CA . PRO B 1 101 ? 4.215 27.75 14.125 1 98.38 101 PRO B CA 1
ATOM 3327 C C . PRO B 1 101 ? 2.799 27.234 14.359 1 98.38 101 PRO B C 1
ATOM 3329 O O . PRO B 1 101 ? 2.461 26.125 13.93 1 98.38 101 PRO B O 1
ATOM 3332 N N . HIS B 1 102 ? 1.986 28.094 15.023 1 96.88 102 HIS B N 1
ATOM 3333 C CA . HIS B 1 102 ? 0.759 27.516 15.562 1 96.88 102 HIS B CA 1
ATOM 3334 C C . HIS B 1 102 ? -0.467 28.047 14.812 1 96.88 102 HIS B C 1
ATOM 3336 O O . HIS B 1 102 ? -0.573 29.234 14.547 1 96.88 102 HIS B O 1
ATOM 3342 N N . PHE B 1 103 ? -1.35 27.156 14.43 1 96.19 103 PHE B N 1
ATOM 3343 C CA . PHE B 1 103 ? -2.73 27.516 14.125 1 96.19 103 PHE B CA 1
ATOM 3344 C C . PHE B 1 103 ? -3.459 28 15.375 1 96.19 103 PHE B C 1
ATOM 3346 O O . PHE B 1 103 ? -3.314 27.406 16.453 1 96.19 103 PHE B O 1
ATOM 3353 N N . THR B 1 104 ? -4.191 29.031 15.219 1 93.94 104 THR B N 1
ATOM 3354 C CA . THR B 1 104 ? -5.121 29.453 16.266 1 93.94 104 THR B CA 1
ATOM 3355 C C . THR B 1 104 ? -6.508 29.703 15.68 1 93.94 104 THR B C 1
ATOM 3357 O O . THR B 1 104 ? -6.645 29.984 14.484 1 93.94 104 THR B O 1
ATOM 3360 N N . GLN B 1 105 ? -7.52 29.609 16.469 1 91.88 105 GLN B N 1
ATOM 3361 C CA . GLN B 1 105 ? -8.891 29.828 16.016 1 91.88 105 GLN B CA 1
ATOM 3362 C C . GLN B 1 105 ? -9.062 31.25 15.492 1 91.88 105 GLN B C 1
ATOM 3364 O O . GLN B 1 105 ? -9.812 31.484 14.539 1 91.88 105 GLN B O 1
ATOM 3369 N N . GLU B 1 106 ? -8.328 32.188 16.125 1 90.31 106 GLU B N 1
ATOM 3370 C CA . GLU B 1 106 ? -8.461 33.594 15.781 1 90.31 106 GLU B CA 1
ATOM 3371 C C . GLU B 1 106 ? -7.77 33.906 14.461 1 90.31 106 GLU B C 1
ATOM 3373 O O . GLU B 1 106 ? -8.344 34.594 13.609 1 90.31 106 GLU B O 1
ATOM 3378 N N . LYS B 1 107 ? -6.648 33.312 14.32 1 91.69 107 LYS B N 1
ATOM 3379 C CA . LYS B 1 107 ? -5.82 33.75 13.195 1 91.69 107 LYS B CA 1
ATOM 3380 C C . LYS B 1 107 ? -5.898 32.75 12.039 1 91.69 107 LYS B C 1
ATOM 3382 O O . LYS B 1 107 ? -5.648 33.125 10.891 1 91.69 107 LYS B O 1
ATOM 3387 N N . GLY B 1 108 ? -6.277 31.562 12.367 1 95.38 108 GLY B N 1
ATOM 3388 C CA . GLY B 1 108 ? -6.176 30.531 11.352 1 95.38 108 GLY B CA 1
ATOM 3389 C C . GLY B 1 108 ? -4.742 30.156 11.031 1 95.38 108 GLY B C 1
ATOM 3390 O O . GLY B 1 108 ? -3.957 29.844 11.93 1 95.38 108 GLY B O 1
ATOM 3391 N N . PHE B 1 109 ? -4.355 30.094 9.773 1 97.19 109 PHE B N 1
ATOM 3392 C CA . PHE B 1 109 ? -3.01 29.766 9.32 1 97.19 109 PHE B CA 1
ATOM 3393 C C . PHE B 1 109 ? -2.029 30.875 9.664 1 97.19 109 PHE B C 1
ATOM 3395 O O . PHE B 1 109 ? -2.295 32.062 9.383 1 97.19 109 PHE B O 1
ATOM 3402 N N . PRO B 1 110 ? -0.887 30.516 10.172 1 97.88 110 PRO B N 1
ATOM 3403 C CA . PRO B 1 110 ? 0.075 31.516 10.633 1 97.88 110 PRO B CA 1
ATOM 3404 C C . PRO B 1 110 ? 1.042 31.953 9.531 1 97.88 110 PRO B C 1
ATOM 3406 O O . PRO B 1 110 ? 2.246 31.703 9.633 1 97.88 110 PRO B O 1
ATOM 3409 N N . THR B 1 111 ? 0.57 32.656 8.664 1 97.5 111 THR B N 1
ATOM 3410 C CA . THR B 1 111 ? 1.323 33.062 7.484 1 97.5 111 THR B CA 1
ATOM 3411 C C . THR B 1 111 ? 2.598 33.812 7.887 1 97.5 111 THR B C 1
ATOM 3413 O O . THR B 1 111 ? 3.689 33.469 7.43 1 97.5 111 THR B O 1
ATOM 3416 N N . GLU B 1 112 ? 2.492 34.812 8.664 1 96.5 112 GLU B N 1
ATOM 3417 C CA . GLU B 1 112 ? 3.639 35.625 9.031 1 96.5 112 GLU B CA 1
ATOM 3418 C C . GLU B 1 112 ? 4.68 34.812 9.797 1 96.5 112 GLU B C 1
ATOM 3420 O O . GLU B 1 112 ? 5.883 34.969 9.578 1 96.5 112 GLU B O 1
ATOM 3425 N N . GLU B 1 113 ? 4.184 34.031 10.633 1 97.81 113 GLU B N 1
ATOM 3426 C CA . GLU B 1 113 ? 5.109 33.188 11.406 1 97.81 113 GLU B CA 1
ATOM 3427 C C . GLU B 1 113 ? 5.848 32.219 10.516 1 97.81 113 GLU B C 1
ATOM 3429 O O . GLU B 1 113 ? 7.039 31.953 10.719 1 97.81 113 GLU B O 1
ATOM 3434 N N . VAL B 1 114 ? 5.16 31.656 9.633 1 98.5 114 VAL B N 1
ATOM 3435 C CA . VAL B 1 114 ? 5.777 30.734 8.688 1 98.5 114 VAL B CA 1
ATOM 3436 C C . VAL B 1 114 ? 6.879 31.453 7.906 1 98.5 114 VAL B C 1
ATOM 3438 O O . VAL B 1 114 ? 8.008 30.969 7.832 1 98.5 114 VAL B O 1
ATOM 3441 N N . LEU B 1 115 ? 6.566 32.531 7.359 1 97.88 115 LEU B N 1
ATOM 3442 C CA . LEU B 1 115 ? 7.531 33.25 6.551 1 97.88 115 LEU B CA 1
ATOM 3443 C C . LEU B 1 115 ? 8.719 33.719 7.402 1 97.88 115 LEU B C 1
ATOM 3445 O O . LEU B 1 115 ? 9.852 33.75 6.93 1 97.88 115 LEU B O 1
ATOM 3449 N N . ALA B 1 116 ? 8.492 34.062 8.625 1 97.88 116 ALA B N 1
ATOM 3450 C CA . ALA B 1 116 ? 9.547 34.562 9.516 1 97.88 116 ALA B CA 1
ATOM 3451 C C . ALA B 1 116 ? 10.508 33.438 9.875 1 97.88 116 ALA B C 1
ATOM 3453 O O . ALA B 1 116 ? 11.656 33.688 10.242 1 97.88 116 ALA B O 1
ATOM 3454 N N . LEU B 1 117 ? 10.055 32.25 9.734 1 98.25 117 LEU B N 1
ATOM 3455 C CA . LEU B 1 117 ? 10.859 31.109 10.156 1 98.25 117 LEU B CA 1
ATOM 3456 C C . LEU B 1 117 ? 11.742 30.609 9.008 1 98.25 117 LEU B C 1
ATOM 3458 O O . LEU B 1 117 ? 12.688 29.844 9.234 1 98.25 117 LEU B O 1
ATOM 3462 N N . VAL B 1 118 ? 11.445 31.016 7.902 1 97.94 118 VAL B N 1
ATOM 3463 C CA . VAL B 1 118 ? 12.211 30.578 6.746 1 97.94 118 VAL B CA 1
ATOM 3464 C C . VAL B 1 118 ? 13.664 31.047 6.875 1 97.94 118 VAL B C 1
ATOM 3466 O O . VAL B 1 118 ? 13.914 32.188 7.238 1 97.94 118 VAL B O 1
ATOM 3469 N N . SER B 1 119 ? 14.555 30.188 6.582 1 97.19 119 SER B N 1
ATOM 3470 C CA . SER B 1 119 ? 15.992 30.453 6.59 1 97.19 119 SER B CA 1
ATOM 3471 C C . SER B 1 119 ? 16.703 29.641 5.512 1 97.19 119 SER B C 1
ATOM 3473 O O . SER B 1 119 ? 16.078 28.922 4.738 1 97.19 119 SER B O 1
ATOM 3475 N N . GLU B 1 120 ? 18.078 29.781 5.527 1 96.44 120 GLU B N 1
ATOM 3476 C CA . GLU B 1 120 ? 18.906 29.062 4.566 1 96.44 120 GLU B CA 1
ATOM 3477 C C . GLU B 1 120 ? 18.875 27.562 4.844 1 96.44 120 GLU B C 1
ATOM 3479 O O . GLU B 1 120 ? 19.203 26.75 3.971 1 96.44 120 GLU B O 1
ATOM 3484 N N . LYS B 1 121 ? 18.375 27.25 5.996 1 97.81 121 LYS B N 1
ATOM 3485 C CA . LYS B 1 121 ? 18.375 25.844 6.406 1 97.81 121 LYS B CA 1
ATOM 3486 C C . LYS B 1 121 ? 17.031 25.188 6.098 1 97.81 121 LYS B C 1
ATOM 3488 O O . LYS B 1 121 ? 16.891 23.969 6.203 1 97.81 121 LYS B O 1
ATOM 3493 N N . THR B 1 122 ? 16.078 25.984 5.719 1 98.62 122 THR B N 1
ATOM 3494 C CA . THR B 1 122 ? 14.75 25.469 5.465 1 98.62 122 THR B CA 1
ATOM 3495 C C . THR B 1 122 ? 14.711 24.703 4.141 1 98.62 122 THR B C 1
ATOM 3497 O O . THR B 1 122 ? 15.07 25.25 3.096 1 98.62 122 THR B O 1
ATOM 3500 N N . SER B 1 123 ? 14.281 23.5 4.207 1 98.56 123 SER B N 1
ATOM 3501 C CA . SER B 1 123 ? 14.25 22.703 2.988 1 98.56 123 SER B CA 1
ATOM 3502 C C . SER B 1 123 ? 12.812 22.391 2.572 1 98.56 123 SER B C 1
ATOM 3504 O O . SER B 1 123 ? 12.555 22.078 1.405 1 98.56 123 SER B O 1
ATOM 3506 N N . LEU B 1 124 ? 11.867 22.5 3.551 1 98.75 124 LEU B N 1
ATOM 3507 C CA . LEU B 1 124 ? 10.492 22.125 3.26 1 98.75 124 LEU B CA 1
ATOM 3508 C C . LEU B 1 124 ? 9.516 22.875 4.156 1 98.75 124 LEU B C 1
ATOM 3510 O O . LEU B 1 124 ? 9.789 23.094 5.34 1 98.75 124 LEU B O 1
ATOM 3514 N N . ILE B 1 125 ? 8.469 23.406 3.545 1 98.94 125 ILE B N 1
ATOM 3515 C CA . ILE B 1 125 ? 7.32 23.953 4.262 1 98.94 125 ILE B CA 1
ATOM 3516 C C . ILE B 1 125 ? 6.082 23.109 3.963 1 98.94 125 ILE B C 1
ATOM 3518 O O . ILE B 1 125 ? 5.77 22.844 2.799 1 98.94 125 ILE B O 1
ATOM 3522 N N . VAL B 1 126 ? 5.383 22.656 5.02 1 98.88 126 VAL B N 1
ATOM 3523 C CA . VAL B 1 126 ? 4.188 21.828 4.879 1 98.88 126 VAL B CA 1
ATOM 3524 C C . VAL B 1 126 ? 2.939 22.688 5.039 1 98.88 126 VAL B C 1
ATOM 3526 O O . VAL B 1 126 ? 2.789 23.391 6.039 1 98.88 126 VAL B O 1
ATOM 3529 N N . LEU B 1 127 ? 2.133 22.703 4.051 1 98.75 127 LEU B N 1
ATOM 3530 C CA . LEU B 1 127 ? 0.853 23.406 4.047 1 98.75 127 LEU B CA 1
ATOM 3531 C C . LEU B 1 127 ? -0.302 22.422 3.869 1 98.75 127 LEU B C 1
ATOM 3533 O O . LEU B 1 127 ? -0.61 22.016 2.746 1 98.75 127 LEU B O 1
ATOM 3537 N N . SER B 1 128 ? -0.88 22.016 4.996 1 98.44 128 SER B N 1
ATOM 3538 C CA . SER B 1 128 ? -2.068 21.156 4.992 1 98.44 128 SER B CA 1
ATOM 3539 C C . SER B 1 128 ? -3.334 21.984 4.781 1 98.44 128 SER B C 1
ATOM 3541 O O . SER B 1 128 ? -3.68 22.828 5.621 1 98.44 128 SER B O 1
ATOM 3543 N N . ASN B 1 129 ? -4.07 21.797 3.695 1 98.19 129 ASN B N 1
ATOM 3544 C CA . ASN B 1 129 ? -5.16 22.672 3.287 1 98.19 129 ASN B CA 1
ATOM 3545 C C . ASN B 1 129 ? -6.352 21.875 2.76 1 98.19 129 ASN B C 1
ATOM 3547 O O . ASN B 1 129 ? -6.352 21.453 1.607 1 98.19 129 ASN B O 1
ATOM 3551 N N . PRO B 1 130 ? -7.5 21.766 3.467 1 97.94 130 PRO B N 1
ATOM 3552 C CA . PRO B 1 130 ? -7.613 22.312 4.82 1 97.94 130 PRO B CA 1
ATOM 3553 C C . PRO B 1 130 ? -6.836 21.5 5.855 1 97.94 130 PRO B C 1
ATOM 3555 O O . PRO B 1 130 ? -6.496 20.344 5.605 1 97.94 130 PRO B O 1
ATOM 3558 N N . ASN B 1 131 ? -6.547 22.156 6.902 1 98.38 131 ASN B N 1
ATOM 3559 C CA . ASN B 1 131 ? -5.68 21.562 7.906 1 98.38 131 ASN B CA 1
ATOM 3560 C C . ASN B 1 131 ? -6.445 20.578 8.797 1 98.38 131 ASN B C 1
ATOM 3562 O O . ASN B 1 131 ? -7.555 20.875 9.234 1 98.38 131 ASN B O 1
ATOM 3566 N N . ASN B 1 132 ? -6.027 19.422 8.992 1 97.94 132 ASN B N 1
ATOM 3567 C CA . ASN B 1 132 ? -6.445 18.469 10.016 1 97.94 132 ASN B CA 1
ATOM 3568 C C . ASN B 1 132 ? -5.602 18.609 11.281 1 97.94 132 ASN B C 1
ATOM 3570 O O . ASN B 1 132 ? -4.383 18.453 11.242 1 97.94 132 ASN B O 1
ATOM 3574 N N . PRO B 1 133 ? -6.238 19.047 12.336 1 97.94 133 PRO B N 1
ATOM 3575 C CA . PRO B 1 133 ? -7.641 18.812 12.688 1 97.94 133 PRO B CA 1
ATOM 3576 C C . PRO B 1 133 ? -8.477 20.094 12.68 1 97.94 133 PRO B C 1
ATOM 3578 O O . PRO B 1 133 ? -9.68 20.062 12.953 1 97.94 133 PRO B O 1
ATOM 3581 N N . THR B 1 134 ? -7.902 21.25 12.359 1 97.94 134 THR B N 1
ATOM 3582 C CA . THR B 1 134 ? -8.57 22.516 12.633 1 97.94 134 THR B CA 1
ATOM 3583 C C . THR B 1 134 ? -9.602 22.828 11.555 1 97.94 134 THR B C 1
ATOM 3585 O O . THR B 1 134 ? -10.453 23.688 11.734 1 97.94 134 THR B O 1
ATOM 3588 N N . GLY B 1 135 ? -9.414 22.141 10.398 1 98 135 GLY B N 1
ATOM 3589 C CA . GLY B 1 135 ? -10.312 22.406 9.289 1 98 135 GLY B CA 1
ATOM 3590 C C . GLY B 1 135 ? -10.023 23.719 8.594 1 98 135 GLY B C 1
ATOM 3591 O O . GLY B 1 135 ? -10.75 24.125 7.68 1 98 135 GLY B O 1
ATOM 3592 N N . THR B 1 136 ? -8.984 24.391 8.961 1 96.81 136 THR B N 1
ATOM 3593 C CA . THR B 1 136 ? -8.672 25.75 8.547 1 96.81 136 THR B CA 1
ATOM 3594 C C . THR B 1 136 ? -8.195 25.781 7.098 1 96.81 136 THR B C 1
ATOM 3596 O O . THR B 1 136 ? -7.367 24.969 6.691 1 96.81 136 THR B O 1
ATOM 3599 N N . LEU B 1 137 ? -8.734 26.688 6.383 1 96.56 137 LEU B N 1
ATOM 3600 C CA . LEU B 1 137 ? -8.32 26.953 5.004 1 96.56 137 LEU B CA 1
ATOM 3601 C C . LEU B 1 137 ? -7.082 27.844 4.965 1 96.56 137 LEU B C 1
ATOM 3603 O O . LEU B 1 137 ? -6.938 28.75 5.785 1 96.56 137 LEU B O 1
ATOM 3607 N N . ILE B 1 138 ? -6.23 27.516 4.066 1 98.06 138 ILE B N 1
ATOM 3608 C CA . ILE B 1 138 ? -5.172 28.438 3.658 1 98.06 138 ILE B CA 1
ATOM 3609 C C . ILE B 1 138 ? -5.52 29.062 2.311 1 98.06 138 ILE B C 1
ATOM 3611 O O . ILE B 1 138 ? -5.625 28.359 1.301 1 98.06 138 ILE B O 1
ATOM 3615 N N . PRO B 1 139 ? -5.75 30.406 2.324 1 96.88 139 PRO B N 1
ATOM 3616 C CA . PRO B 1 139 ? -6.09 31.047 1.049 1 96.88 139 PRO B CA 1
ATOM 3617 C C . PRO B 1 139 ? -5.055 30.781 -0.041 1 96.88 139 PRO B C 1
ATOM 3619 O O . PRO B 1 139 ? -3.854 30.75 0.238 1 96.88 139 PRO B O 1
ATOM 3622 N N . LYS B 1 140 ? -5.547 30.516 -1.247 1 97.88 140 LYS B N 1
ATOM 3623 C CA . LYS B 1 140 ? -4.695 30.203 -2.393 1 97.88 140 LYS B CA 1
ATOM 3624 C C . LYS B 1 140 ? -3.596 31.25 -2.559 1 97.88 140 LYS B C 1
ATOM 3626 O O . LYS B 1 140 ? -2.439 30.906 -2.818 1 97.88 140 LYS B O 1
ATOM 3631 N N . ASP B 1 141 ? -3.869 32.469 -2.504 1 97.62 141 ASP B N 1
ATOM 3632 C CA . ASP B 1 141 ? -2.893 33.531 -2.68 1 97.62 141 ASP B CA 1
ATOM 3633 C C . ASP B 1 141 ? -1.782 33.469 -1.636 1 97.62 141 ASP B C 1
ATOM 3635 O O . ASP B 1 141 ? -0.636 33.812 -1.907 1 97.62 141 ASP B O 1
ATOM 3639 N N . VAL B 1 142 ? -2.15 33 -0.464 1 98.12 142 VAL B N 1
ATOM 3640 C CA . VAL B 1 142 ? -1.147 32.844 0.584 1 98.12 142 VAL B CA 1
ATOM 3641 C C . VAL B 1 142 ? -0.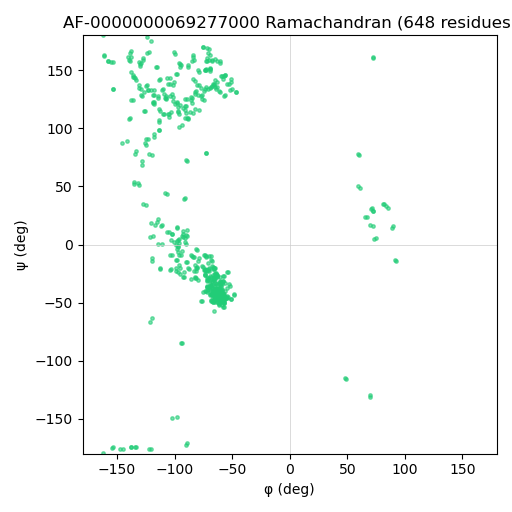189 31.719 0.219 1 98.12 142 VAL B C 1
ATOM 3643 O O . VAL B 1 142 ? 1.026 31.859 0.376 1 98.12 142 VAL B O 1
ATOM 3646 N N . ILE B 1 143 ? -0.706 30.656 -0.258 1 98.75 143 ILE B N 1
ATOM 3647 C CA . ILE B 1 143 ? 0.132 29.531 -0.684 1 98.75 143 ILE B CA 1
ATOM 3648 C C . ILE B 1 143 ? 1.067 29.984 -1.802 1 98.75 143 ILE B C 1
ATOM 3650 O O . ILE B 1 143 ? 2.268 29.703 -1.771 1 98.75 143 ILE B O 1
ATOM 3654 N N . ILE B 1 144 ? 0.552 30.672 -2.74 1 98.38 144 ILE B N 1
ATOM 3655 C CA . ILE B 1 144 ? 1.342 31.172 -3.857 1 98.38 144 ILE B CA 1
ATOM 3656 C C . ILE B 1 144 ? 2.404 32.156 -3.344 1 98.38 144 ILE B C 1
ATOM 3658 O O . ILE B 1 144 ? 3.557 32.094 -3.779 1 98.38 144 ILE B O 1
ATOM 3662 N N . LYS B 1 145 ? 2.006 32.969 -2.445 1 98.12 145 LYS B N 1
ATOM 3663 C CA . LYS B 1 145 ? 2.947 33.938 -1.847 1 98.12 145 LYS B CA 1
ATOM 3664 C C . LYS B 1 145 ? 4.113 33.188 -1.19 1 98.12 145 LYS B C 1
ATOM 3666 O O . LYS B 1 145 ? 5.273 33.562 -1.387 1 98.12 145 LYS B O 1
ATOM 3671 N N . ILE B 1 146 ? 3.836 32.188 -0.492 1 98.5 146 ILE B N 1
ATOM 3672 C CA . ILE B 1 146 ? 4.875 31.438 0.2 1 98.5 146 ILE B CA 1
ATOM 3673 C C . ILE B 1 146 ? 5.773 30.75 -0.82 1 98.5 146 ILE B C 1
ATOM 3675 O O . ILE B 1 146 ? 7 30.812 -0.724 1 98.5 146 ILE B O 1
ATOM 3679 N N . ALA B 1 147 ? 5.164 30.141 -1.755 1 98.56 147 ALA B N 1
ATOM 3680 C CA . ALA B 1 147 ? 5.93 29.438 -2.781 1 98.56 147 ALA B CA 1
ATOM 3681 C C . ALA B 1 147 ? 6.828 30.406 -3.549 1 98.56 147 ALA B C 1
ATOM 3683 O O . ALA B 1 147 ? 7.973 30.062 -3.877 1 98.56 147 ALA B O 1
ATOM 3684 N N . THR B 1 148 ? 6.352 31.531 -3.83 1 98 148 THR B N 1
ATOM 3685 C CA . THR B 1 148 ? 7.098 32.531 -4.582 1 98 148 THR B CA 1
ATOM 3686 C C . THR B 1 148 ? 8.219 33.125 -3.73 1 98 148 THR B C 1
ATOM 3688 O O . THR B 1 148 ? 9.312 33.375 -4.23 1 98 148 THR B O 1
ATOM 3691 N N . ALA B 1 149 ? 7.977 33.281 -2.549 1 97.19 149 ALA B N 1
ATOM 3692 C CA . ALA B 1 149 ? 8.953 33.906 -1.649 1 97.19 149 ALA B CA 1
ATOM 3693 C C . ALA B 1 149 ? 10.102 32.938 -1.348 1 97.19 149 ALA B C 1
ATOM 3695 O O . ALA B 1 149 ? 11.188 33.375 -0.958 1 97.19 149 ALA B O 1
ATOM 3696 N N . CYS B 1 150 ? 9.805 31.703 -1.539 1 97.44 150 CYS B N 1
ATOM 3697 C CA . CYS B 1 150 ? 10.805 30.703 -1.176 1 97.44 150 CYS B CA 1
ATOM 3698 C C . CYS B 1 150 ? 11.062 29.734 -2.332 1 97.44 150 CYS B C 1
ATOM 3700 O O . CYS B 1 150 ? 10.852 28.531 -2.203 1 97.44 150 CYS B O 1
ATOM 3702 N N . PRO B 1 151 ? 11.711 30.219 -3.33 1 95.44 151 PRO B N 1
ATOM 3703 C CA . PRO B 1 151 ? 11.828 29.406 -4.543 1 95.44 151 PRO B CA 1
ATOM 3704 C C . PRO B 1 151 ? 12.75 28.203 -4.359 1 95.44 151 PRO B C 1
ATOM 3706 O O . PRO B 1 151 ? 12.664 27.234 -5.121 1 95.44 151 PRO B O 1
ATOM 3709 N N . ASN B 1 152 ? 13.57 28.188 -3.32 1 96.56 152 ASN B N 1
ATOM 3710 C CA . ASN B 1 152 ? 14.516 27.078 -3.125 1 96.56 152 ASN B CA 1
ATOM 3711 C C . ASN B 1 152 ? 14.031 26.125 -2.047 1 96.56 152 ASN B C 1
ATOM 3713 O O . ASN B 1 152 ? 14.758 25.203 -1.658 1 96.56 152 ASN B O 1
ATOM 3717 N N . VAL B 1 153 ? 12.898 26.375 -1.547 1 98.5 153 VAL B N 1
ATOM 3718 C CA . VAL B 1 153 ? 12.289 25.547 -0.512 1 98.5 153 VAL B CA 1
ATOM 3719 C C . VAL B 1 153 ? 11.109 24.781 -1.101 1 98.5 153 VAL B C 1
ATOM 3721 O O . VAL B 1 153 ? 10.25 25.359 -1.769 1 98.5 153 VAL B O 1
ATOM 3724 N N . ALA B 1 154 ? 11.102 23.5 -0.883 1 98.75 154 ALA B N 1
ATOM 3725 C CA . ALA B 1 154 ? 9.953 22.719 -1.316 1 98.75 154 ALA B CA 1
ATOM 3726 C C . ALA B 1 154 ? 8.711 23.062 -0.503 1 98.75 154 ALA B C 1
ATOM 3728 O O . ALA B 1 154 ? 8.789 23.266 0.709 1 98.75 154 ALA B O 1
ATOM 3729 N N . ILE B 1 155 ? 7.629 23.219 -1.203 1 98.88 155 ILE B N 1
ATOM 3730 C CA . ILE B 1 155 ? 6.348 23.484 -0.561 1 98.88 155 ILE B CA 1
ATOM 3731 C C . ILE B 1 155 ? 5.41 22.297 -0.771 1 98.88 155 ILE B C 1
ATOM 3733 O O . ILE B 1 155 ? 4.934 22.062 -1.884 1 98.88 155 ILE B O 1
ATOM 3737 N N . LEU B 1 156 ? 5.18 21.547 0.276 1 98.88 156 LEU B N 1
ATOM 3738 C CA . LEU B 1 156 ? 4.203 20.469 0.251 1 98.88 156 LEU B CA 1
ATOM 3739 C C . LEU B 1 156 ? 2.809 20.984 0.592 1 98.88 156 LEU B C 1
ATOM 3741 O O . LEU B 1 156 ? 2.58 21.484 1.695 1 98.88 156 LEU B O 1
ATOM 3745 N N . VAL B 1 157 ? 1.974 20.922 -0.32 1 98.88 157 VAL B N 1
ATOM 3746 C CA . VAL B 1 157 ? 0.572 21.25 -0.082 1 98.88 157 VAL B CA 1
ATOM 3747 C C . VAL B 1 157 ? -0.26 19.969 -0.05 1 98.88 157 VAL B C 1
ATOM 3749 O O . VAL B 1 157 ? -0.426 19.297 -1.074 1 98.88 157 VAL B O 1
ATOM 3752 N N . ASP B 1 158 ? -0.752 19.672 1.096 1 98.75 158 ASP B N 1
ATOM 3753 C CA . ASP B 1 158 ? -1.594 18.5 1.266 1 98.75 158 ASP B CA 1
ATOM 3754 C C . ASP B 1 158 ? -3.068 18.844 1.068 1 98.75 158 ASP B C 1
ATOM 3756 O O . ASP B 1 158 ? -3.682 19.484 1.924 1 98.75 158 ASP B O 1
ATOM 3760 N N . GLU B 1 159 ? -3.596 18.406 0.02 1 98.62 159 GLU B N 1
ATOM 3761 C CA . GLU B 1 159 ? -4.984 18.672 -0.347 1 98.62 159 GLU B CA 1
ATOM 3762 C C . GLU B 1 159 ? -5.836 17.406 -0.202 1 98.62 159 GLU B C 1
ATOM 3764 O O . GLU B 1 159 ? -6.691 17.125 -1.045 1 98.62 159 GLU B O 1
ATOM 3769 N N . CYS B 1 160 ? -5.625 16.734 0.903 1 97.31 160 CYS B N 1
ATOM 3770 C CA . CYS B 1 160 ? -6.312 15.492 1.218 1 97.31 160 CYS B CA 1
ATOM 3771 C C . CYS B 1 160 ? -7.824 15.688 1.221 1 97.31 160 CYS B C 1
ATOM 3773 O O . CYS B 1 160 ? -8.578 14.773 0.873 1 97.31 160 CYS B O 1
ATOM 3775 N N . TYR B 1 161 ? -8.336 16.891 1.587 1 98.12 161 TYR B N 1
ATOM 3776 C CA . TYR B 1 161 ? -9.758 17.156 1.751 1 98.12 161 TYR B CA 1
ATOM 3777 C C . TYR B 1 161 ? -10.25 18.172 0.734 1 98.12 161 TYR B C 1
ATOM 3779 O O . TYR B 1 161 ? -11.305 18.781 0.911 1 98.12 161 TYR B O 1
ATOM 3787 N N . PHE B 1 162 ? -9.531 18.391 -0.372 1 95.12 162 PHE B N 1
ATOM 3788 C CA . PHE B 1 162 ? -9.773 19.531 -1.264 1 95.12 162 PHE B CA 1
ATOM 3789 C C . PHE B 1 162 ? -11.172 19.438 -1.872 1 95.12 162 PHE B C 1
ATOM 3791 O O . PHE B 1 162 ? -11.766 20.469 -2.215 1 95.12 162 PHE B O 1
ATOM 3798 N N . GLU B 1 163 ? -11.727 18.219 -1.991 1 97.44 163 GLU B N 1
ATOM 3799 C CA . GLU B 1 163 ? -13.031 18.062 -2.633 1 97.44 163 GLU B CA 1
ATOM 3800 C C . GLU B 1 163 ? -14.125 18.75 -1.826 1 97.44 163 GLU B C 1
ATOM 3802 O O . GLU B 1 163 ? -15.188 19.078 -2.363 1 97.44 163 GLU B O 1
ATOM 3807 N N . PHE B 1 164 ? -13.875 18.984 -0.585 1 98.06 164 PHE B N 1
ATOM 3808 C CA . PHE B 1 164 ? -14.852 19.641 0.272 1 98.06 164 PHE B CA 1
ATOM 3809 C C . PHE B 1 164 ? -14.742 21.156 0.156 1 98.06 164 PHE B C 1
ATOM 3811 O O . PHE B 1 164 ? -15.586 21.891 0.678 1 98.06 164 PHE B O 1
ATOM 3818 N N . MET B 1 165 ? -13.727 21.578 -0.499 1 97.75 165 MET B N 1
ATOM 3819 C CA . MET B 1 165 ? -13.5 23.016 -0.64 1 97.75 165 MET B CA 1
ATOM 3820 C C . MET B 1 165 ? -13.969 23.5 -2.004 1 97.75 165 MET B C 1
ATOM 3822 O O . MET B 1 165 ? -14.273 22.703 -2.889 1 97.75 165 MET B O 1
ATOM 3826 N N . ASP B 1 166 ? -14.086 24.859 -2.102 1 96.06 166 ASP B N 1
ATOM 3827 C CA . ASP B 1 166 ? -14.273 25.453 -3.418 1 96.06 166 ASP B CA 1
ATOM 3828 C C . ASP B 1 166 ? -13.141 25.062 -4.367 1 96.06 166 ASP B C 1
ATOM 3830 O O . ASP B 1 166 ? -11.969 25.156 -4.012 1 96.06 166 ASP B O 1
ATOM 3834 N N . PRO B 1 167 ? -13.547 24.562 -5.516 1 93.69 167 PRO B N 1
ATOM 3835 C CA . PRO B 1 167 ? -12.547 24.078 -6.469 1 93.69 167 PRO B CA 1
ATOM 3836 C C . PRO B 1 167 ? -11.484 25.125 -6.793 1 93.69 167 PRO B C 1
ATOM 3838 O O . PRO B 1 167 ? -10.375 24.781 -7.203 1 93.69 167 PRO B O 1
ATOM 3841 N N . SER B 1 168 ? -11.742 26.375 -6.637 1 94.94 168 SER B N 1
ATOM 3842 C CA . SER B 1 168 ? -10.797 27.438 -6.965 1 94.94 168 SER B CA 1
ATOM 3843 C C . SER B 1 168 ? -9.68 27.531 -5.934 1 94.94 168 SER B C 1
ATOM 3845 O O . SER B 1 168 ? -8.656 28.188 -6.168 1 94.94 168 SER B O 1
ATOM 3847 N N . THR B 1 169 ? -9.82 26.812 -4.855 1 96.12 169 THR B N 1
ATOM 3848 C CA . THR B 1 169 ? -8.867 26.938 -3.762 1 96.12 169 THR B CA 1
ATOM 3849 C C . THR B 1 169 ? -7.617 26.109 -4.035 1 96.12 169 THR B C 1
ATOM 3851 O O . THR B 1 169 ? -6.57 26.328 -3.424 1 96.12 169 THR B O 1
ATOM 3854 N N . THR B 1 170 ? -7.695 25.141 -4.906 1 97.75 170 THR B N 1
ATOM 3855 C CA . THR B 1 170 ? -6.574 24.25 -5.168 1 97.75 170 THR B CA 1
ATOM 3856 C C . THR B 1 170 ? -5.445 24.984 -5.883 1 97.75 170 THR B C 1
ATOM 3858 O O . THR B 1 170 ? -5.695 25.953 -6.613 1 97.75 170 THR B O 1
ATOM 3861 N N . VAL B 1 171 ? -4.184 24.5 -5.672 1 98.31 171 VAL B N 1
ATOM 3862 C CA . VAL B 1 171 ? -3.035 25.156 -6.293 1 98.31 171 VAL B CA 1
ATOM 3863 C C . VAL B 1 171 ? -2.426 24.234 -7.348 1 98.31 171 VAL B C 1
ATOM 3865 O O . VAL B 1 171 ? -1.311 24.469 -7.816 1 98.31 171 VAL B O 1
ATOM 3868 N N . VAL B 1 172 ? -3.154 23.219 -7.77 1 98.12 172 VAL B N 1
ATOM 3869 C CA . VAL B 1 172 ? -2.598 22.234 -8.703 1 98.12 172 VAL B CA 1
ATOM 3870 C C . VAL B 1 172 ? -2.287 22.922 -10.031 1 98.12 172 VAL B C 1
ATOM 3872 O O . VAL B 1 172 ? -1.373 22.516 -10.75 1 98.12 172 VAL B O 1
ATOM 3875 N N . HIS B 1 173 ? -2.984 23.922 -10.406 1 97.56 173 HIS B N 1
ATOM 3876 C CA . HIS B 1 173 ? -2.797 24.578 -11.695 1 97.56 173 HIS B CA 1
ATOM 3877 C C . HIS B 1 173 ? -1.624 25.547 -11.656 1 97.56 173 HIS B C 1
ATOM 3879 O O . HIS B 1 173 ? -1.253 26.125 -12.68 1 97.56 173 HIS B O 1
ATOM 3885 N N . GLU B 1 174 ? -1.009 25.734 -10.438 1 98.12 174 GLU B N 1
ATOM 3886 C CA . GLU B 1 174 ? 0.111 26.656 -10.281 1 98.12 174 GLU B CA 1
ATOM 3887 C C . GLU B 1 174 ? 1.446 25.922 -10.352 1 98.12 174 GLU B C 1
ATOM 3889 O O . GLU B 1 174 ? 2.506 26.547 -10.383 1 98.12 174 GLU B O 1
ATOM 3894 N N . VAL B 1 175 ? 1.444 24.562 -10.508 1 98 175 VAL B N 1
ATOM 3895 C CA . VAL B 1 175 ? 2.666 23.797 -10.305 1 98 175 VAL B CA 1
ATOM 3896 C C . VAL B 1 175 ? 3.619 24.016 -11.477 1 98 175 VAL B C 1
ATOM 3898 O O . VAL B 1 175 ? 4.836 23.891 -11.328 1 98 175 VAL B O 1
ATOM 3901 N N . ALA B 1 176 ? 3.141 24.344 -12.656 1 95.38 176 ALA B N 1
ATOM 3902 C CA . ALA B 1 176 ? 4.008 24.609 -13.797 1 95.38 176 ALA B CA 1
ATOM 3903 C C . ALA B 1 176 ? 4.801 25.906 -13.594 1 95.38 176 ALA B C 1
ATOM 3905 O O . ALA B 1 176 ? 5.98 25.969 -13.945 1 95.38 176 ALA B O 1
ATOM 3906 N N . ALA B 1 177 ? 4.215 26.891 -12.984 1 96.75 177 ALA B N 1
ATOM 3907 C CA . ALA B 1 177 ? 4.84 28.188 -12.773 1 96.75 177 ALA B CA 1
ATOM 3908 C C . ALA B 1 177 ? 5.637 28.219 -11.469 1 96.75 177 ALA B C 1
ATOM 3910 O O . ALA B 1 177 ? 6.52 29.047 -11.289 1 96.75 177 ALA B O 1
ATOM 3911 N N . LEU B 1 178 ? 5.34 27.344 -10.594 1 98.25 178 LEU B N 1
ATOM 3912 C CA . LEU B 1 178 ? 6.008 27.234 -9.297 1 98.25 178 LEU B CA 1
ATOM 3913 C C . LEU B 1 178 ? 6.555 25.828 -9.07 1 98.25 178 LEU B C 1
ATOM 3915 O O . LEU B 1 178 ? 5.938 25.031 -8.375 1 98.25 178 LEU B O 1
ATOM 3919 N N . PRO B 1 179 ? 7.723 25.625 -9.523 1 96.69 179 PRO B N 1
ATOM 3920 C CA . PRO B 1 179 ? 8.266 24.266 -9.555 1 96.69 179 PRO B CA 1
ATOM 3921 C C . PRO B 1 179 ? 8.578 23.719 -8.156 1 96.69 179 PRO B C 1
ATOM 3923 O O . PRO B 1 179 ? 8.844 22.531 -7.996 1 96.69 179 PRO B O 1
ATOM 3926 N N . ASN B 1 180 ? 8.516 24.578 -7.125 1 98.44 180 ASN B N 1
ATOM 3927 C CA . ASN B 1 180 ? 8.766 24.078 -5.773 1 98.44 180 ASN B CA 1
ATOM 3928 C C . ASN B 1 180 ? 7.477 23.625 -5.098 1 98.44 180 ASN B C 1
ATOM 3930 O O . ASN B 1 180 ? 7.496 23.203 -3.939 1 98.44 180 ASN B O 1
ATOM 3934 N N . LEU B 1 181 ? 6.355 23.719 -5.848 1 98.56 181 LEU B N 1
ATOM 3935 C CA . LEU B 1 181 ? 5.074 23.266 -5.328 1 98.56 181 LEU B CA 1
ATOM 3936 C C . LEU B 1 181 ? 4.895 21.766 -5.57 1 98.56 181 LEU B C 1
ATOM 3938 O O . LEU B 1 181 ? 5.047 21.297 -6.699 1 98.56 181 LEU B O 1
ATOM 3942 N N . LEU B 1 182 ? 4.59 21.016 -4.52 1 98.88 182 LEU B N 1
ATOM 3943 C CA . LEU B 1 182 ? 4.227 19.609 -4.555 1 98.88 182 LEU B CA 1
ATOM 3944 C C . LEU B 1 182 ? 2.906 19.359 -3.834 1 98.88 182 LEU B C 1
ATOM 3946 O O . LEU B 1 182 ? 2.811 19.562 -2.623 1 98.88 182 LEU B O 1
ATOM 3950 N N . VAL B 1 183 ? 1.928 18.938 -4.59 1 98.88 183 VAL B N 1
ATOM 3951 C CA . VAL B 1 183 ? 0.576 18.797 -4.059 1 98.88 183 VAL B CA 1
ATOM 3952 C C . VAL B 1 183 ? 0.234 17.312 -3.902 1 98.88 183 VAL B C 1
ATOM 3954 O O . VAL B 1 183 ? 0.356 16.547 -4.855 1 98.88 183 VAL B O 1
ATOM 3957 N N . CYS B 1 184 ? -0.183 16.922 -2.695 1 98.69 184 CYS B N 1
ATOM 3958 C CA . CYS B 1 184 ? -0.589 15.555 -2.42 1 98.69 184 CYS B CA 1
ATOM 3959 C C . CYS B 1 184 ? -2.105 15.445 -2.295 1 98.69 184 CYS B C 1
ATOM 3961 O O . CYS B 1 184 ? -2.744 16.312 -1.688 1 98.69 184 CYS B O 1
ATOM 3963 N N . ARG B 1 185 ? -2.66 14.391 -2.869 1 98.44 185 ARG B N 1
ATOM 3964 C CA . ARG B 1 185 ? -4.082 14.078 -2.779 1 98.44 185 ARG B CA 1
ATOM 3965 C C . ARG B 1 185 ? -4.301 12.586 -2.568 1 98.44 185 ARG B C 1
ATOM 3967 O O . ARG B 1 185 ? -3.359 11.797 -2.668 1 98.44 185 ARG B O 1
ATOM 3974 N N . THR B 1 186 ? -5.484 12.219 -2.162 1 97.75 186 THR B N 1
ATOM 3975 C CA . THR B 1 186 ? -5.77 10.836 -1.787 1 97.75 186 THR B CA 1
ATOM 3976 C C . THR B 1 186 ? -7.125 10.398 -2.328 1 97.75 186 THR B C 1
ATOM 3978 O O . THR B 1 186 ? -7.965 11.234 -2.664 1 97.75 186 THR B O 1
ATOM 3981 N N . PHE B 1 187 ? -7.34 9.117 -2.404 1 98.06 187 PHE B N 1
ATOM 3982 C CA . PHE B 1 187 ? -8.641 8.539 -2.719 1 98.06 187 PHE B CA 1
ATOM 3983 C C . PHE B 1 187 ? -9.289 7.953 -1.469 1 98.06 187 PHE B C 1
ATOM 3985 O O . PHE B 1 187 ? -10.32 7.285 -1.553 1 98.06 187 PHE B O 1
ATOM 3992 N N . SER B 1 188 ? -8.742 8.227 -0.314 1 96.56 188 SER B N 1
ATOM 3993 C CA . SER B 1 188 ? -9.148 7.59 0.934 1 96.56 188 SER B CA 1
ATOM 3994 C C . SER B 1 188 ? -10.383 8.258 1.526 1 96.56 188 SER B C 1
ATOM 3996 O O . SER B 1 188 ? -11.094 7.66 2.332 1 96.56 188 SER B O 1
ATOM 3998 N N . LYS B 1 189 ? -10.562 9.555 1.229 1 96.75 189 LYS B N 1
ATOM 3999 C CA . LYS B 1 189 ? -11.602 10.328 1.906 1 96.75 189 LYS B CA 1
ATOM 4000 C C . LYS B 1 189 ? -12.891 10.344 1.094 1 96.75 189 LYS B C 1
ATOM 4002 O O . LYS B 1 189 ? -13.695 9.414 1.176 1 96.75 189 LYS B O 1
ATOM 4007 N N . THR B 1 190 ? -13.039 11.258 0.108 1 96.81 190 THR B N 1
ATOM 4008 C CA . THR B 1 190 ? -14.297 11.43 -0.611 1 96.81 190 THR B CA 1
ATOM 4009 C C . THR B 1 190 ? -14.547 10.242 -1.535 1 96.81 190 THR B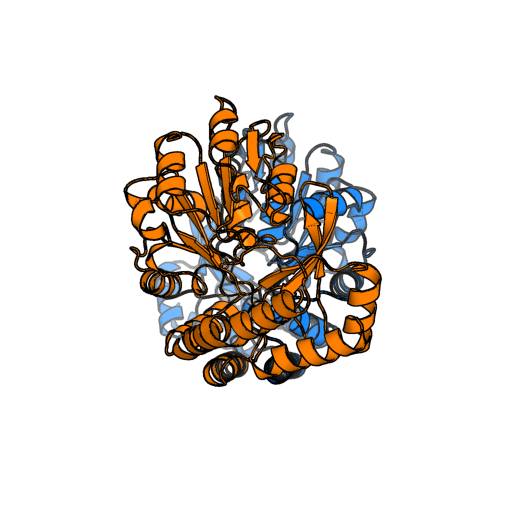 C 1
ATOM 4011 O O . THR B 1 190 ? -15.703 9.852 -1.758 1 96.81 190 THR B O 1
ATOM 4014 N N . TRP B 1 191 ? -13.484 9.617 -1.994 1 97.44 191 TRP B N 1
ATOM 4015 C CA . TRP B 1 191 ? -13.641 8.523 -2.945 1 97.44 191 TRP B CA 1
ATOM 4016 C C . TRP B 1 191 ? -13.945 7.215 -2.225 1 97.44 191 TRP B C 1
ATOM 4018 O O . TRP B 1 191 ? -14.414 6.254 -2.838 1 97.44 191 TRP B O 1
ATOM 4028 N N . GLY B 1 192 ? -13.602 7.098 -0.982 1 97.06 192 GLY B N 1
ATOM 4029 C CA . GLY B 1 192 ? -14.117 6.059 -0.102 1 97.06 192 GLY B CA 1
ATOM 4030 C C . GLY B 1 192 ? -13.367 4.746 -0.224 1 97.06 192 GLY B C 1
ATOM 4031 O O . GLY B 1 192 ? -13.945 3.674 -0.044 1 97.06 192 GLY B O 1
ATOM 4032 N N . ILE B 1 193 ? -12.078 4.809 -0.49 1 97.12 193 ILE B N 1
ATOM 4033 C CA . ILE B 1 193 ? -11.375 3.543 -0.645 1 97.12 193 ILE B CA 1
ATOM 4034 C C . ILE B 1 193 ? -10.047 3.594 0.109 1 97.12 193 ILE B C 1
ATOM 4036 O O . ILE B 1 193 ? -9 3.256 -0.443 1 97.12 193 ILE B O 1
ATOM 4040 N N . PRO B 1 194 ? -10.117 3.975 1.373 1 97.06 194 PRO B N 1
ATOM 4041 C CA . PRO B 1 194 ? -8.883 4.02 2.16 1 97.06 194 PRO B CA 1
ATOM 4042 C C . PRO B 1 194 ? -8.234 2.646 2.316 1 97.06 194 PRO B C 1
ATOM 4044 O O . PRO B 1 194 ? -7.016 2.551 2.5 1 97.06 194 PRO B O 1
ATOM 4047 N N . SER B 1 195 ? -9 1.526 2.242 1 97.56 195 SER B N 1
ATOM 4048 C CA . SER B 1 195 ? -8.5 0.168 2.432 1 97.56 195 SER B CA 1
ATOM 4049 C C . SER B 1 195 ? -7.527 -0.221 1.325 1 97.56 195 SER B C 1
ATOM 4051 O O . SER B 1 195 ? -6.742 -1.157 1.484 1 97.56 195 SER B O 1
ATOM 4053 N N . LEU B 1 196 ? -7.57 0.461 0.189 1 98.19 196 LEU B N 1
ATOM 4054 C CA . LEU B 1 196 ? -6.824 0.029 -0.989 1 98.19 196 LEU B CA 1
ATOM 4055 C C . LEU B 1 196 ? -5.523 0.809 -1.125 1 98.19 196 LEU B C 1
ATOM 4057 O O . LEU B 1 196 ? -4.625 0.4 -1.863 1 98.19 196 LEU B O 1
ATOM 4061 N N . ARG B 1 197 ? -5.379 1.914 -0.365 1 97.12 197 ARG B N 1
ATOM 4062 C CA . ARG B 1 197 ? -4.156 2.709 -0.278 1 97.12 197 ARG B CA 1
ATOM 4063 C C . ARG B 1 197 ? -3.77 3.266 -1.643 1 97.12 197 ARG B C 1
ATOM 4065 O O . ARG B 1 197 ? -2.818 2.789 -2.266 1 97.12 197 ARG B O 1
ATOM 4072 N N . LEU B 1 198 ? -4.426 4.297 -2.123 1 97.81 198 LEU B N 1
ATOM 4073 C CA . LEU B 1 198 ? -4.105 4.973 -3.373 1 97.81 198 LEU B CA 1
ATOM 4074 C C . LEU B 1 198 ? -4.168 6.488 -3.203 1 97.81 198 LEU B C 1
ATOM 4076 O O . LEU B 1 198 ? -5.129 7.016 -2.637 1 97.81 198 LEU B O 1
ATOM 4080 N N . GLY B 1 199 ? -3.145 7.156 -3.516 1 97.75 199 GLY B N 1
ATOM 4081 C CA . GLY B 1 199 ? -3.033 8.602 -3.588 1 97.75 199 GLY B CA 1
ATOM 4082 C C . GLY B 1 199 ? -2.254 9.078 -4.801 1 97.75 199 GLY B C 1
ATOM 4083 O O . GLY B 1 199 ? -1.985 8.305 -5.719 1 97.75 199 GLY B O 1
ATOM 4084 N N . TYR B 1 200 ? -2.016 10.375 -4.855 1 98.19 200 TYR B N 1
ATOM 4085 C CA . TYR B 1 200 ? -1.257 10.891 -5.988 1 98.19 200 TYR B CA 1
ATOM 4086 C C . TYR B 1 200 ? -0.618 12.234 -5.652 1 98.19 200 TYR B C 1
ATOM 4088 O O . TYR B 1 200 ? -0.98 12.867 -4.66 1 98.19 200 TYR B O 1
ATOM 4096 N N . LEU B 1 201 ? 0.367 12.523 -6.371 1 98.19 201 LEU B N 1
ATOM 4097 C CA . LEU B 1 201 ? 1.181 13.727 -6.242 1 98.19 201 LEU B CA 1
ATOM 4098 C C . LEU B 1 201 ? 1.2 14.516 -7.547 1 98.19 201 LEU B C 1
ATOM 4100 O O . LEU B 1 201 ? 1.328 13.93 -8.625 1 98.19 201 LEU B O 1
ATOM 4104 N N . ILE B 1 202 ? 0.99 15.828 -7.48 1 98.75 202 ILE B N 1
ATOM 4105 C CA . ILE B 1 202 ? 1.029 16.75 -8.617 1 98.75 202 ILE B CA 1
ATOM 4106 C C . ILE B 1 202 ? 2.129 17.781 -8.406 1 98.75 202 ILE B C 1
ATOM 4108 O O . ILE B 1 202 ? 2.209 18.406 -7.348 1 98.75 202 ILE B O 1
ATOM 4112 N N . SER B 1 203 ? 2.953 17.938 -9.352 1 98.81 203 SER B N 1
ATOM 4113 C CA . SER B 1 203 ? 4.035 18.922 -9.352 1 98.81 203 SER B CA 1
ATOM 4114 C C . SER B 1 203 ? 4.562 19.172 -10.758 1 98.81 203 SER B C 1
ATOM 4116 O O . SER B 1 203 ? 3.994 18.672 -11.734 1 98.81 203 SER B O 1
ATOM 4118 N N . ALA B 1 204 ? 5.582 20.062 -10.844 1 98.25 204 ALA B N 1
ATOM 4119 C CA . ALA B 1 204 ? 6.266 20.25 -12.117 1 98.25 204 ALA B CA 1
ATOM 4120 C C . ALA B 1 204 ? 6.828 18.938 -12.641 1 98.25 204 ALA B C 1
ATOM 4122 O O . ALA B 1 204 ? 7.176 18.047 -11.859 1 98.25 204 ALA B O 1
ATOM 4123 N N . LYS B 1 205 ? 6.816 18.797 -13.969 1 97.19 205 LYS B N 1
ATOM 4124 C CA . LYS B 1 205 ? 7.27 17.578 -14.641 1 97.19 205 LYS B CA 1
ATOM 4125 C C . LYS B 1 205 ? 8.625 17.125 -14.102 1 97.19 205 LYS B C 1
ATOM 4127 O O . LYS B 1 205 ? 8.844 15.93 -13.875 1 97.19 205 LYS B O 1
ATOM 4132 N N . GLU B 1 206 ? 9.562 18.031 -13.898 1 96.88 206 GLU B N 1
ATOM 4133 C CA . GLU B 1 206 ? 10.914 17.703 -13.453 1 96.88 206 GLU B CA 1
ATOM 4134 C C . GLU B 1 206 ? 10.891 17.031 -12.078 1 96.88 206 GLU B C 1
ATOM 4136 O O . GLU B 1 206 ? 11.664 16.109 -11.82 1 96.88 206 GLU B O 1
ATOM 4141 N N . ASN B 1 207 ? 10.016 17.562 -11.18 1 97.31 207 ASN B N 1
ATOM 4142 C CA . ASN B 1 207 ? 9.859 16.953 -9.867 1 97.31 207 ASN B CA 1
ATOM 4143 C C . ASN B 1 207 ? 9.305 15.531 -9.969 1 97.31 207 ASN B C 1
ATOM 4145 O O . ASN B 1 207 ? 9.789 14.617 -9.297 1 97.31 207 ASN B O 1
ATOM 4149 N N . ILE B 1 208 ? 8.25 15.344 -10.797 1 97.62 208 ILE B N 1
ATOM 4150 C CA . ILE B 1 208 ? 7.602 14.055 -10.969 1 97.62 208 ILE B CA 1
ATOM 4151 C C . ILE B 1 208 ? 8.602 13.039 -11.523 1 97.62 208 ILE B C 1
ATOM 4153 O O . ILE B 1 208 ? 8.664 11.898 -11.055 1 97.62 208 ILE B O 1
ATOM 4157 N N . ASP B 1 209 ? 9.406 13.43 -12.508 1 94.75 209 ASP B N 1
ATOM 4158 C CA . ASP B 1 209 ? 10.445 12.562 -13.062 1 94.75 209 ASP B CA 1
ATOM 4159 C C . ASP B 1 209 ? 11.422 12.117 -11.984 1 94.75 209 ASP B C 1
ATOM 4161 O O . ASP B 1 209 ? 11.766 10.93 -11.906 1 94.75 209 ASP B O 1
ATOM 4165 N N . ALA B 1 210 ? 11.805 13.055 -11.117 1 93 210 ALA B N 1
ATOM 4166 C CA . ALA B 1 210 ? 12.766 12.75 -10.062 1 93 210 ALA B CA 1
ATOM 4167 C C . ALA B 1 210 ? 12.148 11.82 -9.016 1 93 210 ALA B C 1
ATOM 4169 O O . ALA B 1 210 ? 12.773 10.844 -8.594 1 93 210 ALA B O 1
ATOM 4170 N N . LEU B 1 211 ? 10.93 12.117 -8.68 1 94 211 LEU B N 1
ATOM 4171 C CA . LEU B 1 211 ? 10.258 11.336 -7.645 1 94 211 LEU B CA 1
ATOM 4172 C C . LEU B 1 211 ? 9.953 9.93 -8.141 1 94 211 LEU B C 1
ATOM 4174 O O . LEU B 1 211 ? 9.977 8.969 -7.367 1 94 211 LEU B O 1
ATOM 4178 N N . THR B 1 212 ? 9.625 9.781 -9.414 1 90.62 212 THR B N 1
ATOM 4179 C CA . THR B 1 212 ? 9.32 8.492 -10.016 1 90.62 212 THR B CA 1
ATOM 4180 C C . THR B 1 212 ? 10.547 7.578 -9.984 1 90.62 212 THR B C 1
ATOM 4182 O O . THR B 1 212 ? 10.414 6.355 -9.891 1 90.62 212 THR B O 1
ATOM 4185 N N . CYS B 1 213 ? 11.75 8.109 -9.984 1 85.44 213 CYS B N 1
ATOM 4186 C CA . CYS B 1 213 ? 12.984 7.34 -9.969 1 85.44 213 CYS B CA 1
ATOM 4187 C C . CYS B 1 213 ? 13.227 6.734 -8.594 1 85.44 213 CYS B C 1
ATOM 4189 O O . CYS B 1 213 ? 13.977 5.762 -8.461 1 85.44 213 CYS B O 1
ATOM 4191 N N . VAL B 1 214 ? 12.633 7.281 -7.594 1 84.62 214 VAL B N 1
ATOM 4192 C CA . VAL B 1 214 ? 12.852 6.852 -6.215 1 84.62 214 VAL B CA 1
ATOM 4193 C C . VAL B 1 214 ? 11.805 5.805 -5.828 1 84.62 214 VAL B C 1
ATOM 4195 O O . VAL B 1 214 ? 12.102 4.883 -5.062 1 84.62 214 VAL B O 1
ATOM 4198 N N . ARG B 1 215 ? 10.68 5.914 -6.465 1 80 215 ARG B N 1
ATOM 4199 C CA . ARG B 1 215 ? 9.586 5.004 -6.117 1 80 215 ARG B CA 1
ATOM 4200 C C . ARG B 1 215 ? 9.789 3.643 -6.77 1 80 215 ARG B C 1
ATOM 4202 O O . ARG B 1 215 ? 10.43 3.537 -7.816 1 80 215 ARG B O 1
ATOM 4209 N N . GLY B 1 216 ? 9.281 2.574 -6.09 1 75.69 216 GLY B N 1
ATOM 4210 C CA . GLY B 1 216 ? 9.336 1.241 -6.672 1 75.69 216 GLY B CA 1
ATOM 4211 C C . GLY B 1 216 ? 8.375 1.052 -7.828 1 75.69 216 GLY B C 1
ATOM 4212 O O . GLY B 1 216 ? 7.414 1.81 -7.973 1 75.69 216 GLY B O 1
ATOM 4213 N N . PRO B 1 217 ? 8.664 0.117 -8.648 1 72.75 217 PRO B N 1
ATOM 4214 C CA . PRO B 1 217 ? 7.871 -0.122 -9.859 1 72.75 217 PRO B CA 1
ATOM 4215 C C . PRO B 1 217 ? 6.445 -0.573 -9.555 1 72.75 217 PRO B C 1
ATOM 4217 O O . PRO B 1 217 ? 5.539 -0.359 -10.359 1 72.75 217 PRO B O 1
ATOM 4220 N N . TYR B 1 218 ? 6.246 -1.184 -8.43 1 86.19 218 TYR B N 1
ATOM 4221 C CA . TYR B 1 218 ? 4.949 -1.786 -8.141 1 86.19 218 TYR B CA 1
ATOM 4222 C C . TYR B 1 218 ? 4.457 -1.377 -6.754 1 86.19 218 TYR B C 1
ATOM 4224 O O . TYR B 1 218 ? 3.967 -2.213 -5.992 1 86.19 218 TYR B O 1
ATOM 4232 N N . ASP B 1 219 ? 4.48 -0.181 -6.57 1 90.75 219 ASP B N 1
ATOM 4233 C CA . ASP B 1 219 ? 4.105 0.304 -5.246 1 90.75 219 ASP B CA 1
ATOM 4234 C C . ASP B 1 219 ? 2.596 0.203 -5.031 1 90.75 219 ASP B C 1
ATOM 4236 O O . ASP B 1 219 ? 2.129 0.11 -3.895 1 90.75 219 ASP B O 1
ATOM 4240 N N . ILE B 1 220 ? 1.894 0.225 -6.133 1 96.12 220 ILE B N 1
ATOM 4241 C CA . ILE B 1 220 ? 0.44 0.26 -6.023 1 96.12 220 ILE B CA 1
ATOM 4242 C C . ILE B 1 220 ? -0.135 -1.119 -6.34 1 96.12 220 ILE B C 1
ATOM 4244 O O . ILE B 1 220 ? 0.208 -1.722 -7.359 1 96.12 220 ILE B O 1
ATOM 4248 N N . ASN B 1 221 ? -0.994 -1.662 -5.441 1 97.81 221 ASN B N 1
ATOM 4249 C CA . ASN B 1 221 ? -1.658 -2.936 -5.699 1 97.81 221 ASN B CA 1
ATOM 4250 C C . ASN B 1 221 ? -2.686 -2.814 -6.82 1 97.81 221 ASN B C 1
ATOM 4252 O O . ASN B 1 221 ? -3.242 -1.738 -7.043 1 97.81 221 ASN B O 1
ATOM 4256 N N . GLN B 1 222 ? -2.861 -3.832 -7.5 1 98.25 222 GLN B N 1
ATOM 4257 C CA . GLN B 1 222 ? -3.701 -3.836 -8.688 1 98.25 222 GLN B CA 1
ATOM 4258 C C . GLN B 1 222 ? -5.16 -3.551 -8.336 1 98.25 222 GLN B C 1
ATOM 4260 O O . GLN B 1 222 ? -5.902 -2.99 -9.148 1 98.25 222 GLN B O 1
ATOM 4265 N N . LEU B 1 223 ? -5.613 -3.986 -7.184 1 98.62 223 LEU B N 1
ATOM 4266 C CA . LEU B 1 223 ? -7.016 -3.801 -6.828 1 98.62 223 LEU B CA 1
ATOM 4267 C C . LEU B 1 223 ? -7.336 -2.32 -6.637 1 98.62 223 LEU B C 1
ATOM 4269 O O . LEU B 1 223 ? -8.453 -1.882 -6.926 1 98.62 223 LEU B O 1
ATOM 4273 N N . ALA B 1 224 ? -6.371 -1.514 -6.195 1 98.44 224 ALA B N 1
ATOM 4274 C CA . ALA B 1 224 ? -6.551 -0.065 -6.148 1 98.44 224 ALA B CA 1
ATOM 4275 C C . ALA B 1 224 ? -6.777 0.504 -7.547 1 98.44 224 ALA B C 1
ATOM 4277 O O . ALA B 1 224 ? -7.637 1.367 -7.738 1 98.44 224 ALA B O 1
ATOM 4278 N N . VAL B 1 225 ? -6.023 0.003 -8.523 1 98.12 225 VAL B N 1
ATOM 4279 C CA . VAL B 1 225 ? -6.141 0.438 -9.914 1 98.12 225 VAL B CA 1
ATOM 4280 C C . VAL B 1 225 ? -7.535 0.104 -10.438 1 98.12 225 VAL B C 1
ATOM 4282 O O . VAL B 1 225 ? -8.219 0.967 -11 1 98.12 225 VAL B O 1
ATOM 4285 N N . VAL B 1 226 ? -7.984 -1.114 -10.18 1 98.31 226 VAL B N 1
ATOM 4286 C CA . VAL B 1 226 ? -9.289 -1.579 -10.641 1 98.31 226 VAL B CA 1
ATOM 4287 C C . VAL B 1 226 ? -10.391 -0.718 -10.023 1 98.31 226 VAL B C 1
ATOM 4289 O O . VAL B 1 226 ? -11.297 -0.266 -10.727 1 98.31 226 VAL B O 1
ATOM 4292 N N . ALA B 1 227 ? -10.234 -0.472 -8.797 1 98.25 227 ALA B N 1
ATOM 4293 C CA . ALA B 1 227 ? -11.266 0.271 -8.07 1 98.25 227 ALA B CA 1
ATOM 4294 C C . ALA B 1 227 ? -11.344 1.713 -8.562 1 98.25 227 ALA B C 1
ATOM 4296 O O . ALA B 1 227 ? -12.438 2.223 -8.82 1 98.25 227 ALA B O 1
ATOM 4297 N N . VAL B 1 228 ? -10.273 2.395 -8.68 1 98 228 VAL B N 1
ATOM 4298 C CA . VAL B 1 228 ? -10.289 3.812 -9.031 1 98 228 VAL B CA 1
ATOM 4299 C C . VAL B 1 228 ? -10.734 3.984 -10.477 1 98 228 VAL B C 1
ATOM 4301 O O . VAL B 1 228 ? -11.43 4.949 -10.805 1 98 228 VAL B O 1
ATOM 4304 N N . GLU B 1 229 ? -10.289 3.074 -11.398 1 97 229 GLU B N 1
ATOM 4305 C CA . GLU B 1 229 ? -10.742 3.133 -12.789 1 97 229 GLU B CA 1
ATOM 4306 C C . GLU B 1 229 ? -12.266 3.004 -12.875 1 97 229 GLU B C 1
ATOM 4308 O O . GLU B 1 229 ? -12.914 3.729 -13.633 1 97 229 GLU B O 1
ATOM 4313 N N . ALA B 1 230 ? -12.812 2.084 -12.094 1 97.38 230 ALA B N 1
ATOM 4314 C CA . ALA B 1 230 ? -14.266 1.948 -12.039 1 97.38 230 ALA B CA 1
ATOM 4315 C C . ALA B 1 230 ? -14.914 3.189 -11.438 1 97.38 230 ALA B C 1
ATOM 4317 O O . ALA B 1 230 ? -15.93 3.678 -11.938 1 97.38 230 ALA B O 1
ATOM 4318 N N . ALA B 1 231 ? -14.336 3.732 -10.414 1 97.25 231 ALA B N 1
ATOM 4319 C CA . ALA B 1 231 ? -14.867 4.891 -9.703 1 97.25 231 ALA B CA 1
ATOM 4320 C C . ALA B 1 231 ? -14.875 6.129 -10.602 1 97.25 231 ALA B C 1
ATOM 4322 O O . ALA B 1 231 ? -15.812 6.93 -10.555 1 97.25 231 ALA B O 1
ATOM 4323 N N . MET B 1 232 ? -13.891 6.32 -11.383 1 96.12 232 MET B N 1
ATOM 4324 C CA . MET B 1 232 ? -13.719 7.527 -12.188 1 96.12 232 MET B CA 1
ATOM 4325 C C . MET B 1 232 ? -14.664 7.523 -13.383 1 96.12 232 MET B C 1
ATOM 4327 O O . MET B 1 232 ? -14.914 8.57 -13.992 1 96.12 232 MET B O 1
ATOM 4331 N N . LYS B 1 233 ? -15.18 6.391 -13.781 1 94.75 233 LYS B N 1
ATOM 4332 C CA . LYS B 1 233 ? -16.172 6.332 -14.859 1 94.75 233 LYS B CA 1
ATOM 4333 C C . LYS B 1 233 ? -17.453 7.047 -14.461 1 94.75 233 LYS B C 1
ATOM 4335 O O . LYS B 1 233 ? -18.172 7.578 -15.312 1 94.75 233 LYS B O 1
ATOM 4340 N N . ASP B 1 234 ? -17.781 7.012 -13.25 1 92.69 234 ASP B N 1
ATOM 4341 C CA . ASP B 1 234 ? -18.906 7.754 -12.703 1 92.69 234 ASP B CA 1
ATOM 4342 C C . ASP B 1 234 ? -18.578 8.312 -11.32 1 92.69 234 ASP B C 1
ATOM 4344 O O . ASP B 1 234 ? -18.875 7.684 -10.297 1 92.69 234 ASP B O 1
ATOM 4348 N N . SER B 1 235 ? -18.031 9.508 -11.359 1 94.81 235 SER B N 1
ATOM 4349 C CA . SER B 1 235 ? -17.516 10.102 -10.125 1 94.81 235 SER B CA 1
ATOM 4350 C C . SER B 1 235 ? -18.594 10.906 -9.406 1 94.81 235 SER B C 1
ATOM 4352 O O . SER B 1 235 ? -18.312 11.547 -8.391 1 94.81 235 SER B O 1
ATOM 4354 N N . ALA B 1 236 ? -19.875 10.883 -9.828 1 96.19 236 ALA B N 1
ATOM 4355 C CA . ALA B 1 236 ? -20.953 11.672 -9.25 1 96.19 236 ALA B CA 1
ATOM 4356 C C . ALA B 1 236 ? -21.156 11.336 -7.773 1 96.19 236 ALA B C 1
ATOM 4358 O O . ALA B 1 236 ? -21.484 12.211 -6.969 1 96.19 236 ALA B O 1
ATOM 4359 N N . TYR B 1 237 ? -20.953 10.031 -7.469 1 97 237 TYR B N 1
ATOM 4360 C CA . TYR B 1 237 ? -21.188 9.609 -6.09 1 97 237 TYR B CA 1
ATOM 4361 C C . TYR B 1 237 ? -20.266 10.352 -5.129 1 97 237 TYR B C 1
ATOM 4363 O O . TYR B 1 237 ? -20.609 10.555 -3.961 1 97 237 TYR B O 1
ATOM 4371 N N . VAL B 1 238 ? -19.109 10.766 -5.57 1 97.56 238 VAL B N 1
ATOM 4372 C CA . VAL B 1 238 ? -18.156 11.516 -4.758 1 97.56 238 VAL B CA 1
ATOM 4373 C C . VAL B 1 238 ? -18.719 12.906 -4.453 1 97.56 238 VAL B C 1
ATOM 4375 O O . VAL B 1 238 ? -18.781 13.312 -3.291 1 97.56 238 VAL B O 1
ATOM 4378 N N . PHE B 1 239 ? -19.203 13.562 -5.441 1 97.06 239 PHE B N 1
ATOM 4379 C CA . PHE B 1 239 ? -19.594 14.961 -5.312 1 97.06 239 PHE B CA 1
ATOM 4380 C C . PHE B 1 239 ? -20.984 15.086 -4.707 1 97.06 239 PHE B C 1
ATOM 4382 O O . PHE B 1 239 ? -21.281 16.062 -4.031 1 97.06 239 PHE B O 1
ATOM 4389 N N . ASP B 1 240 ? -21.812 14.055 -4.961 1 97.56 240 ASP B N 1
ATOM 4390 C CA . ASP B 1 240 ? -23.094 14.016 -4.258 1 97.56 240 ASP B CA 1
ATOM 4391 C C . ASP B 1 240 ? -22.891 13.945 -2.748 1 97.56 240 ASP B C 1
ATOM 4393 O O . ASP B 1 240 ? -23.578 14.633 -1.989 1 97.56 240 ASP B O 1
ATOM 4397 N N . TYR B 1 241 ? -22 13.109 -2.379 1 97.88 241 TYR B N 1
ATOM 4398 C CA . TYR B 1 241 ? -21.672 12.984 -0.963 1 97.88 241 TYR B CA 1
ATOM 4399 C C . TYR B 1 241 ? -21.125 14.289 -0.411 1 97.88 241 TYR B C 1
ATOM 4401 O O . TYR B 1 241 ? -21.562 14.766 0.64 1 97.88 241 TYR B O 1
ATOM 4409 N N . VAL B 1 242 ? -20.203 14.922 -1.125 1 98.38 242 VAL B N 1
ATOM 4410 C CA . VAL B 1 242 ? -19.578 16.172 -0.721 1 98.38 242 VAL B CA 1
ATOM 4411 C C . VAL B 1 242 ? -20.656 17.25 -0.584 1 98.38 242 VAL B C 1
ATOM 4413 O O . VAL B 1 242 ? -20.656 18.016 0.382 1 98.38 242 VAL B O 1
ATOM 4416 N N . LYS B 1 243 ? -21.547 17.266 -1.558 1 98.06 243 LYS B N 1
ATOM 4417 C CA . LYS B 1 243 ? -22.625 18.25 -1.532 1 98.06 243 LYS B CA 1
ATOM 4418 C C . LYS B 1 243 ? -23.5 18.078 -0.289 1 98.06 243 LYS B C 1
ATOM 4420 O O . LYS B 1 243 ? -23.844 19.062 0.379 1 98.06 243 LYS B O 1
ATOM 4425 N N . GLU B 1 244 ? -23.859 16.859 -0.033 1 98.56 244 GLU B N 1
ATOM 4426 C CA . GLU B 1 244 ? -24.672 16.625 1.159 1 98.56 244 GLU B CA 1
ATOM 4427 C C . GLU B 1 244 ? -23.922 17.047 2.424 1 98.56 244 GLU B C 1
ATOM 4429 O O . GLU B 1 244 ? -24.5 17.719 3.291 1 98.56 244 GLU B O 1
ATOM 4434 N N . VAL B 1 245 ? -22.734 16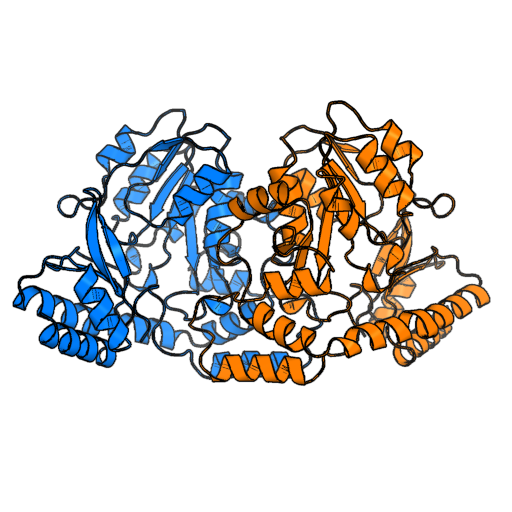.656 2.545 1 98.56 245 VAL B N 1
ATOM 4435 C CA . VAL B 1 245 ? -21.938 16.984 3.721 1 98.56 245 VAL B CA 1
ATOM 4436 C C . VAL B 1 245 ? -21.844 18.516 3.869 1 98.56 245 VAL B C 1
ATOM 4438 O O . VAL B 1 245 ? -22.109 19.047 4.941 1 98.56 245 VAL B O 1
ATOM 4441 N N . ASN B 1 246 ? -21.516 19.219 2.777 1 98.5 246 ASN B N 1
ATOM 4442 C CA . ASN B 1 246 ? -21.266 20.656 2.816 1 98.5 246 ASN B CA 1
ATOM 4443 C C . ASN B 1 246 ? -22.562 21.438 3.016 1 98.5 246 ASN B C 1
ATOM 4445 O O . ASN B 1 246 ? -22.578 22.438 3.744 1 98.5 246 ASN B O 1
ATOM 4449 N N . GLU B 1 247 ? -23.609 21.078 2.406 1 98.5 247 GLU B N 1
ATOM 4450 C CA . GLU B 1 247 ? -24.781 21.938 2.307 1 98.5 247 GLU B CA 1
ATOM 4451 C C . GLU B 1 247 ? -25.844 21.562 3.344 1 98.5 247 GLU B C 1
ATOM 4453 O O . GLU B 1 247 ? -26.734 22.359 3.654 1 98.5 247 GLU B O 1
ATOM 4458 N N . ILE B 1 248 ? -25.688 20.359 3.777 1 98.81 248 ILE B N 1
ATOM 4459 C CA . ILE B 1 248 ? -26.75 19.922 4.664 1 98.81 248 ILE B CA 1
ATOM 4460 C C . ILE B 1 248 ? -26.172 19.531 6.02 1 98.81 248 ILE B C 1
ATOM 4462 O O . ILE B 1 248 ? -26.484 20.141 7.039 1 98.81 248 ILE B O 1
ATOM 4466 N N . SER B 1 249 ? -25.375 18.469 6.074 1 98.81 249 SER B N 1
ATOM 4467 C CA . SER B 1 249 ? -24.922 17.844 7.316 1 98.81 249 SER B CA 1
ATOM 4468 C C . SER B 1 249 ? -24.094 18.812 8.156 1 98.81 249 SER B C 1
ATOM 4470 O O . SER B 1 249 ? -24.312 18.922 9.359 1 98.81 249 SER B O 1
ATOM 4472 N N . LEU B 1 250 ? -23.125 19.484 7.512 1 98.69 250 LEU B N 1
ATOM 4473 C CA . LEU B 1 250 ? -22.234 20.391 8.227 1 98.69 250 LEU B CA 1
ATOM 4474 C C . LEU B 1 250 ? -23.031 21.562 8.805 1 98.69 250 LEU B C 1
ATOM 4476 O O . LEU B 1 250 ? -22.891 21.875 9.992 1 98.69 250 LEU B O 1
ATOM 4480 N N . PRO B 1 251 ? -23.938 22.188 8.047 1 98.5 251 PRO B N 1
ATOM 4481 C CA . PRO B 1 251 ? -24.734 23.266 8.633 1 98.5 251 PRO B CA 1
ATOM 4482 C C . PRO B 1 251 ? -25.625 22.781 9.781 1 98.5 251 PRO B C 1
ATOM 4484 O O . PRO B 1 251 ? -25.797 23.5 10.773 1 98.5 251 PRO B O 1
ATOM 4487 N N . LEU B 1 252 ? -26.078 21.734 9.562 1 98.69 252 LEU B N 1
ATOM 4488 C CA . LEU B 1 252 ? -26.922 21.156 10.617 1 98.69 252 LEU B CA 1
ATOM 4489 C C . LEU B 1 252 ? -26.141 21.047 11.922 1 98.69 252 LEU B C 1
ATOM 4491 O O . LEU B 1 252 ? -26.641 21.422 12.984 1 98.69 252 LEU B O 1
ATOM 4495 N N . PHE B 1 253 ? -25.031 20.531 11.852 1 98.75 253 PHE B N 1
ATOM 4496 C CA . PHE B 1 253 ? -24.234 20.328 13.055 1 98.75 253 PHE B CA 1
ATOM 4497 C C . PHE B 1 253 ? -23.75 21.656 13.609 1 98.75 253 PHE B C 1
ATOM 4499 O O . PHE B 1 253 ? -23.719 21.859 14.828 1 98.75 253 PHE B O 1
ATOM 4506 N N . LYS B 1 254 ? -23.391 22.547 12.789 1 98.5 254 LYS B N 1
ATOM 4507 C CA . LYS B 1 254 ? -23 23.875 13.234 1 98.5 254 LYS B CA 1
ATOM 4508 C C . LYS B 1 254 ? -24.141 24.562 13.992 1 98.5 254 LYS B C 1
ATOM 4510 O O . LYS B 1 254 ? -23.906 25.188 15.031 1 98.5 254 LYS B O 1
ATOM 4515 N N . GLU B 1 255 ? -25.281 24.438 13.445 1 98.25 255 GLU B N 1
ATOM 4516 C CA . GLU B 1 255 ? -26.438 25.016 14.109 1 98.25 255 GLU B CA 1
ATOM 4517 C C . GLU B 1 255 ? -26.625 24.438 15.508 1 98.25 255 GLU B C 1
ATOM 4519 O O . GLU B 1 255 ? -26.938 25.156 16.453 1 98.25 255 GLU B O 1
ATOM 4524 N N . TYR B 1 256 ? -26.484 23.328 15.562 1 98.5 256 TYR B N 1
ATOM 4525 C CA . TYR B 1 256 ? -26.594 22.688 16.859 1 98.5 256 TYR B CA 1
ATOM 4526 C C . TYR B 1 256 ? -25.547 23.203 17.828 1 98.5 256 TYR B C 1
ATOM 4528 O O . TYR B 1 256 ? -25.859 23.547 18.969 1 98.5 256 TYR B O 1
ATOM 4536 N N . LEU B 1 257 ? -24.344 23.172 17.406 1 98.44 257 LEU B N 1
ATOM 4537 C CA . LEU B 1 257 ? -23.266 23.688 18.25 1 98.44 257 LEU B CA 1
ATOM 4538 C C . LEU B 1 257 ? -23.562 25.109 18.703 1 98.44 257 LEU B C 1
ATOM 4540 O O . LEU B 1 257 ? -23.344 25.469 19.859 1 98.44 257 LEU B O 1
ATOM 4544 N N . ASP B 1 258 ? -24 25.922 17.766 1 98.12 258 ASP B N 1
ATOM 4545 C CA . ASP B 1 258 ? -24.328 27.297 18.078 1 98.12 258 ASP B C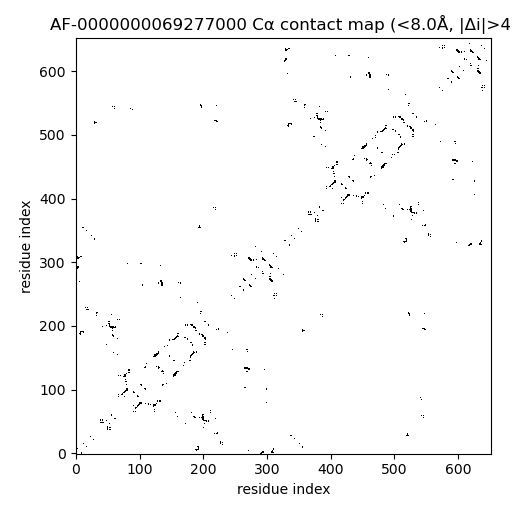A 1
ATOM 4546 C C . ASP B 1 258 ? -25.438 27.375 19.141 1 98.12 258 ASP B C 1
ATOM 4548 O O . ASP B 1 258 ? -25.344 28.141 20.094 1 98.12 258 ASP B O 1
ATOM 4552 N N . LYS B 1 259 ? -26.422 26.672 18.922 1 97.81 259 LYS B N 1
ATOM 4553 C CA . LYS B 1 259 ? -27.531 26.656 19.875 1 97.81 259 LYS B CA 1
ATOM 4554 C C . LYS B 1 259 ? -27.078 26.234 21.266 1 97.81 259 LYS B C 1
ATOM 4556 O O . LYS B 1 259 ? -27.578 26.719 22.266 1 97.81 259 LYS B O 1
ATOM 4561 N N . LYS B 1 260 ? -26.109 25.531 21.219 1 97.5 260 LYS B N 1
ATOM 4562 C CA . LYS B 1 260 ? -25.656 25 22.5 1 97.5 260 LYS B CA 1
ATOM 4563 C C . LYS B 1 260 ? -24.516 25.844 23.078 1 97.5 260 LYS B C 1
ATOM 4565 O O . LYS B 1 260 ? -24.062 25.609 24.188 1 97.5 260 LYS B O 1
ATOM 4570 N N . GLY B 1 261 ? -24.125 26.672 22.359 1 97.31 261 GLY B N 1
ATOM 4571 C CA . GLY B 1 261 ? -23.031 27.516 22.797 1 97.31 261 GLY B CA 1
ATOM 4572 C C . GLY B 1 261 ? -21.703 26.797 22.828 1 97.31 261 GLY B C 1
ATOM 4573 O O . GLY B 1 261 ? -20.844 27.094 23.656 1 97.31 261 GLY B O 1
ATOM 4574 N N . VAL B 1 262 ? -21.484 25.844 22.047 1 97.88 262 VAL B N 1
ATOM 4575 C CA . VAL B 1 262 ? -20.234 25.078 21.969 1 97.88 262 VAL B CA 1
ATOM 4576 C C . VAL B 1 262 ? -19.297 25.75 20.969 1 97.88 262 VAL B C 1
ATOM 4578 O O . VAL B 1 262 ? -19.672 26 19.812 1 97.88 262 VAL B O 1
ATOM 4581 N N . GLY B 1 263 ? -18.141 26.031 21.453 1 97.19 263 GLY B N 1
ATOM 4582 C CA . GLY B 1 263 ? -17.125 26.594 20.562 1 97.19 263 GLY B CA 1
ATOM 4583 C C . GLY B 1 263 ? -16.562 25.578 19.594 1 97.19 263 GLY B C 1
ATOM 4584 O O . GLY B 1 263 ? -16.359 24.406 19.953 1 97.19 263 GLY B O 1
ATOM 4585 N N . TYR B 1 264 ? -16.172 26.016 18.516 1 97.81 264 TYR B N 1
ATOM 4586 C CA . TYR B 1 264 ? -15.57 25.141 17.516 1 97.81 264 TYR B CA 1
ATOM 4587 C C . TYR B 1 264 ? -14.766 25.938 16.5 1 97.81 264 TYR B C 1
ATOM 4589 O O . TYR B 1 264 ? -14.953 27.156 16.375 1 97.81 264 TYR B O 1
ATOM 4597 N N . TRP B 1 265 ? -13.93 25.203 15.812 1 97.69 265 TRP B N 1
ATOM 4598 C CA . TRP B 1 265 ? -13.148 25.797 14.727 1 97.69 265 TRP B CA 1
ATOM 4599 C C . TRP B 1 265 ? -13.992 25.906 13.461 1 97.69 265 TRP B C 1
ATOM 4601 O O . TRP B 1 265 ? -14.742 25 13.117 1 97.69 265 TRP B O 1
ATOM 4611 N N . PRO B 1 266 ? -13.836 27.078 12.82 1 95.31 266 PRO B N 1
ATOM 4612 C CA . PRO B 1 266 ? -14.367 27.062 11.453 1 95.31 266 PRO B CA 1
ATOM 4613 C C . PRO B 1 266 ? -13.734 25.969 10.594 1 95.31 266 PRO B C 1
ATOM 4615 O O . PRO B 1 266 ? -12.555 25.656 10.75 1 95.31 266 PRO B O 1
ATOM 4618 N N . THR B 1 267 ? -14.531 25.422 9.742 1 97.06 267 THR B N 1
ATOM 4619 C CA . THR B 1 267 ? -13.984 24.281 9.008 1 97.06 267 THR B CA 1
ATOM 4620 C C . THR B 1 267 ? -14.328 24.391 7.523 1 97.06 267 THR B C 1
ATOM 4622 O O . THR B 1 267 ? -15.398 24.875 7.16 1 97.06 267 THR B O 1
ATOM 4625 N N . TRP B 1 268 ? -13.414 23.969 6.703 1 97.25 268 TRP B N 1
ATOM 4626 C CA . TRP B 1 268 ? -13.594 23.828 5.266 1 97.25 268 TRP B CA 1
ATOM 4627 C C . TRP B 1 268 ? -13.375 22.375 4.836 1 97.25 268 TRP B C 1
ATOM 4629 O O . TRP B 1 268 ? -13.039 22.109 3.68 1 97.25 268 TRP B O 1
ATOM 4639 N N . ALA B 1 269 ? -13.445 21.453 5.75 1 97.75 269 ALA B N 1
ATOM 4640 C CA . ALA B 1 269 ? -13.32 20.016 5.547 1 97.75 269 ALA B CA 1
ATOM 4641 C C . ALA B 1 269 ? -14.562 19.281 6.043 1 97.75 269 ALA B C 1
ATOM 4643 O O . ALA B 1 269 ? -15.555 19.906 6.418 1 97.75 269 ALA B O 1
ATOM 4644 N N . ASN B 1 270 ? -14.562 17.953 6.004 1 98.31 270 ASN B N 1
ATOM 4645 C CA . ASN B 1 270 ? -15.695 17.141 6.465 1 98.31 270 ASN B CA 1
ATOM 4646 C C . ASN B 1 270 ? -15.547 16.766 7.941 1 98.31 270 ASN B C 1
ATOM 4648 O O . ASN B 1 270 ? -15.875 15.648 8.336 1 98.31 270 ASN B O 1
ATOM 4652 N N . PHE B 1 271 ? -15.078 17.688 8.75 1 98.75 271 PHE B N 1
ATOM 4653 C CA . PHE B 1 271 ? -14.977 17.5 10.195 1 98.75 271 PHE B CA 1
ATOM 4654 C C . PHE B 1 271 ? -15 18.844 10.922 1 98.75 271 PHE B C 1
ATOM 4656 O O . PHE B 1 271 ? -14.727 19.875 10.32 1 98.75 271 PHE B O 1
ATOM 4663 N N . ILE B 1 272 ? -15.383 18.797 12.156 1 98.31 272 ILE B N 1
ATOM 4664 C CA . ILE B 1 272 ? -15.359 19.969 13.016 1 98.31 272 ILE B CA 1
ATOM 4665 C C . ILE B 1 272 ? -14.617 19.656 14.312 1 98.31 272 ILE B C 1
ATOM 4667 O O . ILE B 1 272 ? -14.852 18.594 14.922 1 98.31 272 ILE B O 1
ATOM 4671 N N . PHE B 1 273 ? -13.664 20.469 14.625 1 98.62 273 PHE B N 1
ATOM 4672 C CA . PHE B 1 273 ? -12.945 20.422 15.898 1 98.62 273 PHE B CA 1
ATOM 4673 C C . PHE B 1 273 ? -13.648 21.266 16.953 1 98.62 273 PHE B C 1
ATOM 4675 O O . PHE B 1 273 ? -13.633 22.5 16.875 1 98.62 273 PHE B O 1
ATOM 4682 N N . CYS B 1 274 ? -14.281 20.625 17.953 1 97.81 274 CYS B N 1
ATOM 4683 C CA . CYS B 1 274 ? -15.203 21.234 18.906 1 97.81 274 CYS B CA 1
ATOM 4684 C C . CYS B 1 274 ? -14.641 21.188 20.328 1 97.81 274 CYS B C 1
ATOM 4686 O O . CYS B 1 274 ? -13.914 20.25 20.672 1 97.81 274 CYS B O 1
ATOM 4688 N N . TYR B 1 275 ? -15.125 22.172 21.062 1 97.88 275 TYR B N 1
ATOM 4689 C CA . TYR B 1 275 ? -14.727 22.25 22.453 1 97.88 275 TYR B CA 1
ATOM 4690 C C . TYR B 1 275 ? -15.914 22 23.375 1 97.88 275 TYR B C 1
ATOM 4692 O O . TYR B 1 275 ? -16.625 22.938 23.766 1 97.88 275 TYR B O 1
ATOM 4700 N N . PHE B 1 276 ? -15.969 20.875 23.797 1 96.88 276 PHE B N 1
ATOM 4701 C CA . PHE B 1 276 ? -16.969 20.516 24.797 1 96.88 276 PHE B CA 1
ATOM 4702 C C . PHE B 1 276 ? -16.359 20.578 26.203 1 96.88 276 PHE B C 1
ATOM 4704 O O . PHE B 1 276 ? -15.141 20.531 26.359 1 96.88 276 PHE B O 1
ATOM 4711 N N . GLU B 1 277 ? -17.141 20.75 27.25 1 93.44 277 GLU B N 1
ATOM 4712 C CA . GLU B 1 277 ? -16.672 20.859 28.625 1 93.44 277 GLU B CA 1
ATOM 4713 C C . GLU B 1 277 ? -15.891 19.609 29.031 1 93.44 277 GLU B C 1
ATOM 4715 O O . GLU B 1 277 ? -14.812 19.719 29.625 1 93.44 277 GLU B O 1
ATOM 4720 N N . ASP B 1 278 ? -16.266 18.391 28.734 1 95.06 278 ASP B N 1
ATOM 4721 C CA . ASP B 1 278 ? -15.594 17.141 29.062 1 95.06 278 ASP B CA 1
ATOM 4722 C C . ASP B 1 278 ? -15.508 16.219 27.859 1 95.06 278 ASP B C 1
ATOM 4724 O O . ASP B 1 278 ? -16.25 15.234 27.75 1 95.06 278 ASP B O 1
ATOM 4728 N N . PRO B 1 279 ? -14.516 16.594 27.094 1 97.5 279 PRO B N 1
ATOM 4729 C CA . PRO B 1 279 ? -14.445 15.859 25.828 1 97.5 279 PRO B CA 1
ATOM 4730 C C . PRO B 1 279 ? -14.117 14.383 26.031 1 97.5 279 PRO B C 1
ATOM 4732 O O . PRO B 1 279 ? -14.547 13.539 25.234 1 97.5 279 PRO B O 1
ATOM 4735 N N . VAL B 1 280 ? -13.383 13.961 27.062 1 97.88 280 VAL B N 1
ATOM 4736 C CA . VAL B 1 280 ? -13.031 12.57 27.312 1 97.88 280 VAL B CA 1
ATOM 4737 C C . VAL B 1 280 ? -14.289 11.773 27.656 1 97.88 280 VAL B C 1
ATOM 4739 O O . VAL B 1 280 ? -14.539 10.719 27.078 1 97.88 280 VAL B O 1
ATOM 4742 N N . ARG B 1 281 ? -15.086 12.305 28.594 1 97.5 281 ARG B N 1
ATOM 4743 C CA . ARG B 1 281 ? -16.328 11.648 28.969 1 97.5 281 ARG B CA 1
ATOM 4744 C C . ARG B 1 281 ? -17.297 11.57 27.781 1 97.5 281 ARG B C 1
ATOM 4746 O O . ARG B 1 281 ? -17.969 10.555 27.594 1 97.5 281 ARG B O 1
ATOM 4753 N N . LEU B 1 282 ? -17.328 12.68 27.109 1 97.94 282 LEU B N 1
ATOM 4754 C CA . LEU B 1 282 ? -18.25 12.727 25.984 1 97.94 282 LEU B CA 1
ATOM 4755 C C . LEU B 1 282 ? -17.844 11.719 24.906 1 97.94 282 LEU B C 1
ATOM 4757 O O . LEU B 1 282 ? -18.703 11.023 24.344 1 97.94 282 LEU B O 1
ATOM 4761 N N . GLU B 1 283 ? -16.562 11.633 24.594 1 98.06 283 GLU B N 1
ATOM 4762 C CA . GLU B 1 283 ? -16.094 10.672 23.609 1 98.06 283 GLU B CA 1
ATOM 4763 C C . GLU B 1 283 ? -16.406 9.242 24.031 1 98.06 283 GLU B C 1
ATOM 4765 O O . GLU B 1 283 ? -16.859 8.438 23.219 1 98.06 283 GLU B O 1
ATOM 4770 N N . ALA B 1 284 ? -16.234 8.906 25.281 1 98.06 284 ALA B N 1
ATOM 4771 C CA . ALA B 1 284 ? -16.562 7.586 25.797 1 98.06 284 ALA B CA 1
ATOM 4772 C C . ALA B 1 284 ? -18.047 7.289 25.672 1 98.06 284 ALA B C 1
ATOM 4774 O O . ALA B 1 284 ? -18.438 6.18 25.281 1 98.06 284 ALA B O 1
ATOM 4775 N N . GLY B 1 285 ? -18.812 8.281 26.016 1 97.88 285 GLY B N 1
ATOM 4776 C CA . GLY B 1 285 ? -20.25 8.109 25.891 1 97.88 285 GLY B CA 1
ATOM 4777 C C . GLY B 1 285 ? -20.703 7.879 24.469 1 97.88 285 GLY B C 1
ATOM 4778 O O . GLY B 1 285 ? -21.594 7.066 24.219 1 97.88 285 GLY B O 1
ATOM 4779 N N . MET B 1 286 ? -20.125 8.633 23.625 1 98.31 286 MET B N 1
ATOM 4780 C CA . MET B 1 286 ? -20.438 8.453 22.203 1 98.31 286 MET B CA 1
ATOM 4781 C C . MET B 1 286 ? -20 7.074 21.719 1 98.31 286 MET B C 1
ATOM 4783 O O . MET B 1 286 ? -20.734 6.398 21 1 98.31 286 MET B O 1
ATOM 4787 N N . ARG B 1 287 ? -18.766 6.613 22.016 1 96.69 287 ARG B N 1
ATOM 4788 C CA . ARG B 1 287 ? -18.25 5.301 21.656 1 96.69 287 ARG B CA 1
ATOM 4789 C C . ARG B 1 287 ? -19.172 4.191 22.156 1 96.69 287 ARG B C 1
ATOM 4791 O O . ARG B 1 287 ? -19.422 3.217 21.438 1 96.69 287 ARG B O 1
ATOM 4798 N N . GLU B 1 288 ? -19.781 4.344 23.375 1 97.81 288 GLU B N 1
ATOM 4799 C CA . GLU B 1 288 ? -20.734 3.377 23.938 1 97.81 288 GLU B CA 1
ATOM 4800 C C . GLU B 1 288 ? -21.984 3.279 23.094 1 97.81 288 GLU B C 1
ATOM 4802 O O . GLU B 1 288 ? -22.672 2.256 23.109 1 97.81 288 GLU B O 1
ATOM 4807 N N . ARG B 1 289 ? -22.203 4.305 22.422 1 96.94 289 ARG B N 1
ATOM 4808 C CA . ARG B 1 289 ? -23.391 4.344 21.578 1 96.94 289 ARG B CA 1
ATOM 4809 C C . ARG B 1 289 ? -23.062 3.998 20.141 1 96.94 289 ARG B C 1
ATOM 4811 O O . ARG B 1 289 ? -23.891 4.156 19.25 1 96.94 289 ARG B O 1
ATOM 4818 N N . GLY B 1 290 ? -21.797 3.664 19.906 1 97.19 290 GLY B N 1
ATOM 4819 C CA . GLY B 1 290 ? -21.391 3.209 18.578 1 97.19 290 GLY B CA 1
ATOM 4820 C C . GLY B 1 290 ? -20.969 4.344 17.656 1 97.19 290 GLY B C 1
ATOM 4821 O O . GLY B 1 290 ? -20.969 4.188 16.438 1 97.19 290 GLY B O 1
ATOM 4822 N N . ILE B 1 291 ? -20.75 5.453 18.203 1 98.06 291 ILE B N 1
ATOM 4823 C CA . ILE B 1 291 ? -20.297 6.609 17.438 1 98.06 291 ILE B CA 1
ATOM 4824 C C . ILE B 1 291 ? -18.844 6.918 17.781 1 98.06 291 ILE B C 1
ATOM 4826 O O . ILE B 1 291 ? -18.547 7.328 18.906 1 98.06 291 ILE B O 1
ATOM 4830 N N . LEU B 1 292 ? -17.969 6.73 16.844 1 97.75 292 LEU B N 1
ATOM 4831 C CA . LEU B 1 292 ? -16.547 6.934 17.094 1 97.75 292 LEU B CA 1
ATOM 4832 C C . LEU B 1 292 ? -16.109 8.32 16.625 1 97.75 292 LEU B C 1
ATOM 4834 O O . LEU B 1 292 ? -16.297 8.68 15.469 1 97.75 292 LEU B O 1
ATOM 4838 N N . VAL B 1 293 ? -15.641 9.133 17.516 1 98.12 293 VAL B N 1
ATOM 4839 C CA . VAL B 1 293 ? -15.062 10.445 17.25 1 98.12 293 VAL B CA 1
ATOM 4840 C C . VAL B 1 293 ? -13.648 10.516 17.828 1 98.12 293 VAL B C 1
ATOM 4842 O O . VAL B 1 293 ? -13.188 9.562 18.469 1 98.12 293 VAL B O 1
ATOM 4845 N N . ARG B 1 294 ? -13.016 11.586 17.641 1 97.56 294 ARG B N 1
ATOM 4846 C CA . ARG B 1 294 ? -11.594 11.594 17.969 1 97.56 294 ARG B CA 1
ATOM 4847 C C . ARG B 1 294 ? -11.234 12.781 18.859 1 97.56 294 ARG B C 1
ATOM 4849 O O . ARG B 1 294 ? -11.656 13.914 18.578 1 97.56 294 ARG B O 1
ATOM 4856 N N . GLN B 1 295 ? -10.484 12.484 19.891 1 98.06 295 GLN B N 1
ATOM 4857 C CA . GLN B 1 295 ? -9.914 13.539 20.719 1 98.06 295 GLN B CA 1
ATOM 4858 C C . GLN B 1 295 ? -8.711 14.18 20.031 1 98.06 295 GLN B C 1
ATOM 4860 O O . GLN B 1 295 ? -7.859 13.484 19.469 1 98.06 295 GLN B O 1
ATOM 4865 N N . LYS B 1 296 ? -8.695 15.484 20.062 1 98.06 296 LYS B N 1
ATOM 4866 C CA . LYS B 1 296 ? -7.578 16.266 19.531 1 98.06 296 LYS B CA 1
ATOM 4867 C C . LYS B 1 296 ? -7.219 17.422 20.453 1 98.06 296 LYS B C 1
ATOM 4869 O O . LYS B 1 296 ? -8.086 17.969 21.141 1 98.06 296 LYS B O 1
ATOM 4874 N N . LYS B 1 297 ? -5.949 17.766 20.469 1 97 297 LYS B N 1
ATOM 4875 C CA . LYS B 1 297 ? -5.48 18.938 21.203 1 97 297 LYS B CA 1
ATOM 4876 C C . LYS B 1 297 ? -5.121 20.078 20.25 1 97 297 LYS B C 1
ATOM 4878 O O . LYS B 1 297 ? -4.59 19.828 19.156 1 97 297 LYS B O 1
ATOM 4883 N N . ASP B 1 298 ? -5.422 21.219 20.719 1 96.12 298 ASP B N 1
ATOM 4884 C CA . ASP B 1 298 ? -5.008 22.391 19.938 1 96.12 298 ASP B CA 1
ATOM 4885 C C . ASP B 1 298 ? -3.615 22.859 20.359 1 96.12 298 ASP B C 1
ATOM 4887 O O . ASP B 1 298 ? -2.908 22.156 21.078 1 96.12 298 ASP B O 1
ATOM 4891 N N . ALA B 1 299 ? -3.213 23.938 19.875 1 91.38 299 ALA B N 1
ATOM 4892 C CA . ALA B 1 299 ? -1.858 24.438 20.109 1 91.38 299 ALA B CA 1
ATOM 4893 C C . ALA B 1 299 ? -1.621 24.734 21.578 1 91.38 299 ALA B C 1
ATOM 4895 O O . ALA B 1 299 ? -0.48 24.719 22.047 1 91.38 299 ALA B O 1
ATOM 4896 N N . ASN B 1 300 ? -2.689 25.062 22.266 1 94.06 300 ASN B N 1
ATOM 4897 C CA . ASN B 1 300 ? -2.596 25.344 23.703 1 94.06 300 ASN B CA 1
ATOM 4898 C C . ASN B 1 300 ? -2.818 24.078 24.531 1 94.06 300 ASN B C 1
ATOM 4900 O O . ASN B 1 300 ? -3.02 24.172 25.75 1 94.06 300 ASN B O 1
ATOM 4904 N N . ASN B 1 301 ? -2.92 23 23.844 1 94.81 301 ASN B N 1
ATOM 4905 C CA . ASN B 1 301 ? -3.068 21.703 24.469 1 94.81 301 ASN B CA 1
ATOM 4906 C C . ASN B 1 301 ? -4.457 21.516 25.078 1 94.81 301 ASN B C 1
ATOM 4908 O O . ASN B 1 301 ? -4.641 20.719 26 1 94.81 301 ASN B O 1
ATOM 4912 N N . VAL B 1 302 ? -5.285 22.391 24.625 1 96.19 302 VAL B N 1
ATOM 4913 C CA . VAL B 1 302 ? -6.672 22.203 25.047 1 96.19 302 VAL B CA 1
ATOM 4914 C C . VAL B 1 302 ? -7.305 21.062 24.25 1 96.19 302 VAL B C 1
ATOM 4916 O O . VAL B 1 302 ? -7.238 21.047 23.031 1 96.19 302 VAL B O 1
ATOM 4919 N N . LEU B 1 303 ? -7.867 20.188 25.016 1 97.94 303 LEU B N 1
ATOM 4920 C CA . LEU B 1 303 ? -8.453 18.984 24.422 1 97.94 303 LEU B CA 1
ATOM 4921 C C . LEU B 1 303 ? -9.852 19.266 23.891 1 97.94 303 LEU B C 1
ATOM 4923 O O . LEU B 1 303 ? -10.672 19.891 24.578 1 97.94 303 LEU B O 1
ATOM 4927 N N . GLY B 1 304 ? -10.109 18.875 22.688 1 98.12 304 GLY B N 1
ATOM 4928 C CA . GLY B 1 304 ? -11.422 18.891 22.062 1 98.12 304 GLY B CA 1
ATOM 4929 C C . GLY B 1 304 ? -11.75 17.594 21.344 1 98.12 304 GLY B C 1
ATOM 4930 O O . GLY B 1 304 ? -11.078 16.578 21.531 1 98.12 304 GLY B O 1
ATOM 4931 N N . LEU B 1 305 ? -12.867 17.641 20.688 1 98.5 305 LEU B N 1
ATOM 4932 C CA . LEU B 1 305 ? -13.281 16.516 19.875 1 98.5 305 LEU B CA 1
ATOM 4933 C C . LEU B 1 305 ? -13.391 16.906 18.406 1 98.5 305 LEU B C 1
ATOM 4935 O O . LEU B 1 305 ? -14.031 17.906 18.078 1 98.5 305 LEU B O 1
ATOM 4939 N N . ARG B 1 306 ? -12.656 16.188 17.625 1 98.69 306 ARG B N 1
ATOM 4940 C CA . ARG B 1 306 ? -12.891 16.312 16.203 1 98.69 306 ARG B CA 1
ATOM 4941 C C . ARG B 1 306 ? -13.914 15.289 15.719 1 98.69 306 ARG B C 1
ATOM 4943 O O . ARG B 1 306 ? -13.688 14.086 15.828 1 98.69 306 ARG B O 1
ATOM 4950 N N . ILE B 1 307 ? -14.977 15.797 15.195 1 98.69 307 ILE B N 1
ATOM 4951 C CA . ILE B 1 307 ? -16.078 14.945 14.75 1 98.69 307 ILE B CA 1
ATOM 4952 C C . ILE B 1 307 ? -16.203 15.023 13.227 1 98.69 307 ILE B C 1
ATOM 4954 O O . ILE B 1 307 ? -16.438 16.094 12.672 1 98.69 307 ILE B O 1
ATOM 4958 N N . SER B 1 308 ? -15.977 13.891 12.602 1 98.44 308 SER B N 1
ATOM 4959 C CA . SER B 1 308 ? -16.219 13.797 11.164 1 98.44 308 SER B CA 1
ATOM 4960 C C . SER B 1 308 ? -17.688 13.977 10.836 1 98.44 308 SER B C 1
ATOM 4962 O O . SER B 1 308 ? -18.562 13.516 11.586 1 98.44 308 SER B O 1
ATOM 4964 N N . ILE B 1 309 ? -17.906 14.648 9.766 1 98.62 309 ILE B N 1
ATOM 4965 C CA . ILE B 1 309 ? -19.281 14.906 9.328 1 98.62 309 ILE B CA 1
ATOM 4966 C C . ILE B 1 309 ? -19.703 13.859 8.305 1 98.62 309 ILE B C 1
ATOM 4968 O O . ILE B 1 309 ? -19.062 13.695 7.273 1 98.62 309 ILE B O 1
ATOM 4972 N N . GLY B 1 310 ? -20.734 13.148 8.633 1 97.81 310 GLY B N 1
ATOM 4973 C CA . GLY B 1 310 ? -21.312 12.172 7.727 1 97.81 310 GLY B CA 1
ATOM 4974 C C . GLY B 1 310 ? -22.578 12.664 7.047 1 97.81 310 GLY B C 1
ATOM 4975 O O . GLY B 1 310 ? -22.719 13.859 6.777 1 97.81 310 GLY B O 1
ATOM 4976 N N . THR B 1 311 ? -23.453 11.805 6.742 1 97.25 311 THR B N 1
ATOM 4977 C CA . THR B 1 311 ? -24.719 12.156 6.121 1 97.25 311 THR B CA 1
ATOM 4978 C C . THR B 1 311 ? -25.625 12.898 7.102 1 97.25 311 THR B C 1
ATOM 4980 O O . THR B 1 311 ? -25.344 12.93 8.305 1 97.25 311 THR B O 1
ATOM 4983 N N . GLU B 1 312 ? -26.656 13.422 6.461 1 98.19 312 GLU B N 1
ATOM 4984 C CA . GLU B 1 312 ? -27.625 14.102 7.316 1 98.19 312 GLU B CA 1
ATOM 4985 C C . GLU B 1 312 ? -28.172 13.156 8.383 1 98.19 312 GLU B C 1
ATOM 4987 O O . GLU B 1 312 ? -28.25 13.516 9.562 1 98.19 312 GLU B O 1
ATOM 4992 N N . GLN B 1 313 ? -28.516 11.992 7.953 1 98.12 313 GLN B N 1
ATOM 4993 C CA . GLN B 1 313 ? -29.078 11.023 8.891 1 98.12 313 GLN B CA 1
ATOM 4994 C C . GLN B 1 313 ? -28.078 10.688 9.992 1 98.12 313 GLN B C 1
ATOM 4996 O O . GLN B 1 313 ? -28.438 10.617 11.164 1 98.12 313 GLN B O 1
ATOM 5001 N N . GLN B 1 314 ? -26.891 10.539 9.633 1 98.19 314 GLN B N 1
ATOM 5002 C CA . GLN B 1 314 ? -25.844 10.242 10.602 1 98.19 314 GLN B CA 1
ATOM 5003 C C . GLN B 1 314 ? -25.641 11.398 11.57 1 98.19 314 GLN B C 1
ATOM 5005 O O . GLN B 1 314 ? -25.5 11.195 12.773 1 98.19 314 GLN B O 1
ATOM 5010 N N . MET B 1 315 ? -25.656 12.625 11.031 1 98.5 315 MET B N 1
ATOM 5011 C CA . MET B 1 315 ? -25.406 13.773 11.898 1 98.5 315 MET B CA 1
ATOM 5012 C C . MET B 1 315 ? -26.594 14.016 12.836 1 98.5 315 MET B C 1
ATOM 5014 O O . MET B 1 315 ? -26.406 14.492 13.961 1 98.5 315 MET B O 1
ATOM 5018 N N . ARG B 1 316 ? -27.734 13.703 12.508 1 98.12 316 ARG B N 1
ATOM 5019 C CA . ARG B 1 316 ? -28.891 13.797 13.414 1 98.12 316 ARG B CA 1
ATOM 5020 C C . ARG B 1 316 ? -28.734 12.82 14.578 1 98.12 316 ARG B C 1
ATOM 5022 O O . ARG B 1 316 ? -29.109 13.148 15.711 1 98.12 316 ARG B O 1
ATOM 5029 N N . LYS B 1 317 ? -28.312 11.75 14.156 1 98.19 317 LYS B N 1
ATOM 5030 C CA . LYS B 1 317 ? -28.062 10.805 15.242 1 98.19 317 LYS B CA 1
ATOM 5031 C C . LYS B 1 317 ? -26.969 11.312 16.172 1 98.19 317 LYS B C 1
ATOM 5033 O O . LYS B 1 317 ? -27.031 11.109 17.391 1 98.19 317 LYS B O 1
ATOM 5038 N N . VAL B 1 318 ? -25.953 11.836 15.688 1 98.44 318 VAL B N 1
ATOM 5039 C CA . VAL B 1 318 ? -24.906 12.445 16.5 1 98.44 318 VAL B CA 1
ATOM 5040 C C . VAL B 1 318 ? -25.516 13.508 17.406 1 98.44 318 VAL B C 1
ATOM 5042 O O . VAL B 1 318 ? -25.219 13.547 18.609 1 98.44 318 VAL B O 1
ATOM 5045 N N . VAL B 1 319 ? -26.375 14.359 16.875 1 98.31 319 VAL B N 1
ATOM 5046 C CA . VAL B 1 319 ? -27.016 15.43 17.641 1 98.31 319 VAL B CA 1
ATOM 5047 C C . VAL B 1 319 ? -27.844 14.828 18.781 1 98.31 319 VAL B C 1
ATOM 5049 O O . VAL B 1 319 ? -27.797 15.297 19.906 1 98.31 319 VAL B O 1
ATOM 5052 N N . GLU B 1 320 ? -28.562 13.906 18.406 1 97.88 320 GLU B N 1
ATOM 5053 C CA . GLU B 1 320 ? -29.375 13.234 19.422 1 97.88 320 GLU B CA 1
ATOM 5054 C C . GLU B 1 320 ? -28.5 12.672 20.547 1 97.88 320 GLU B C 1
ATOM 5056 O O . GLU B 1 320 ? -28.828 12.836 21.719 1 97.88 320 GLU B O 1
ATOM 5061 N N . ALA B 1 321 ? -27.5 11.969 20.203 1 97.94 321 ALA B N 1
ATOM 5062 C CA . ALA B 1 321 ? -26.594 11.406 21.188 1 97.94 321 ALA B CA 1
ATOM 5063 C C . ALA B 1 321 ? -25.969 12.5 22.047 1 97.94 321 ALA B C 1
ATOM 5065 O O . ALA B 1 321 ? -25.859 12.352 23.266 1 97.94 321 ALA B O 1
ATOM 5066 N N . LEU B 1 322 ? -25.562 13.578 21.422 1 97.5 322 LEU B N 1
ATOM 5067 C CA . LEU B 1 322 ? -24.984 14.695 22.156 1 97.5 322 LEU B CA 1
ATOM 5068 C C . LEU B 1 322 ? -26 15.305 23.125 1 97.5 322 LEU B C 1
ATOM 5070 O O . LEU B 1 322 ? -25.656 15.672 24.25 1 97.5 322 LEU B O 1
ATOM 5074 N N . ASP B 1 323 ? -27.203 15.43 22.719 1 96.19 323 ASP B N 1
ATOM 5075 C CA . ASP B 1 323 ? -28.234 15.977 23.594 1 96.19 323 ASP B CA 1
ATOM 5076 C C . ASP B 1 323 ? -28.391 15.133 24.859 1 96.19 323 ASP B C 1
ATOM 5078 O O . ASP B 1 323 ? -28.609 15.664 25.953 1 96.19 323 ASP B O 1
ATOM 5082 N N . GLU B 1 324 ? -28.297 14.07 24.609 1 96.75 324 GLU B N 1
ATOM 5083 C CA . GLU B 1 324 ? -28.453 13.18 25.75 1 96.75 324 GLU B CA 1
ATOM 5084 C C . GLU B 1 324 ? -27.25 13.242 26.672 1 96.75 324 GLU B C 1
ATOM 5086 O O . GLU B 1 324 ? -27.375 13.07 27.891 1 96.75 324 GLU B O 1
ATOM 5091 N N . LEU B 1 325 ? -26.219 13.391 26.141 1 96.31 325 LEU B N 1
ATOM 5092 C CA . LEU B 1 325 ? -24.984 13.305 26.906 1 96.31 325 LEU B CA 1
ATOM 5093 C C . LEU B 1 325 ? -24.641 14.648 27.547 1 96.31 325 LEU B C 1
ATOM 5095 O O . LEU B 1 325 ? -23.859 14.711 28.5 1 96.31 325 LEU B O 1
ATOM 5099 N N . LEU B 1 326 ? -25.016 15.703 26.969 1 93.5 326 LEU B N 1
ATOM 5100 C CA . LEU B 1 326 ? -24.719 17.031 27.484 1 93.5 326 LEU B CA 1
ATOM 5101 C C . LEU B 1 326 ? -25.75 17.453 28.531 1 93.5 326 LEU B C 1
ATOM 5103 O O . LEU B 1 326 ? -26.891 17 28.5 1 93.5 326 LEU B O 1
#

Solvent-accessible surface area (backbone atoms only — not comparable to full-atom values): 32947 Å² total; per-residue (Å²): 88,73,21,51,79,55,37,32,67,57,73,66,62,62,66,27,56,50,47,43,46,52,41,54,72,69,54,44,42,41,34,66,56,74,64,86,59,50,46,50,53,52,11,57,73,68,70,45,60,48,62,24,33,43,72,30,40,15,33,64,43,40,54,40,49,48,47,65,72,56,42,56,70,67,26,26,31,39,43,53,23,56,47,61,67,64,59,59,46,40,35,54,60,49,47,38,42,80,42,66,44,52,42,40,86,88,70,32,60,45,59,67,56,51,62,69,65,60,53,96,50,38,26,34,38,52,42,53,32,34,22,44,62,47,9,34,62,61,58,46,68,56,54,51,47,52,47,65,74,32,66,84,25,37,32,39,35,35,33,59,41,39,80,59,35,64,77,82,50,61,64,74,84,44,12,78,83,34,63,38,36,38,35,30,27,48,34,32,24,69,64,17,32,30,11,42,26,39,15,26,34,39,25,16,44,71,55,38,58,55,52,54,61,63,49,67,96,60,62,48,30,32,62,37,53,47,30,50,57,44,37,64,76,58,51,58,68,36,53,53,52,39,47,43,25,64,72,44,18,46,51,52,51,50,51,51,32,56,76,67,67,44,50,61,38,66,51,42,39,58,34,40,28,29,46,51,98,51,37,67,63,49,46,50,54,36,41,77,69,46,37,37,56,29,82,43,55,47,66,84,64,49,64,19,34,32,38,30,53,35,47,53,70,54,42,50,51,49,51,53,53,47,58,71,70,98,87,75,20,49,79,55,37,34,68,58,79,66,60,63,65,28,55,50,46,44,46,51,42,54,72,69,54,44,40,39,34,67,57,75,65,85,59,51,45,50,54,52,10,56,74,65,70,45,60,46,62,24,34,42,73,30,40,15,34,64,44,38,53,40,50,48,46,64,73,55,43,56,70,66,26,28,31,39,44,54,23,57,47,62,67,64,58,58,47,41,36,53,59,50,47,39,43,80,42,66,45,53,42,41,87,89,70,32,62,45,59,67,55,50,63,68,65,60,52,95,50,37,25,34,39,51,43,53,34,35,22,46,63,47,10,34,64,60,58,46,67,56,54,51,50,53,48,65,76,32,67,83,25,37,31,39,35,36,34,60,42,38,82,58,35,64,78,80,50,61,63,71,84,44,13,78,83,34,65,35,36,38,35,30,28,47,36,31,24,70,63,17,32,30,12,42,27,38,17,27,34,38,24,18,45,70,55,37,57,56,51,57,61,62,49,66,94,60,59,49,29,33,64,37,53,46,30,50,59,44,38,63,75,59,51,58,67,36,53,53,49,39,46,42,25,64,72,43,18,45,51,52,51,50,50,51,32,57,76,65,66,45,50,62,37,66,54,42,39,58,36,38,28,29,45,51,96,52,38,70,62,49,47,52,54,35,44,76,72,44,35,38,55,29,82,42,56,45,67,84,62,50,64,19,33,31,38,31,52,35,47,53,71,53,41,50,50,51,49,51,53,46,58,68,71,100

Radius of gyration: 26.51 Å; Cα contacts (8 Å, |Δi|>4): 1377; chains: 2; bounding box: 67×70×62 Å

Nearest PDB structures (foldseek):
  1fg3-assembly1_A  TM=8.808E-01  e=1.042E-26  Escherichia coli
  1gex-assembly1_A-2  TM=8.770E-01  e=4.258E-26  Escherichia coli
  7szp-assembly2_D  TM=8.711E-01  e=4.812E-26  Klebsiella pneumoniae
  3cq5-assembly2_C  TM=8.975E-01  e=1.539E-25  unclassified
  1gey-assembly1_A  TM=8.548E-01  e=5.438E-26  Escherichia coli

Foldseek 3Di:
DEFAPQAAPDDADVLLVVLLVVCVVVVVPPDAADQPCVLVLVCVVLVHDSLQKDKFQALLRVLLLCLVPQAAAAFEEEEADDFDVSNVVSCVVRNHHYHYHFADLVPGDDLVVSVVPDDPRAREYEAEAVTPPQQGHDAQVSLVVVLVVCLRHAYEYECQFVLLADVVRDCLVVQQVRQSYKYKYGCRHLVPPVVQRMIMIGHHSVVSVVSVVVDDPRRGGNSVSSSVVSCSVPVVSSNVFSCQLNPPQVVVLVVLCVVVVWDWHDRSGQKIWIDDPCAPQLQVQCVVVVAHWDWDAHPVRRITIITGTHGNVVSVVVSVSVVVVD/DEFAPQAAPDDADVLLVVLLVVCVVVVVPPDAADQPCVLVLVCVVLVHDSLQKDKFLALLRVLLLCLVPQAAAAFEEEDEDDFDCSNVVSCVVRNHHYHYHFADLVPGDDLVVRVVPDDPRAREYEAEAVTPPQQGHDAQVSLVVVLVVCLRHAYEYECQFVLLADVVRDCLVVQQVRQSYKYKYGCRHLVPPVVQRMIMIGHHSVVSVVSVVVDDPRRGGNSVSSNVVSCSVPVVSSNVFSCQLNPPQVVVLVVLCVVVVWDWHDRSGQKIWTDDPDAPQLQVQCVVVVAHWDWDAHPVRRITIITGTHGNVVSVVVSVSVVVVD

Secondary structure (DSSP, 8-state):
-B-SS----SPPPHHHHHHHHHHHHTTGGGS----TTHHHHHHHHHTS-GGGEEEESHHHHHHHHHHHHH--TT-EEE--BS--THHHHHHHHTTPEEE--B-BTTTBS-HHHHHHH--TTEEEEEEESSPTTT-----HHHHHHHHHH-TTSEEEEE-TTGGGS-GGG--GGGTTT-TTEEEEEESSSTT--GGG--EEEEE-HHHHHHHHHHS-TT-S-HHHHHHHHHHHHTTHHHHHHHHHIIIIIHHHHHHHHHHHT-EE---SSSEEEEE-S-HHHHHHHHHHTT-B-EEEE-TT--EEEEEE---HHHHHHHHHHHHHH-/-B-SS---SSPPPHHHHHHHHHHHHTTGGGS----TTHHHHHHHHHTS-GGGEEEESHHHHHHHHHHHHH--TT-EEE--BS--THHHHHHHHTTPEEE--B-BTTTBS-HHHHHHH--TTEEEEEEESS-TTT-----HHHHHHHHHH-TTSEEEEE-TTGGGS-GGG--GGGTTT-TTEEEEEESSSTT--GGG--EEEEE-HHHHHHHHHHS-TT-S-HHHHHHHHHHHHTTHHHHHHHHHIIIIIHHHHHHHHHHHT-EE---SSSEEEEE-S-HHHHHHHHHHTT-B-EEEE-TT--EEEEEE---HHHHHHHHHHHHHH-

pLDDT: mean 96.63, std 2.95, range [72.75, 98.94]